Protein AF-0000000065914648 (afdb_homodimer)

InterPro domains:
  IPR001347 SIS domain [PF01380] (54-101)
  IPR001347 SIS domain [PS51464] (19-153)
  IPR019490 Bifunctional glucose-6-phosphate/mannose-6-phosphate isomerase, C-terminal [PF10432] (168-298)
  IPR019490 Bifunctional glucose-6-phosphate/mannose-6-phosphate isomerase, C-terminal [cd05637] (166-285)
  IPR035484 Bifunctional phosphoglucose/phosphomannose isomerase, SIS domain 1 [cd05017] (28-142)
  IPR046348 SIS domain superfamily [SSF53697] (35-292)

Structure (mmCIF, N/CA/C/O backbone):
data_AF-0000000065914648-model_v1
#
loop_
_entity.id
_entity.type
_entity.pdbx_description
1 polymer 'D-glucosamine-6-phosphate 4-epimerase'
#
loop_
_atom_site.group_PDB
_atom_site.id
_atom_site.type_symbol
_atom_site.label_atom_id
_atom_site.label_alt_id
_atom_site.label_comp_id
_atom_site.label_asym_id
_atom_site.label_entity_id
_atom_site.label_seq_id
_atom_site.pdbx_PDB_ins_code
_atom_site.Cartn_x
_atom_site.Cartn_y
_atom_site.Cartn_z
_atom_site.occupancy
_atom_site.B_iso_or_equiv
_atom_site.auth_seq_id
_atom_site.auth_comp_id
_atom_site.auth_asym_id
_atom_site.auth_atom_id
_atom_site.pdbx_PDB_model_num
ATOM 1 N N . MET A 1 1 ? -20.328 24.672 13.805 1 45.72 1 MET A N 1
ATOM 2 C CA . MET A 1 1 ? -18.906 24.938 13.938 1 45.72 1 MET A CA 1
ATOM 3 C C . MET A 1 1 ? -18.234 25.016 12.562 1 45.72 1 MET A C 1
ATOM 5 O O . MET A 1 1 ? -18.609 24.297 11.641 1 45.72 1 MET A O 1
ATOM 9 N N . SER A 1 2 ? -17.453 26.047 12.344 1 68.19 2 SER A N 1
ATOM 10 C CA . SER A 1 2 ? -16.844 26.391 11.062 1 68.19 2 SER A CA 1
ATOM 11 C C . SER A 1 2 ? -15.922 25.281 10.57 1 68.19 2 SER A C 1
ATOM 13 O O . SER A 1 2 ? -15.273 24.594 11.375 1 68.19 2 SER A O 1
ATOM 15 N N . ASN A 1 3 ? -16.188 24.812 9.32 1 89.44 3 ASN A N 1
ATOM 16 C CA . ASN A 1 3 ? -15.375 23.812 8.648 1 89.44 3 ASN A CA 1
ATOM 17 C C . ASN A 1 3 ? -13.914 24.25 8.562 1 89.44 3 ASN A C 1
ATOM 19 O O . ASN A 1 3 ? -13.578 25.188 7.836 1 89.44 3 ASN A O 1
ATOM 23 N N . VAL A 1 4 ? -13.031 23.703 9.406 1 95.38 4 VAL A N 1
ATOM 24 C CA . VAL A 1 4 ? -11.625 24.078 9.555 1 95.38 4 VAL A CA 1
ATOM 25 C C . VAL A 1 4 ? -10.93 24.031 8.195 1 95.38 4 VAL A C 1
ATOM 27 O O . VAL A 1 4 ? -10.008 24.797 7.93 1 95.38 4 VAL A O 1
ATOM 30 N N . TYR A 1 5 ? -11.375 23.172 7.305 1 97.56 5 TYR A N 1
ATOM 31 C CA . TYR A 1 5 ? -10.766 23.016 5.992 1 97.56 5 TYR A CA 1
ATOM 32 C C . TYR A 1 5 ? -10.922 24.297 5.168 1 97.56 5 TYR A C 1
ATOM 34 O O . TYR A 1 5 ? -10.102 24.578 4.293 1 97.56 5 TYR A O 1
ATOM 42 N N . GLU A 1 6 ? -11.914 25.109 5.461 1 96.19 6 GLU A N 1
ATOM 43 C CA . GLU A 1 6 ? -12.148 26.359 4.742 1 96.19 6 GLU A CA 1
ATOM 44 C C . GLU A 1 6 ? -11.094 27.406 5.102 1 96.19 6 GLU A C 1
ATOM 46 O O . GLU A 1 6 ? -10.961 28.422 4.414 1 96.19 6 GLU A O 1
ATOM 51 N N . ARG A 1 7 ? -10.305 27.141 6.121 1 96.5 7 ARG A N 1
ATOM 52 C CA . ARG A 1 7 ? -9.273 28.078 6.574 1 96.5 7 ARG A CA 1
ATOM 53 C C . ARG A 1 7 ? -7.906 27.656 6.047 1 96.5 7 ARG A C 1
ATOM 55 O O . ARG A 1 7 ? -6.887 28.234 6.434 1 96.5 7 ARG A O 1
ATOM 62 N N . TRP A 1 8 ? -7.82 26.688 5.164 1 98.06 8 TRP A N 1
ATOM 63 C CA . TRP A 1 8 ? -6.547 26.094 4.777 1 98.06 8 TRP A CA 1
ATOM 64 C C . TRP A 1 8 ? -5.688 27.094 4.012 1 98.06 8 TRP A C 1
ATOM 66 O O . TRP A 1 8 ? -4.457 27.062 4.09 1 98.06 8 TRP A O 1
ATOM 76 N N . LYS A 1 9 ? -6.363 28 3.25 1 97.75 9 LYS A N 1
ATOM 77 C CA . LYS A 1 9 ? -5.559 29.047 2.623 1 97.75 9 LYS A CA 1
ATOM 78 C C . LYS A 1 9 ? -4.738 29.812 3.658 1 97.75 9 LYS A C 1
ATOM 80 O O . LYS A 1 9 ? -3.533 30 3.482 1 97.75 9 LYS A O 1
ATOM 85 N N . GLU A 1 10 ? -5.383 30.203 4.73 1 97.75 10 GLU A N 1
ATOM 86 C CA . GLU A 1 10 ? -4.73 30.938 5.812 1 97.75 10 GLU A CA 1
ATOM 87 C C . GLU A 1 10 ? -3.639 30.094 6.469 1 97.75 10 GLU A C 1
ATOM 89 O O . GLU A 1 10 ? -2.588 30.609 6.848 1 97.75 10 GLU A O 1
ATOM 94 N N . PHE A 1 11 ? -3.844 28.781 6.656 1 98.44 11 PHE A N 1
ATOM 95 C CA . PHE A 1 11 ? -2.869 27.891 7.27 1 98.44 11 PHE A CA 1
ATOM 96 C C . PHE A 1 11 ? -1.604 27.812 6.426 1 98.44 11 PHE A C 1
ATOM 98 O O . PHE A 1 11 ? -0.492 27.859 6.957 1 98.44 11 PHE A O 1
ATOM 105 N N . TYR A 1 12 ? -1.773 27.656 5.07 1 98.62 12 TYR A N 1
ATOM 106 C CA . TYR A 1 12 ? -0.617 27.625 4.18 1 98.62 12 TYR A CA 1
ATOM 107 C C . TYR A 1 12 ? 0.164 28.922 4.262 1 98.62 12 TYR A C 1
ATOM 109 O O . TYR A 1 12 ? 1.394 28.922 4.359 1 98.62 12 TYR A O 1
ATOM 117 N N . GLU A 1 13 ? -0.572 30.016 4.23 1 98.56 13 GLU A N 1
ATOM 118 C CA . GLU A 1 13 ? 0.067 31.328 4.281 1 98.56 13 GLU A CA 1
ATOM 119 C C . GLU A 1 13 ? 0.835 31.516 5.586 1 98.56 13 GLU A C 1
ATOM 121 O O . GLU A 1 13 ? 1.957 32.031 5.582 1 98.56 13 GLU A O 1
ATOM 126 N N . ASP A 1 14 ? 0.235 31.141 6.648 1 98.38 14 ASP A N 1
ATOM 127 C CA . ASP A 1 14 ? 0.888 31.25 7.949 1 98.38 14 ASP A CA 1
ATOM 128 C C . ASP A 1 14 ? 2.156 30.391 7.996 1 98.38 14 ASP A C 1
ATOM 130 O O . ASP A 1 14 ? 3.197 30.859 8.477 1 98.38 14 ASP A O 1
ATOM 134 N N . ALA A 1 15 ? 2.105 29.172 7.555 1 98.38 15 ALA A N 1
ATOM 135 C CA . ALA A 1 15 ? 3.252 28.266 7.547 1 98.38 15 ALA A CA 1
ATOM 136 C C . ALA A 1 15 ? 4.398 28.844 6.719 1 98.38 15 ALA A C 1
ATOM 138 O O . ALA A 1 15 ? 5.566 28.703 7.086 1 98.38 15 ALA A O 1
ATOM 139 N N . ILE A 1 16 ? 4.055 29.469 5.582 1 98.06 16 ILE A N 1
ATOM 140 C CA . ILE A 1 16 ? 5.051 30.047 4.691 1 98.06 16 ILE A CA 1
ATOM 141 C C . ILE A 1 16 ? 5.742 31.219 5.383 1 98.06 16 ILE A C 1
ATOM 143 O O . ILE A 1 16 ? 6.945 31.438 5.207 1 98.06 16 ILE A O 1
ATOM 147 N N . SER A 1 17 ? 5.039 31.938 6.195 1 97.44 17 SER A N 1
ATOM 148 C CA . SER A 1 17 ? 5.543 33.156 6.809 1 97.44 17 SER A CA 1
ATOM 149 C C . SER A 1 17 ? 6.391 32.844 8.039 1 97.44 17 SER A C 1
ATOM 151 O O . SER A 1 17 ? 7.121 33.719 8.523 1 97.44 17 SER A O 1
ATOM 153 N N . ARG A 1 18 ? 6.32 31.656 8.539 1 96.31 18 ARG A N 1
ATOM 154 C CA . ARG A 1 18 ? 7.039 31.297 9.758 1 96.31 18 ARG A CA 1
ATOM 155 C C . ARG A 1 18 ? 8.516 31.062 9.469 1 96.31 18 ARG A C 1
ATOM 157 O O . ARG A 1 18 ? 8.891 30.688 8.359 1 96.31 18 ARG A O 1
ATOM 164 N N . ASP A 1 19 ? 9.344 31.25 10.492 1 92.75 19 ASP A N 1
ATOM 165 C CA . ASP A 1 19 ? 10.773 31.016 10.359 1 92.75 19 ASP A CA 1
ATOM 166 C C . ASP A 1 19 ? 11.078 29.516 10.367 1 92.75 19 ASP A C 1
ATOM 168 O O . ASP A 1 19 ? 10.469 28.75 11.133 1 92.75 19 ASP A O 1
ATOM 172 N N . ILE A 1 20 ? 11.836 29.109 9.516 1 90.75 20 ILE A N 1
ATOM 173 C CA . ILE A 1 20 ? 12.336 27.734 9.492 1 90.75 20 ILE A CA 1
ATOM 174 C C . ILE A 1 20 ? 13.766 27.703 10.023 1 90.75 20 ILE A C 1
ATOM 176 O O . ILE A 1 20 ? 14.602 28.516 9.633 1 90.75 20 ILE A O 1
ATOM 180 N N . PRO A 1 21 ? 13.961 26.812 10.891 1 90.25 21 PRO A N 1
ATOM 181 C CA . PRO A 1 21 ? 15.336 26.719 11.391 1 90.25 21 PRO A CA 1
ATOM 182 C C . PRO A 1 21 ? 16.344 26.359 10.305 1 90.25 21 PRO A C 1
ATOM 184 O O . PRO A 1 21 ? 15.953 25.812 9.266 1 90.25 21 PRO A O 1
ATOM 187 N N . GLY A 1 22 ? 17.594 26.75 10.492 1 86 22 GLY A N 1
ATOM 188 C CA . GLY A 1 22 ? 18.641 26.328 9.578 1 86 22 GLY A CA 1
ATOM 189 C C . GLY A 1 22 ? 18.844 24.812 9.562 1 86 22 GLY A C 1
ATOM 190 O O . GLY A 1 22 ? 18.953 24.188 10.609 1 86 22 GLY A O 1
ATOM 191 N N . VAL A 1 23 ? 18.547 24.219 8.406 1 90 23 VAL A N 1
ATOM 192 C CA . VAL A 1 23 ? 18.797 22.797 8.258 1 90 23 VAL A CA 1
ATOM 193 C C . VAL A 1 23 ? 20.031 22.562 7.398 1 90 23 VAL A C 1
ATOM 195 O O . VAL A 1 23 ? 20.328 23.359 6.5 1 90 23 VAL A O 1
ATOM 198 N N . LYS A 1 24 ? 20.781 21.578 7.699 1 93.75 24 LYS A N 1
ATOM 199 C CA . LYS A 1 24 ? 22 21.234 6.973 1 93.75 24 LYS A CA 1
ATOM 200 C C . LYS A 1 24 ? 21.672 20.547 5.648 1 93.75 24 LYS A C 1
ATOM 202 O O . LYS A 1 24 ? 20.547 20.109 5.438 1 93.75 24 LYS A O 1
ATOM 207 N N . THR A 1 25 ? 22.688 20.594 4.844 1 95.75 25 THR A N 1
ATOM 208 C CA . THR A 1 25 ? 22.547 19.844 3.594 1 95.75 25 THR A CA 1
ATOM 209 C C . THR A 1 25 ? 22.344 18.359 3.871 1 95.75 25 THR A C 1
ATOM 211 O O . THR A 1 25 ? 23.062 17.766 4.688 1 95.75 25 THR A O 1
ATOM 214 N N . ALA A 1 26 ? 21.328 17.797 3.205 1 96.31 26 ALA A N 1
ATOM 215 C CA . ALA A 1 26 ? 21 16.406 3.443 1 96.31 26 ALA A CA 1
ATOM 216 C C . ALA A 1 26 ? 21.406 15.531 2.258 1 96.31 26 ALA A C 1
ATOM 218 O O . ALA A 1 26 ? 21.156 15.875 1.105 1 96.31 26 ALA A O 1
ATOM 219 N N . GLU A 1 27 ? 22.031 14.414 2.561 1 94.81 27 GLU A N 1
ATOM 220 C CA . GLU A 1 27 ? 22.328 13.406 1.551 1 94.81 27 GLU A CA 1
ATOM 221 C C . GLU A 1 27 ? 21.188 12.398 1.419 1 94.81 27 GLU A C 1
ATOM 223 O O . GLU A 1 27 ? 20.922 11.906 0.322 1 94.81 27 GLU A O 1
ATOM 228 N N . LYS A 1 28 ? 20.641 12.039 2.531 1 97.31 28 LYS A N 1
ATOM 229 C CA . LYS A 1 28 ? 19.516 11.141 2.684 1 97.31 28 LYS A CA 1
ATOM 230 C C . LYS A 1 28 ? 18.484 11.711 3.656 1 97.31 28 LYS A C 1
ATOM 232 O O . LYS A 1 28 ? 18.844 12.336 4.652 1 97.31 28 LYS A O 1
ATOM 237 N N . ILE A 1 29 ? 17.266 11.492 3.352 1 98.56 29 ILE A N 1
ATOM 238 C CA . ILE A 1 29 ? 16.219 11.953 4.242 1 98.56 29 ILE A CA 1
ATOM 239 C C . ILE A 1 29 ? 15.312 10.773 4.629 1 98.56 29 ILE A C 1
ATOM 241 O O . ILE A 1 29 ? 14.977 9.945 3.781 1 98.56 29 ILE A O 1
ATOM 245 N N . ALA A 1 30 ? 15.031 10.617 5.859 1 98.75 30 ALA A N 1
ATOM 246 C CA . ALA A 1 30 ? 14.016 9.695 6.355 1 98.75 30 ALA A CA 1
ATOM 247 C C . ALA A 1 30 ? 12.891 10.445 7.07 1 98.75 30 ALA A C 1
ATOM 249 O O . ALA A 1 30 ? 13.148 11.406 7.801 1 98.75 30 ALA A O 1
ATOM 250 N N . TYR A 1 31 ? 11.742 10.055 6.805 1 98.88 31 TYR A N 1
ATOM 251 C CA . TYR A 1 31 ? 10.555 10.648 7.41 1 98.88 31 TYR A CA 1
ATOM 252 C C . TYR A 1 31 ? 9.891 9.68 8.383 1 98.88 31 TYR A C 1
ATOM 254 O O . TYR A 1 31 ? 9.586 8.547 8.016 1 98.88 31 TYR A O 1
ATOM 262 N N . PHE A 1 32 ? 9.688 10.109 9.625 1 98.88 32 PHE A N 1
ATOM 263 C CA . PHE A 1 32 ? 8.953 9.359 10.633 1 98.88 32 PHE A CA 1
ATOM 264 C C . PHE A 1 32 ? 7.613 10.023 10.938 1 98.88 32 PHE A C 1
ATOM 266 O O . PHE A 1 32 ? 7.566 11.18 11.352 1 98.88 32 PHE A O 1
ATOM 273 N N . GLY A 1 33 ? 6.586 9.344 10.734 1 98.69 33 GLY A N 1
ATOM 274 C CA . GLY A 1 33 ? 5.238 9.805 11.031 1 98.69 33 GLY A CA 1
ATOM 275 C C . GLY A 1 33 ? 4.172 8.773 10.719 1 98.69 33 GLY A C 1
ATOM 276 O O . GLY A 1 33 ? 4.34 7.949 9.812 1 98.69 33 GLY A O 1
ATOM 277 N N . ILE A 1 34 ? 3.059 8.883 11.359 1 98 34 ILE A N 1
ATOM 278 C CA . ILE A 1 34 ? 1.983 7.918 11.148 1 98 34 ILE A CA 1
ATOM 279 C C . ILE A 1 34 ? 0.645 8.648 11.078 1 98 34 ILE A C 1
ATOM 281 O O . ILE A 1 34 ? 0.516 9.773 11.57 1 98 34 ILE A O 1
ATOM 285 N N . GLY A 1 35 ? -0.322 8.062 10.359 1 97.5 35 GLY A N 1
ATOM 286 C CA . GLY A 1 35 ? -1.634 8.68 10.234 1 97.5 35 GLY A CA 1
ATOM 287 C C . GLY A 1 35 ? -1.586 10.07 9.625 1 97.5 35 GLY A C 1
ATOM 288 O O . GLY A 1 35 ? -0.984 10.266 8.57 1 97.5 35 GLY A O 1
ATOM 289 N N . GLY A 1 36 ? -2.289 10.977 10.336 1 97.56 36 GLY A N 1
ATOM 290 C CA . GLY A 1 36 ? -2.301 12.359 9.875 1 97.56 36 GLY A CA 1
ATOM 291 C C . GLY A 1 36 ? -0.914 12.969 9.781 1 97.56 36 GLY A C 1
ATOM 292 O O . GLY A 1 36 ? -0.677 13.859 8.961 1 97.56 36 GLY A O 1
ATOM 293 N N . SER A 1 37 ? -0.011 12.461 10.547 1 98.62 37 SER A N 1
ATOM 294 C CA . SER A 1 37 ? 1.37 12.93 10.508 1 98.62 37 SER A CA 1
ATOM 295 C C . SER A 1 37 ? 2.207 12.094 9.539 1 98.62 37 SER A C 1
ATOM 297 O O . SER A 1 37 ? 3.371 12.414 9.289 1 98.62 37 SER A O 1
ATOM 299 N N . GLY A 1 38 ? 1.63 11.039 9.062 1 98.62 38 GLY A N 1
ATOM 300 C CA . GLY A 1 38 ? 2.336 10.164 8.141 1 98.62 38 GLY A CA 1
ATOM 301 C C . GLY A 1 38 ? 2.088 10.508 6.684 1 98.62 38 GLY A C 1
ATOM 302 O O . GLY A 1 38 ? 3.006 10.453 5.863 1 98.62 38 GLY A O 1
ATOM 303 N N . ILE A 1 39 ? 0.882 10.93 6.348 1 98.75 39 ILE A N 1
ATOM 304 C CA . ILE A 1 39 ? 0.429 11.125 4.973 1 98.75 39 ILE A CA 1
ATOM 305 C C . ILE A 1 39 ? 1.243 12.227 4.309 1 98.75 39 ILE A C 1
ATOM 307 O O . ILE A 1 39 ? 1.538 12.164 3.115 1 98.75 39 ILE A O 1
ATOM 311 N N . PRO A 1 40 ? 1.682 13.312 5.031 1 98.81 40 PRO A N 1
ATOM 312 C CA . PRO A 1 40 ? 2.549 14.289 4.375 1 98.81 40 PRO A CA 1
ATOM 313 C C . PRO A 1 40 ? 3.838 13.672 3.836 1 98.81 40 PRO A C 1
ATOM 315 O O . PRO A 1 40 ? 4.309 14.055 2.762 1 98.81 40 PRO A O 1
ATOM 318 N N . GLY A 1 41 ? 4.379 12.742 4.586 1 98.69 41 GLY A N 1
ATOM 319 C CA . GLY A 1 41 ? 5.559 12.047 4.102 1 98.69 41 GLY A CA 1
ATOM 320 C C . GLY A 1 41 ? 5.289 11.203 2.869 1 98.69 41 GLY A C 1
ATOM 321 O O . GLY A 1 41 ? 6.152 11.07 1.999 1 98.69 41 GLY A O 1
ATOM 322 N N . GLU A 1 42 ? 4.105 10.625 2.854 1 98.5 42 GLU A N 1
ATOM 323 C CA . GLU A 1 42 ? 3.717 9.805 1.708 1 98.5 42 GLU A CA 1
ATOM 324 C C . GLU A 1 42 ? 3.543 10.656 0.454 1 98.5 42 GLU A C 1
ATOM 326 O O . GLU A 1 42 ? 4.008 10.289 -0.625 1 98.5 42 GLU A O 1
ATOM 331 N N . VAL A 1 43 ? 2.889 11.766 0.571 1 98.5 43 VAL A N 1
ATOM 332 C CA . VAL A 1 43 ? 2.561 12.586 -0.588 1 98.5 43 VAL A CA 1
ATOM 333 C C . VAL A 1 43 ? 3.812 13.305 -1.087 1 98.5 43 VAL A C 1
ATOM 335 O O . VAL A 1 43 ? 3.895 13.688 -2.258 1 98.5 43 VAL A O 1
ATOM 338 N N . LEU A 1 44 ? 4.832 13.461 -0.206 1 98.19 44 LEU A N 1
ATOM 339 C CA . LEU A 1 44 ? 6.105 14.047 -0.604 1 98.19 44 LEU A CA 1
ATOM 340 C C . LEU A 1 44 ? 6.73 13.266 -1.754 1 98.19 44 LEU A C 1
ATOM 342 O O . LEU A 1 44 ? 7.461 13.828 -2.572 1 98.19 44 LEU A O 1
ATOM 346 N N . LYS A 1 45 ? 6.441 11.992 -1.86 1 97.25 45 LYS A N 1
ATOM 347 C CA . LYS A 1 45 ? 6.98 11.117 -2.895 1 97.25 45 LYS A CA 1
ATOM 348 C C . LYS A 1 45 ? 6.527 11.562 -4.281 1 97.25 45 LYS A C 1
ATOM 350 O O . LYS A 1 45 ? 7.098 11.141 -5.293 1 97.25 45 LYS A O 1
ATOM 355 N N . LEU A 1 46 ? 5.496 12.359 -4.324 1 98.06 46 LEU A N 1
ATOM 356 C CA . LEU A 1 46 ? 4.984 12.828 -5.605 1 98.06 46 LEU A CA 1
ATOM 357 C C . LEU A 1 46 ? 5.918 13.875 -6.215 1 98.06 46 LEU A C 1
ATOM 359 O O . LEU A 1 46 ? 5.805 14.195 -7.398 1 98.06 46 LEU A O 1
ATOM 363 N N . LEU A 1 47 ? 6.82 14.367 -5.344 1 97.19 47 LEU A N 1
ATOM 364 C CA . LEU A 1 47 ? 7.785 15.344 -5.836 1 97.19 47 LEU A CA 1
ATOM 365 C C . LEU A 1 47 ? 9.016 14.648 -6.402 1 97.19 47 LEU A C 1
ATOM 367 O O . LEU A 1 47 ? 9.328 13.516 -6.023 1 97.19 47 LEU A O 1
ATOM 371 N N . ASP A 1 48 ? 9.68 15.219 -7.402 1 91.56 48 ASP A N 1
ATOM 372 C CA . ASP A 1 48 ? 10.969 14.727 -7.898 1 91.56 48 ASP A CA 1
ATOM 373 C C . ASP A 1 48 ? 12.086 15.023 -6.91 1 91.56 48 ASP A C 1
ATOM 375 O O . ASP A 1 48 ? 12.805 16.016 -7.051 1 91.56 48 ASP A O 1
ATOM 379 N N . LEU A 1 49 ? 12.25 14.102 -5.922 1 95.94 49 LEU A N 1
ATOM 380 C CA . LEU A 1 49 ? 13.211 14.344 -4.852 1 95.94 49 LEU A CA 1
ATOM 381 C C . LEU A 1 49 ? 14.633 14.07 -5.332 1 95.94 49 LEU A C 1
ATOM 383 O O . LEU A 1 49 ? 14.914 13.008 -5.895 1 95.94 49 LEU A O 1
ATOM 387 N N . PRO A 1 50 ? 15.586 14.961 -5.09 1 95.12 50 PRO A N 1
ATOM 388 C CA . PRO A 1 50 ? 16.953 14.812 -5.574 1 95.12 50 PRO A CA 1
ATOM 389 C C . PRO A 1 50 ? 17.828 13.992 -4.629 1 95.12 50 PRO A C 1
ATOM 391 O O . PRO A 1 50 ? 19.047 13.906 -4.82 1 95.12 50 PRO A O 1
ATOM 394 N N . VAL A 1 51 ? 17.281 13.438 -3.596 1 96.31 51 VAL A N 1
ATOM 395 C CA . VAL A 1 51 ? 18.016 12.664 -2.604 1 96.31 51 VAL A CA 1
ATOM 396 C C . VAL A 1 51 ? 17.281 11.359 -2.311 1 96.31 51 VAL A C 1
ATOM 398 O O . VAL A 1 51 ? 16.078 11.242 -2.605 1 96.31 51 VAL A O 1
ATOM 401 N N . GLU A 1 52 ? 18.047 10.398 -1.726 1 95.81 52 GLU A N 1
ATOM 402 C CA . GLU A 1 52 ? 17.391 9.188 -1.249 1 95.81 52 GLU A CA 1
ATOM 403 C C . GLU A 1 52 ? 16.375 9.5 -0.154 1 95.81 52 GLU A C 1
ATOM 405 O O . GLU A 1 52 ? 16.641 10.312 0.733 1 95.81 52 GLU A O 1
ATOM 410 N N . TYR A 1 53 ? 15.297 8.953 -0.308 1 97.56 53 TYR A N 1
ATOM 411 C CA . TYR A 1 53 ? 14.195 9.227 0.607 1 97.56 53 TYR A CA 1
ATOM 412 C C . TYR A 1 53 ? 13.57 7.93 1.104 1 97.56 53 TYR A C 1
ATOM 414 O O . TYR A 1 53 ? 13.281 7.027 0.312 1 97.56 53 TYR A O 1
ATOM 422 N N . LYS A 1 54 ? 13.336 7.785 2.455 1 97.69 54 LYS A N 1
ATOM 423 C CA . LYS A 1 54 ? 12.625 6.668 3.07 1 97.69 54 LYS A CA 1
ATOM 424 C C . LYS A 1 54 ? 11.508 7.164 3.988 1 97.69 54 LYS A C 1
ATOM 426 O O . LYS A 1 54 ? 11.688 8.148 4.707 1 97.69 54 LYS A O 1
ATOM 431 N N . LEU A 1 55 ? 10.367 6.57 3.955 1 98.5 55 LEU A N 1
ATOM 432 C CA . LEU A 1 55 ? 9.227 6.863 4.824 1 98.5 55 LEU A CA 1
ATOM 433 C C . LEU A 1 55 ? 8.977 5.715 5.793 1 98.5 55 LEU A C 1
ATOM 435 O O . LEU A 1 55 ? 8.93 4.551 5.387 1 98.5 55 LEU A O 1
ATOM 439 N N . PHE A 1 56 ? 8.883 6.016 7.051 1 98.31 56 PHE A N 1
ATOM 440 C CA . PHE A 1 56 ? 8.555 5.031 8.07 1 98.31 56 PHE A CA 1
ATOM 441 C C . PHE A 1 56 ? 7.254 5.402 8.781 1 98.31 56 PHE A C 1
ATOM 443 O O . PHE A 1 56 ? 7.176 6.441 9.438 1 98.31 56 PHE A O 1
ATOM 450 N N . ARG A 1 57 ? 6.242 4.598 8.664 1 97.75 57 ARG A N 1
ATOM 451 C CA . ARG A 1 57 ? 4.949 4.789 9.32 1 97.75 57 ARG A CA 1
ATOM 452 C C . ARG A 1 57 ? 4.727 3.744 10.406 1 97.75 57 ARG A C 1
ATOM 454 O O . ARG A 1 57 ? 3.645 3.158 10.492 1 97.75 57 ARG A O 1
ATOM 461 N N . SER A 1 58 ? 5.832 3.404 11.102 1 96.62 58 SER A N 1
ATOM 462 C CA . SER A 1 58 ? 5.895 2.49 12.234 1 96.62 58 SER A CA 1
ATOM 463 C C . SER A 1 58 ? 7.094 2.795 13.125 1 96.62 58 SER A C 1
ATOM 465 O O . SER A 1 58 ? 7.77 3.809 12.938 1 96.62 58 SER A O 1
ATOM 467 N N . TYR A 1 59 ? 7.273 1.979 14.164 1 97.31 59 TYR A N 1
ATOM 468 C CA . TYR A 1 59 ? 8.406 2.207 15.047 1 97.31 59 TYR A CA 1
ATOM 469 C C . TYR A 1 59 ? 9.625 1.408 14.602 1 97.31 59 TYR A C 1
ATOM 471 O O . TYR A 1 59 ? 10.727 1.607 15.109 1 97.31 59 TYR A O 1
ATOM 479 N N . LYS A 1 60 ? 9.445 0.488 13.641 1 96.5 60 LYS A N 1
ATOM 480 C CA . LYS A 1 60 ? 10.547 -0.28 13.078 1 96.5 60 LYS A CA 1
ATOM 481 C C . LYS A 1 60 ? 11.273 0.519 12 1 96.5 60 LYS A C 1
ATOM 483 O O . LYS A 1 60 ? 10.93 0.442 10.82 1 96.5 60 LYS A O 1
ATOM 488 N N . VAL A 1 61 ? 12.352 1.25 12.398 1 97.62 61 VAL A N 1
ATOM 489 C CA . VAL A 1 61 ? 13.062 2.131 11.477 1 97.62 61 VAL A CA 1
ATOM 490 C C . VAL A 1 61 ? 14.461 1.581 11.211 1 97.62 61 VAL A C 1
ATOM 492 O O . VAL A 1 61 ? 15.047 0.905 12.062 1 97.62 61 VAL A O 1
ATOM 495 N N . ASN A 1 62 ? 14.93 1.716 10 1 95.69 62 ASN A N 1
ATOM 496 C CA . ASN A 1 62 ? 16.266 1.342 9.578 1 95.69 62 ASN A CA 1
ATOM 497 C C . ASN A 1 62 ? 16.938 2.465 8.797 1 95.69 62 ASN A C 1
ATOM 499 O O . ASN A 1 62 ? 16.703 2.619 7.594 1 95.69 62 ASN A O 1
ATOM 503 N N . VAL A 1 63 ? 17.766 3.268 9.453 1 97.69 63 VAL A N 1
ATOM 504 C CA . VAL A 1 63 ? 18.469 4.418 8.883 1 97.69 63 VAL A CA 1
ATOM 505 C C . VAL A 1 63 ? 19.922 4.402 9.312 1 97.69 63 VAL A C 1
ATOM 507 O O . VAL A 1 63 ? 20.281 3.775 10.312 1 97.69 63 VAL A O 1
ATOM 510 N N . ASP A 1 64 ? 20.75 5.039 8.539 1 97 64 ASP A N 1
ATOM 511 C CA . ASP A 1 64 ? 22.156 5.117 8.914 1 97 64 ASP A CA 1
ATOM 512 C C . ASP A 1 64 ? 22.5 6.488 9.492 1 97 64 ASP A C 1
ATOM 514 O O . ASP A 1 64 ? 21.641 7.375 9.547 1 97 64 ASP A O 1
ATOM 518 N N . SER A 1 65 ? 23.766 6.609 9.906 1 96.88 65 SER A N 1
ATOM 519 C CA . SER A 1 65 ? 24.172 7.801 10.641 1 96.88 65 SER A CA 1
ATOM 520 C C . SER A 1 65 ? 24.234 9.023 9.734 1 96.88 65 SER A C 1
ATOM 522 O O . SER A 1 65 ? 24.297 10.156 10.211 1 96.88 65 SER A O 1
ATOM 524 N N . LYS A 1 66 ? 24.219 8.867 8.438 1 96.69 66 LYS A N 1
ATOM 525 C CA . LYS A 1 66 ? 24.328 9.977 7.488 1 96.69 66 LYS A CA 1
ATOM 526 C C . LYS A 1 66 ? 22.953 10.492 7.102 1 96.69 66 LYS A C 1
ATOM 528 O O . LYS A 1 66 ? 22.828 11.469 6.359 1 96.69 66 LYS A O 1
ATOM 533 N N . THR A 1 67 ? 21.891 9.914 7.66 1 98.19 67 THR A N 1
ATOM 534 C CA . THR A 1 67 ? 20.516 10.25 7.305 1 98.19 67 THR A CA 1
ATOM 535 C C . THR A 1 67 ? 20.016 11.438 8.125 1 98.19 67 THR A C 1
ATOM 537 O O . THR A 1 67 ? 20.25 11.508 9.328 1 98.19 67 THR A O 1
ATOM 540 N N . THR A 1 68 ? 19.438 12.398 7.441 1 98.38 68 THR A N 1
ATOM 541 C CA . THR A 1 68 ? 18.641 13.406 8.125 1 98.38 68 THR A CA 1
ATOM 542 C C . THR A 1 68 ? 17.219 12.898 8.375 1 98.38 68 THR A C 1
ATOM 544 O O . THR A 1 68 ? 16.5 12.57 7.43 1 98.38 68 THR A O 1
ATOM 547 N N . VAL A 1 69 ? 16.859 12.852 9.648 1 98.75 69 VAL A N 1
ATOM 548 C CA . VAL A 1 69 ? 15.531 12.359 10 1 98.75 69 VAL A CA 1
ATOM 549 C C . VAL A 1 69 ? 14.586 13.531 10.25 1 98.75 69 VAL A C 1
ATOM 551 O O . VAL A 1 69 ? 14.945 14.484 10.945 1 98.75 69 VAL A O 1
ATOM 554 N N . VAL A 1 70 ? 13.43 13.523 9.625 1 98.88 70 VAL A N 1
ATOM 555 C CA . VAL A 1 70 ? 12.32 14.422 9.961 1 98.88 70 VAL A CA 1
ATOM 556 C C . VAL A 1 70 ? 11.258 13.656 10.742 1 98.88 70 VAL A C 1
ATOM 558 O O . VAL A 1 70 ? 10.562 12.805 10.18 1 98.88 70 VAL A O 1
ATOM 561 N N . ALA A 1 71 ? 11.141 13.938 11.992 1 98.88 71 ALA A N 1
ATOM 562 C CA . ALA A 1 71 ? 10.172 13.273 12.867 1 98.88 71 ALA A CA 1
ATOM 563 C C . ALA A 1 71 ? 8.945 14.148 13.094 1 98.88 71 ALA A C 1
ATOM 565 O O . ALA A 1 71 ? 9.062 15.273 13.586 1 98.88 71 ALA A O 1
ATOM 566 N N . VAL A 1 72 ? 7.801 13.609 12.75 1 98.94 72 VAL A N 1
ATOM 567 C CA . VAL A 1 72 ? 6.582 14.414 12.789 1 98.94 72 VAL A CA 1
ATOM 568 C C . VAL A 1 72 ? 5.531 13.711 13.648 1 98.94 72 VAL A C 1
ATOM 570 O O . VAL A 1 72 ? 5.184 12.555 13.391 1 98.94 72 VAL A O 1
ATOM 573 N N . SER A 1 73 ? 5.059 14.352 14.609 1 98.69 73 SER A N 1
ATOM 574 C CA . SER A 1 73 ? 3.936 13.961 15.453 1 98.69 73 SER A CA 1
ATOM 575 C C . SER A 1 73 ? 3.182 15.18 15.969 1 98.69 73 SER A C 1
ATOM 577 O O . SER A 1 73 ? 3.721 15.961 16.75 1 98.69 73 SER A O 1
ATOM 579 N N . TYR A 1 74 ? 1.958 15.297 15.555 1 98.44 74 TYR A N 1
ATOM 580 C CA . TYR A 1 74 ? 1.207 16.484 15.969 1 98.44 74 TYR A CA 1
ATOM 581 C C . TYR A 1 74 ? 1.121 16.578 17.484 1 98.44 74 TYR A C 1
ATOM 583 O O . TYR A 1 74 ? 1.467 17.594 18.078 1 98.44 74 TYR A O 1
ATOM 591 N N . SER A 1 75 ? 0.727 15.492 18.094 1 97.06 75 SER A N 1
ATOM 592 C CA . SER A 1 75 ? 0.575 15.508 19.547 1 97.06 75 SER A CA 1
ATOM 593 C C . SER A 1 75 ? 1.931 15.523 20.25 1 97.06 75 SER A C 1
ATOM 595 O O . SER A 1 75 ? 2.025 15.891 21.422 1 97.06 75 SER A O 1
ATOM 597 N N . GLY A 1 76 ? 2.895 15.039 19.547 1 98.25 76 GLY A N 1
ATOM 598 C CA . GLY A 1 76 ? 4.215 14.852 20.125 1 98.25 76 GLY A CA 1
ATOM 599 C C . GLY A 1 76 ? 4.316 13.625 21.016 1 98.25 76 GLY A C 1
ATOM 600 O O . GLY A 1 76 ? 5.371 13.344 21.578 1 98.25 76 GLY A O 1
ATOM 601 N N . ASN A 1 77 ? 3.213 12.875 21.047 1 97.5 77 ASN A N 1
ATOM 602 C CA . ASN A 1 77 ? 3.184 11.75 21.984 1 97.5 77 ASN A CA 1
ATOM 603 C C . ASN A 1 77 ? 2.922 10.43 21.266 1 97.5 77 ASN A C 1
ATOM 605 O O . ASN A 1 77 ? 2.643 9.414 21.906 1 97.5 77 ASN A O 1
ATOM 609 N N . THR A 1 78 ? 2.92 10.453 19.922 1 97.94 78 THR A N 1
ATOM 610 C CA . THR A 1 78 ? 2.723 9.219 19.188 1 97.94 78 THR A CA 1
ATOM 611 C C . THR A 1 78 ? 3.812 8.203 19.516 1 97.94 78 THR A C 1
ATOM 613 O O . THR A 1 78 ? 4.988 8.422 19.219 1 97.94 78 THR A O 1
ATOM 616 N N . ALA A 1 79 ? 3.385 7.105 20.062 1 98.19 79 ALA A N 1
ATOM 617 C CA . ALA A 1 79 ? 4.316 6.121 20.609 1 98.19 79 ALA A CA 1
ATOM 618 C C . ALA A 1 79 ? 5.25 5.586 19.516 1 98.19 79 ALA A C 1
ATOM 620 O O . ALA A 1 79 ? 6.453 5.434 19.75 1 98.19 79 ALA A O 1
ATOM 621 N N . GLU A 1 80 ? 4.723 5.293 18.375 1 98.25 80 GLU A N 1
ATOM 622 C CA . GLU A 1 80 ? 5.523 4.75 17.281 1 98.25 80 GLU A CA 1
ATOM 623 C C . GLU A 1 80 ? 6.613 5.727 16.859 1 98.25 80 GLU A C 1
ATOM 625 O O . GLU A 1 80 ? 7.766 5.336 16.672 1 98.25 80 GLU A O 1
ATOM 630 N N . THR A 1 81 ? 6.262 6.988 16.734 1 98.69 81 THR A N 1
ATOM 631 C CA . THR A 1 81 ? 7.219 8.008 16.312 1 98.69 81 THR A CA 1
ATOM 632 C C . THR A 1 81 ? 8.312 8.188 17.359 1 98.69 81 THR A C 1
ATOM 634 O O . THR A 1 81 ? 9.492 8.25 17.031 1 98.69 81 THR A O 1
ATOM 637 N N . LEU A 1 82 ? 7.875 8.227 18.594 1 98.75 82 LEU A N 1
ATOM 638 C CA . LEU A 1 82 ? 8.836 8.375 19.688 1 98.75 82 LEU A CA 1
ATOM 639 C C . LEU A 1 82 ? 9.812 7.211 19.703 1 98.75 82 LEU A C 1
ATOM 641 O O . LEU A 1 82 ? 11.023 7.414 19.828 1 98.75 82 LEU A O 1
ATOM 645 N N . ALA A 1 83 ? 9.305 6.031 19.609 1 98.44 83 ALA A N 1
ATOM 646 C CA . ALA A 1 83 ? 10.156 4.84 19.578 1 98.44 83 ALA A CA 1
ATOM 647 C C . ALA A 1 83 ? 11.102 4.871 18.375 1 98.44 83 ALA A C 1
ATOM 649 O O . ALA A 1 83 ? 12.258 4.461 18.484 1 98.44 83 ALA A O 1
ATOM 650 N N . GLY A 1 84 ? 10.594 5.324 17.219 1 98.56 84 GLY A N 1
ATOM 651 C CA . GLY A 1 84 ? 11.43 5.465 16.031 1 98.56 84 GLY A CA 1
ATOM 652 C C . GLY A 1 84 ? 12.562 6.457 16.219 1 98.56 84 GLY A C 1
ATOM 653 O O . GLY A 1 84 ? 13.695 6.195 15.812 1 98.56 84 GLY A O 1
ATOM 654 N N . VAL A 1 85 ? 12.289 7.539 16.828 1 98.75 85 VAL A N 1
ATOM 655 C CA . VAL A 1 85 ? 13.305 8.562 17.078 1 98.75 85 VAL A CA 1
ATOM 656 C C . VAL A 1 85 ? 14.375 8 18.016 1 98.75 85 VAL A C 1
ATOM 658 O O . VAL A 1 85 ? 15.57 8.18 17.766 1 98.75 85 VAL A O 1
ATOM 661 N N . LYS A 1 86 ? 13.914 7.355 19.094 1 98.31 86 LYS A N 1
ATOM 662 C CA . LYS A 1 86 ? 14.859 6.727 20.016 1 98.31 86 LYS A CA 1
ATOM 663 C C . LYS A 1 86 ? 15.773 5.754 19.281 1 98.31 86 LYS A C 1
ATOM 665 O O . LYS A 1 86 ? 16.984 5.762 19.484 1 98.31 86 LYS A O 1
ATOM 670 N N . ARG A 1 87 ? 15.211 4.914 18.453 1 98.19 87 ARG A N 1
ATOM 671 C CA . ARG A 1 87 ? 15.969 3.936 17.688 1 98.19 87 ARG A CA 1
ATOM 672 C C . ARG A 1 87 ? 16.969 4.625 16.75 1 98.19 87 ARG A C 1
ATOM 674 O O . ARG A 1 87 ? 18.109 4.184 16.625 1 98.19 87 ARG A O 1
ATOM 681 N N . ALA A 1 88 ? 16.5 5.668 16.062 1 98.44 88 ALA A N 1
ATOM 682 C CA . ALA A 1 88 ? 17.391 6.414 15.164 1 98.44 88 ALA A CA 1
ATOM 683 C C . ALA A 1 88 ? 18.594 6.973 15.922 1 98.44 88 ALA A C 1
ATOM 685 O O . ALA A 1 88 ? 19.719 6.926 15.43 1 98.44 88 ALA A O 1
ATOM 686 N N . GLN A 1 89 ? 18.359 7.473 17.125 1 98.25 89 GLN A N 1
ATOM 687 C CA . GLN A 1 89 ? 19.438 7.973 17.969 1 98.25 89 GLN A CA 1
ATOM 688 C C . GLN A 1 89 ? 20.422 6.863 18.312 1 98.25 89 GLN A C 1
ATOM 690 O O . GLN A 1 89 ? 21.641 7.062 18.25 1 98.25 89 GLN A O 1
ATOM 695 N N . GLU A 1 90 ? 19.891 5.738 18.641 1 98 90 GLU A N 1
ATOM 696 C CA . GLU A 1 90 ? 20.719 4.582 18.969 1 98 90 GLU A CA 1
ATOM 697 C C . GLU A 1 90 ? 21.562 4.148 17.766 1 98 90 GLU A C 1
ATOM 699 O O . GLU A 1 90 ? 22.656 3.619 17.938 1 98 90 GLU A O 1
ATOM 704 N N . LEU A 1 91 ? 21.094 4.398 16.578 1 97.69 91 LEU A N 1
ATOM 705 C CA . LEU A 1 91 ? 21.781 4.016 15.352 1 97.69 91 LEU A CA 1
ATOM 706 C C . LEU A 1 91 ? 22.781 5.082 14.938 1 97.69 91 LEU A C 1
ATOM 708 O O . LEU A 1 91 ? 23.438 4.957 13.898 1 97.69 91 LEU A O 1
ATOM 712 N N . GLY A 1 92 ? 22.859 6.203 15.648 1 97.75 92 GLY A N 1
ATOM 713 C CA . GLY A 1 92 ? 23.906 7.188 15.469 1 97.75 92 GLY A CA 1
ATOM 714 C C . GLY A 1 92 ? 23.484 8.367 14.617 1 97.75 92 GLY A C 1
ATOM 715 O O . GLY A 1 92 ? 24.328 9.164 14.188 1 97.75 92 GLY A O 1
ATOM 716 N N . VAL A 1 93 ? 22.234 8.477 14.375 1 97.88 93 VAL A N 1
ATOM 717 C CA . VAL A 1 93 ? 21.734 9.617 13.617 1 97.88 93 VAL A CA 1
ATOM 718 C C . VAL A 1 93 ? 22 10.906 14.398 1 97.88 93 VAL A C 1
ATOM 720 O O . VAL A 1 93 ? 21.688 10.992 15.586 1 97.88 93 VAL A O 1
ATOM 723 N N . LYS A 1 94 ? 22.516 11.898 13.664 1 95.38 94 LYS A N 1
ATOM 724 C CA . LYS A 1 94 ? 22.891 13.141 14.336 1 95.38 94 LYS A CA 1
ATOM 725 C C . LYS A 1 94 ? 21.938 14.281 13.961 1 95.38 94 LYS A C 1
ATOM 727 O O . LYS A 1 94 ? 21.797 15.25 14.703 1 95.38 94 LYS A O 1
ATOM 732 N N . GLU A 1 95 ? 21.375 14.164 12.812 1 97 95 GLU A N 1
ATOM 733 C CA . GLU A 1 95 ? 20.516 15.227 12.312 1 97 95 GLU A CA 1
ATOM 734 C C . GLU A 1 95 ? 19.047 14.82 12.375 1 97 95 GLU A C 1
ATOM 736 O O . GLU A 1 95 ? 18.562 14.086 11.508 1 97 95 GLU A O 1
ATOM 741 N N . ILE A 1 96 ? 18.359 15.312 13.375 1 98.38 96 ILE A N 1
ATOM 742 C CA . ILE A 1 96 ? 16.938 15.07 13.531 1 98.38 96 ILE A CA 1
ATOM 743 C C . ILE A 1 96 ? 16.188 16.406 13.602 1 98.38 96 ILE A C 1
ATOM 745 O O . ILE A 1 96 ? 16.484 17.25 14.445 1 98.38 96 ILE A O 1
ATOM 749 N N . ILE A 1 97 ? 15.281 16.594 12.672 1 98.69 97 ILE A N 1
ATOM 750 C CA . ILE A 1 97 ? 14.383 17.75 12.648 1 98.69 97 ILE A CA 1
ATOM 751 C C . ILE A 1 97 ? 13.016 17.344 13.188 1 98.69 97 ILE A C 1
ATOM 753 O O . ILE A 1 97 ? 12.453 16.328 12.766 1 98.69 97 ILE A O 1
ATOM 757 N N . VAL A 1 98 ? 12.469 18.141 14.055 1 98.69 98 VAL A N 1
ATOM 758 C CA . VAL A 1 98 ? 11.227 17.781 14.734 1 98.69 98 VAL A CA 1
ATOM 759 C C . VAL A 1 98 ? 10.117 18.766 14.336 1 98.69 98 VAL A C 1
ATOM 761 O O . VAL A 1 98 ? 10.328 19.969 14.328 1 98.69 98 VAL A O 1
ATOM 764 N N . ILE A 1 99 ? 8.984 18.234 13.922 1 98.81 99 ILE A N 1
ATOM 765 C CA . ILE A 1 99 ? 7.762 19 13.688 1 98.81 99 ILE A CA 1
ATOM 766 C C . ILE A 1 99 ? 6.66 18.516 14.625 1 98.81 99 ILE A C 1
ATOM 768 O O . ILE A 1 99 ? 6.23 17.359 14.539 1 98.81 99 ILE A O 1
ATOM 772 N N . THR A 1 100 ? 6.223 19.359 15.523 1 98.75 100 THR A N 1
ATOM 773 C CA . THR A 1 100 ? 5.25 18.938 16.531 1 98.75 100 THR A CA 1
ATOM 774 C C . THR A 1 100 ? 4.559 20.156 17.156 1 98.75 100 THR A C 1
ATOM 776 O O . THR A 1 100 ? 4.973 21.297 16.938 1 98.75 100 THR A O 1
ATOM 779 N N . SER A 1 101 ? 3.412 19.859 17.734 1 98.5 101 SER A N 1
ATOM 780 C CA . SER A 1 101 ? 2.75 20.922 18.484 1 98.5 101 SER A CA 1
ATOM 781 C C . SER A 1 101 ? 3.146 20.906 19.953 1 98.5 101 SER A C 1
ATOM 783 O O . SER A 1 101 ? 2.896 21.859 20.688 1 98.5 101 SER A O 1
ATOM 785 N N . GLY A 1 102 ? 3.754 19.812 20.375 1 98.38 102 GLY A N 1
ATOM 786 C CA . GLY A 1 102 ? 4.145 19.672 21.766 1 98.38 102 GLY A CA 1
ATOM 787 C C . GLY A 1 102 ? 4.512 18.25 22.141 1 98.38 102 GLY A C 1
ATOM 788 O O . GLY A 1 102 ? 5.137 17.531 21.344 1 98.38 102 GLY A O 1
ATOM 789 N N . GLY A 1 103 ? 4.293 17.969 23.422 1 98.06 103 GLY A N 1
ATOM 790 C CA . GLY A 1 103 ? 4.465 16.609 23.922 1 98.06 103 GLY A CA 1
ATOM 791 C C . GLY A 1 103 ? 5.918 16.234 24.109 1 98.06 103 GLY A C 1
ATOM 792 O O . GLY A 1 103 ? 6.797 17.094 24.156 1 98.06 103 GLY A O 1
ATOM 793 N N . LYS A 1 104 ? 6.105 14.984 24.266 1 98.44 104 LYS A N 1
ATOM 794 C CA . LYS A 1 104 ? 7.422 14.414 24.547 1 98.44 104 LYS A CA 1
ATOM 795 C C . LYS A 1 104 ? 8.398 14.68 23.406 1 98.44 104 LYS A C 1
ATOM 797 O O . LYS A 1 104 ? 9.594 14.875 23.641 1 98.44 104 LYS A O 1
ATOM 802 N N . LEU A 1 105 ? 7.906 14.625 22.25 1 98.75 105 LEU A N 1
ATOM 803 C CA . LEU A 1 105 ? 8.766 14.852 21.094 1 98.75 105 LEU A CA 1
ATOM 804 C C . LEU A 1 105 ? 9.367 16.25 21.125 1 98.75 105 LEU A C 1
ATOM 806 O O . LEU A 1 105 ? 10.539 16.438 20.797 1 98.75 105 LEU A O 1
ATOM 810 N N . LYS A 1 106 ? 8.531 17.234 21.484 1 98.69 106 LYS A N 1
ATOM 811 C CA . LYS A 1 106 ? 9.047 18.594 21.672 1 98.69 106 LYS A CA 1
ATOM 812 C C . LYS A 1 106 ? 10.109 18.641 22.75 1 98.69 106 LYS A C 1
ATOM 814 O O . LYS A 1 106 ? 11.156 19.281 22.578 1 98.69 106 LYS A O 1
ATOM 819 N N . GLU A 1 107 ? 9.844 18 23.844 1 98.75 107 GLU A N 1
ATOM 820 C CA . GLU A 1 107 ? 10.797 17.953 24.953 1 98.75 107 GLU A CA 1
ATOM 821 C C . GLU A 1 107 ? 12.141 17.375 24.5 1 98.75 107 GLU A C 1
ATOM 823 O O . GLU A 1 107 ? 13.195 17.891 24.875 1 98.75 107 GLU A O 1
ATOM 828 N N . ILE A 1 108 ? 12.102 16.312 23.75 1 98.31 108 ILE A N 1
ATOM 829 C CA . ILE A 1 108 ? 13.305 15.68 23.234 1 98.31 108 ILE A CA 1
ATOM 830 C C . ILE A 1 108 ? 14.062 16.656 22.344 1 98.31 108 ILE A C 1
ATOM 832 O O . ILE A 1 108 ? 15.281 16.812 22.469 1 98.31 108 ILE A O 1
ATOM 836 N N . ALA A 1 109 ? 13.352 17.328 21.469 1 98 109 ALA A N 1
ATOM 837 C CA . ALA A 1 109 ? 13.977 18.281 20.547 1 98 109 ALA A CA 1
ATOM 838 C C . ALA A 1 109 ? 14.688 19.391 21.297 1 98 109 ALA A C 1
ATOM 840 O O . ALA A 1 109 ? 15.836 19.734 21 1 98 109 ALA A O 1
ATOM 841 N N . GLU A 1 110 ? 14.016 19.922 22.281 1 98 110 GLU A N 1
ATOM 842 C CA . GLU A 1 110 ? 14.57 21.016 23.078 1 98 110 GLU A CA 1
ATOM 843 C C . GLU A 1 110 ? 15.773 20.547 23.891 1 98 110 GLU A C 1
ATOM 845 O O . GLU A 1 110 ? 16.797 21.234 23.953 1 98 110 GLU A O 1
ATOM 850 N N . SER A 1 111 ? 15.641 19.422 24.484 1 98.12 111 SER A N 1
ATOM 851 C CA . SER A 1 111 ? 16.703 18.891 25.312 1 98.12 111 SER A CA 1
ATOM 852 C C . SER A 1 111 ? 17.953 18.578 24.5 1 98.12 111 SER A C 1
ATOM 854 O O . SER A 1 111 ? 19.078 18.766 24.969 1 98.12 111 SER A O 1
ATOM 856 N N . LYS A 1 112 ? 17.828 18.109 23.266 1 97.5 112 LYS A N 1
ATOM 857 C CA . LYS A 1 112 ? 18.953 17.656 22.438 1 97.5 112 LYS A CA 1
ATOM 858 C C . LYS A 1 112 ? 19.406 18.75 21.484 1 97.5 112 LYS A C 1
ATOM 860 O O . LYS A 1 112 ? 20.438 18.609 20.812 1 97.5 112 LYS A O 1
ATOM 865 N N . GLY A 1 113 ? 18.641 19.828 21.391 1 96.5 113 GLY A N 1
ATOM 866 C CA . GLY A 1 113 ? 18.969 20.922 20.5 1 96.5 113 GLY A CA 1
ATOM 867 C C . GLY A 1 113 ? 18.641 20.625 19.047 1 96.5 113 GLY A C 1
ATOM 868 O O . GLY A 1 113 ? 19.328 21.094 18.141 1 96.5 113 GLY A O 1
ATOM 869 N N . TYR A 1 114 ? 17.688 19.703 18.781 1 97.31 114 TYR A N 1
ATOM 870 C CA . TYR A 1 114 ? 17.234 19.438 17.422 1 97.31 114 TYR A CA 1
ATOM 871 C C . TYR A 1 114 ? 16.469 20.625 16.859 1 97.31 114 TYR A C 1
ATOM 873 O O . TYR A 1 114 ? 15.695 21.266 17.578 1 97.31 114 TYR A O 1
ATOM 881 N N . PRO A 1 115 ? 16.688 20.969 15.523 1 97.69 115 PRO A N 1
ATOM 882 C CA . PRO A 1 115 ? 15.773 21.938 14.922 1 97.69 115 PRO A CA 1
ATOM 883 C C . PRO A 1 115 ? 14.305 21.578 15.148 1 97.69 115 PRO A C 1
ATOM 885 O O . PRO A 1 115 ? 13.906 20.438 14.969 1 97.69 115 PRO A O 1
ATOM 888 N N . LEU A 1 116 ? 13.539 22.578 15.594 1 97.75 116 LEU A N 1
ATOM 889 C CA . LEU A 1 116 ? 12.148 22.375 15.969 1 97.75 116 LEU A CA 1
ATOM 890 C C . LEU A 1 116 ? 11.227 23.328 15.219 1 97.75 116 LEU A C 1
ATOM 892 O O . LEU A 1 116 ? 11.445 24.547 15.227 1 97.75 116 LEU A O 1
ATOM 896 N N . LEU A 1 117 ? 10.273 22.781 14.477 1 98.31 117 LEU A N 1
ATOM 897 C CA . LEU A 1 117 ? 9.188 23.547 13.867 1 98.31 117 LEU A CA 1
ATOM 898 C C . LEU A 1 117 ? 7.875 23.312 14.609 1 98.31 117 LEU A C 1
ATOM 900 O O . LEU A 1 117 ? 7.359 22.188 14.633 1 98.31 117 LEU A O 1
ATOM 904 N N . SER A 1 118 ? 7.273 24.359 15.086 1 97.62 118 SER A N 1
ATOM 905 C CA . SER A 1 118 ? 6.098 24.266 15.945 1 97.62 118 SER A CA 1
ATOM 906 C C . SER A 1 118 ? 4.809 24.344 15.133 1 97.62 118 SER A C 1
ATOM 908 O O . SER A 1 118 ? 4.707 25.141 14.195 1 97.62 118 SER A O 1
ATOM 910 N N . LEU A 1 119 ? 3.914 23.531 15.508 1 98.31 119 LEU A N 1
ATOM 911 C CA . LEU A 1 119 ? 2.578 23.516 14.922 1 98.31 119 LEU A CA 1
ATOM 912 C C . LEU A 1 119 ? 1.573 24.188 15.852 1 98.31 119 LEU A C 1
ATOM 914 O O . LEU A 1 119 ? 1.761 24.203 17.062 1 98.31 119 LEU A O 1
ATOM 918 N N . PRO A 1 120 ? 0.509 24.766 15.25 1 97.06 120 PRO A N 1
ATOM 919 C CA . PRO A 1 120 ? -0.528 25.328 16.125 1 97.06 120 PRO A CA 1
ATOM 920 C C . PRO A 1 120 ? -1.245 24.25 16.938 1 97.06 120 PRO A C 1
ATOM 922 O O . PRO A 1 120 ? -1.358 23.109 16.5 1 97.06 120 PRO A O 1
ATOM 925 N N . GLN A 1 121 ? -1.731 24.609 18.094 1 96.25 121 GLN A N 1
ATOM 926 C CA . GLN A 1 121 ? -2.424 23.688 18.984 1 96.25 121 GLN A CA 1
ATOM 927 C C . GLN A 1 121 ? -3.938 23.797 18.828 1 96.25 121 GLN A C 1
ATOM 929 O O . GLN A 1 121 ? -4.438 24.766 18.234 1 96.25 121 GLN A O 1
ATOM 934 N N . GLY A 1 122 ? -4.621 22.766 19.281 1 93.56 122 GLY A N 1
ATOM 935 C CA . GLY A 1 122 ? -6.07 22.844 19.375 1 93.56 122 GLY A CA 1
ATOM 936 C C . GLY A 1 122 ? -6.781 22.266 18.172 1 93.56 122 GLY A C 1
ATOM 937 O O . GLY A 1 122 ? -7.98 22.484 17.984 1 93.56 122 GLY A O 1
ATOM 938 N N . TYR A 1 123 ? -6.086 21.562 17.328 1 94.06 123 TYR A N 1
ATOM 939 C CA . TYR A 1 123 ? -6.668 20.984 16.125 1 94.06 123 TYR A CA 1
ATOM 940 C C . TYR A 1 123 ? -6.504 19.469 16.125 1 94.06 123 TYR A C 1
ATOM 942 O O . TYR A 1 123 ? -5.703 18.922 16.891 1 94.06 123 TYR A O 1
ATOM 950 N N . GLN A 1 124 ? -7.344 18.812 15.336 1 93 124 GLN A N 1
ATOM 951 C CA . GLN A 1 124 ? -7.023 17.438 14.961 1 93 124 GLN A CA 1
ATOM 952 C C . GLN A 1 124 ? -5.875 17.391 13.961 1 93 124 GLN A C 1
ATOM 954 O O . GLN A 1 124 ? -5.715 18.312 13.148 1 93 124 GLN A O 1
ATOM 959 N N . THR A 1 125 ? -5.117 16.312 13.992 1 94.75 125 THR A N 1
ATOM 960 C CA . THR A 1 125 ? -3.914 16.188 13.18 1 94.75 125 THR A CA 1
ATOM 961 C C . THR A 1 125 ? -4.238 16.391 11.703 1 94.75 125 THR A C 1
ATOM 963 O O . THR A 1 125 ? -3.506 17.062 10.984 1 94.75 125 THR A O 1
ATOM 966 N N . ARG A 1 126 ? -5.352 15.766 11.242 1 95.12 126 ARG A N 1
ATOM 967 C CA . ARG A 1 126 ? -5.691 15.805 9.828 1 95.12 126 ARG A CA 1
ATOM 968 C C . ARG A 1 126 ? -5.961 17.234 9.367 1 95.12 126 ARG A C 1
ATOM 970 O O . ARG A 1 126 ? -5.805 17.547 8.188 1 95.12 126 ARG A O 1
ATOM 977 N N . PHE A 1 127 ? -6.227 18.203 10.281 1 96.75 127 PHE A N 1
ATOM 978 C CA . PHE A 1 127 ? -6.57 19.578 9.93 1 96.75 127 PHE A CA 1
ATOM 979 C C . PHE A 1 127 ? -5.312 20.406 9.719 1 96.75 127 PHE A C 1
ATOM 981 O O . PHE A 1 127 ? -5.375 21.516 9.172 1 96.75 127 PHE A O 1
ATOM 988 N N . ILE A 1 128 ? -4.188 19.891 10.094 1 97.19 128 ILE A N 1
ATOM 989 C CA . ILE A 1 128 ? -3.01 20.75 10.148 1 97.19 128 ILE A CA 1
ATOM 990 C C . ILE A 1 128 ? -2.033 20.359 9.039 1 97.19 128 ILE A C 1
ATOM 992 O O . ILE A 1 128 ? -0.885 20.797 9.031 1 97.19 128 ILE A O 1
ATOM 996 N N . PHE A 1 129 ? -2.529 19.594 8.078 1 98.62 129 PHE A N 1
ATOM 997 C CA . PHE A 1 129 ? -1.738 19.172 6.926 1 98.62 129 PHE A CA 1
ATOM 998 C C . PHE A 1 129 ? -1.033 20.359 6.293 1 98.62 129 PHE A C 1
ATOM 1000 O O . PHE A 1 129 ? 0.146 20.281 5.941 1 98.62 129 PHE A O 1
ATOM 1007 N N . PRO A 1 130 ? -1.666 21.531 6.094 1 98.81 130 PRO A N 1
ATOM 1008 C CA . PRO A 1 130 ? -1.015 22.656 5.426 1 98.81 130 PRO A CA 1
ATOM 1009 C C . PRO A 1 130 ? 0.291 23.078 6.102 1 98.81 130 PRO A C 1
ATOM 1011 O O . PRO A 1 130 ? 1.268 23.391 5.422 1 98.81 130 PRO A O 1
ATOM 1014 N N . TYR A 1 131 ? 0.322 23.031 7.398 1 98.69 131 TYR A N 1
ATOM 1015 C CA . TYR A 1 131 ? 1.531 23.391 8.125 1 98.69 131 TYR A CA 1
ATOM 1016 C C . TYR A 1 131 ? 2.637 22.375 7.902 1 98.69 131 TYR A C 1
ATOM 1018 O O . TYR A 1 131 ? 3.734 22.719 7.461 1 98.69 131 TYR A O 1
ATOM 1026 N N . ILE A 1 132 ? 2.316 21.109 8.164 1 98.81 132 ILE A N 1
ATOM 1027 C CA . ILE A 1 132 ? 3.309 20.047 8.094 1 98.81 132 ILE A CA 1
ATOM 1028 C C . ILE A 1 132 ? 3.908 19.984 6.691 1 98.81 132 ILE A C 1
ATOM 1030 O O . ILE A 1 132 ? 5.129 19.953 6.535 1 98.81 132 ILE A O 1
ATOM 1034 N N . PHE A 1 133 ? 3.062 20.031 5.66 1 98.88 133 PHE A N 1
ATOM 1035 C CA . PHE A 1 133 ? 3.555 19.828 4.301 1 98.88 133 PHE A CA 1
ATOM 1036 C C . PHE A 1 133 ? 4.332 21.062 3.822 1 98.88 133 PHE A C 1
ATOM 1038 O O . PHE A 1 133 ? 5.336 20.922 3.121 1 98.88 133 PHE A O 1
ATOM 1045 N N . THR A 1 134 ? 3.867 22.25 4.16 1 98.75 134 THR A N 1
ATOM 1046 C CA . THR A 1 134 ? 4.617 23.453 3.824 1 98.75 134 THR A CA 1
ATOM 1047 C C . THR A 1 134 ? 6.012 23.406 4.438 1 98.75 134 THR A C 1
ATOM 1049 O O . THR A 1 134 ? 7.004 23.688 3.76 1 98.75 134 THR A O 1
ATOM 1052 N N . TYR A 1 135 ? 6.09 23.062 5.719 1 98.5 135 TYR A N 1
ATOM 1053 C CA . TYR A 1 135 ? 7.383 22.938 6.387 1 98.5 135 TYR A CA 1
ATOM 1054 C C . TYR A 1 135 ? 8.281 21.938 5.668 1 98.5 135 TYR A C 1
ATOM 1056 O O . TYR A 1 135 ? 9.469 22.188 5.465 1 98.5 135 TYR A O 1
ATOM 1064 N N . LEU A 1 136 ? 7.727 20.828 5.301 1 98.19 136 LEU A N 1
ATOM 1065 C CA . LEU A 1 136 ? 8.492 19.781 4.629 1 98.19 136 LEU A CA 1
ATOM 1066 C C . LEU A 1 136 ? 9.086 20.281 3.322 1 98.19 136 LEU A C 1
ATOM 1068 O O . LEU A 1 136 ? 10.258 20.047 3.027 1 98.19 136 LEU A O 1
ATOM 1072 N N . VAL A 1 137 ? 8.242 20.953 2.488 1 98.19 137 VAL A N 1
ATOM 1073 C CA . VAL A 1 137 ? 8.703 21.469 1.204 1 98.19 137 VAL A CA 1
ATOM 1074 C C . VAL A 1 137 ? 9.812 22.5 1.428 1 98.19 137 VAL A C 1
ATOM 1076 O O . VAL A 1 137 ? 10.82 22.5 0.713 1 98.19 137 VAL A O 1
ATOM 1079 N N . ARG A 1 138 ? 9.672 23.312 2.432 1 97.75 138 ARG A N 1
ATOM 1080 C CA . ARG A 1 138 ? 10.68 24.344 2.727 1 97.75 138 ARG A CA 1
ATOM 1081 C C . ARG A 1 138 ? 11.969 23.703 3.238 1 97.75 138 ARG A C 1
ATOM 1083 O O . ARG A 1 138 ? 13.062 24.141 2.881 1 97.75 138 ARG A O 1
ATOM 1090 N N . ILE A 1 139 ? 11.867 22.703 4.105 1 97.06 139 ILE A N 1
ATOM 1091 C CA . ILE A 1 139 ? 13.023 21.938 4.566 1 97.06 139 ILE A CA 1
ATOM 1092 C C . ILE A 1 139 ? 13.758 21.344 3.371 1 97.06 139 ILE A C 1
ATOM 1094 O O . ILE A 1 139 ? 14.984 21.391 3.289 1 97.06 139 ILE A O 1
ATOM 1098 N N . LEU A 1 140 ? 13.016 20.766 2.432 1 96.94 140 LEU A N 1
ATOM 1099 C CA . LEU A 1 140 ? 13.594 20.156 1.241 1 96.94 140 LEU A CA 1
ATOM 1100 C C . LEU A 1 140 ? 14.359 21.188 0.419 1 96.94 140 LEU A C 1
ATOM 1102 O O . LEU A 1 140 ? 15.477 20.922 -0.031 1 96.94 140 LEU A O 1
ATOM 1106 N N . ASN A 1 141 ? 13.695 22.312 0.186 1 96.88 141 ASN A N 1
ATOM 1107 C CA . ASN A 1 141 ? 14.352 23.391 -0.554 1 96.88 141 ASN A CA 1
ATOM 1108 C C . ASN A 1 141 ? 15.68 23.781 0.089 1 96.88 141 ASN A C 1
ATOM 1110 O O . ASN A 1 141 ? 16.688 23.906 -0.598 1 96.88 141 ASN A O 1
ATOM 1114 N N . GLN A 1 142 ? 15.695 23.891 1.354 1 96.19 142 GLN A N 1
ATOM 1115 C CA . GLN A 1 142 ? 16.875 24.344 2.078 1 96.19 142 GLN A CA 1
ATOM 1116 C C . GLN A 1 142 ? 17.953 23.266 2.125 1 96.19 142 GLN A C 1
ATOM 1118 O O . GLN A 1 142 ? 19.141 23.562 1.973 1 96.19 142 GLN A O 1
ATOM 1123 N N . SER A 1 143 ? 17.547 22.062 2.357 1 96.44 143 SER A N 1
ATOM 1124 C CA . SER A 1 143 ? 18.516 21 2.635 1 96.44 143 SER A CA 1
ATOM 1125 C C . SER A 1 143 ? 19.047 20.391 1.345 1 96.44 143 SER A C 1
ATOM 1127 O O . SER A 1 143 ? 20.078 19.703 1.354 1 96.44 143 SER A O 1
ATOM 1129 N N . THR A 1 144 ? 18.359 20.562 0.237 1 96.56 144 THR A N 1
ATOM 1130 C CA . THR A 1 144 ? 18.781 19.875 -0.978 1 96.56 144 THR A CA 1
ATOM 1131 C C . THR A 1 144 ? 19.094 20.875 -2.084 1 96.56 144 THR A C 1
ATOM 1133 O O . THR A 1 144 ? 19.594 20.5 -3.143 1 96.56 144 THR A O 1
ATOM 1136 N N . GLY A 1 145 ? 18.766 22.078 -1.912 1 95.12 145 GLY A N 1
ATOM 1137 C CA . GLY A 1 145 ? 18.969 23.094 -2.934 1 95.12 145 GLY A CA 1
ATOM 1138 C C . GLY A 1 145 ? 17.875 23.094 -3.994 1 95.12 145 GLY A C 1
ATOM 1139 O O . GLY A 1 145 ? 18.016 23.734 -5.035 1 95.12 145 GLY A O 1
ATOM 1140 N N . SER A 1 146 ? 16.812 22.344 -3.709 1 96 146 SER A N 1
ATOM 1141 C CA . SER A 1 146 ? 15.664 22.391 -4.609 1 96 146 SER A CA 1
ATOM 1142 C C . SER A 1 146 ? 14.977 23.734 -4.574 1 96 146 SER A C 1
ATOM 1144 O O . SER A 1 146 ? 15.281 24.578 -3.725 1 96 146 SER A O 1
ATOM 1146 N N . ASN A 1 147 ? 14.117 24.016 -5.523 1 96.69 147 ASN A N 1
ATOM 1147 C CA . ASN A 1 147 ? 13.414 25.281 -5.617 1 96.69 147 ASN A CA 1
ATOM 1148 C C . ASN A 1 147 ? 11.93 25.078 -5.887 1 96.69 147 ASN A C 1
ATOM 1150 O O . ASN A 1 147 ? 11.367 25.719 -6.785 1 96.69 147 ASN A O 1
ATOM 1154 N N . TYR A 1 148 ? 11.352 24.109 -5.141 1 97.94 148 TYR A N 1
ATOM 1155 C CA . TYR A 1 148 ? 9.906 23.938 -5.258 1 97.94 148 TYR A CA 1
ATOM 1156 C C . TYR A 1 148 ? 9.18 25.234 -4.891 1 97.94 148 TYR A C 1
ATOM 1158 O O . TYR A 1 148 ? 9.531 25.891 -3.91 1 97.94 148 TYR A O 1
ATOM 1166 N N . ARG A 1 149 ? 8.188 25.641 -5.605 1 98 149 ARG A N 1
ATOM 1167 C CA . ARG A 1 149 ? 7.453 26.891 -5.379 1 98 149 ARG A CA 1
ATOM 1168 C C . ARG A 1 149 ? 6.406 26.719 -4.285 1 98 149 ARG A C 1
ATOM 1170 O O . ARG A 1 149 ? 5.246 26.406 -4.574 1 98 149 ARG A O 1
ATOM 1177 N N . VAL A 1 150 ? 6.789 27.016 -3.156 1 98.06 150 VAL A N 1
ATOM 1178 C CA . VAL A 1 150 ? 5.957 26.797 -1.975 1 98.06 150 VAL A CA 1
ATOM 1179 C C . VAL A 1 150 ? 4.637 27.547 -2.131 1 98.06 150 VAL A C 1
ATOM 1181 O O . VAL A 1 150 ? 3.594 27.094 -1.658 1 98.06 150 VAL A O 1
ATOM 1184 N N . GLN A 1 151 ? 4.598 28.688 -2.82 1 98.38 151 GLN A N 1
ATOM 1185 C CA . GLN A 1 151 ? 3.402 29.5 -3.035 1 98.38 151 GLN A CA 1
ATOM 1186 C C . GLN A 1 151 ? 2.338 28.719 -3.799 1 98.38 151 GLN A C 1
ATOM 1188 O O . GLN A 1 151 ? 1.15 29.047 -3.73 1 98.38 151 GLN A O 1
ATOM 1193 N N . ASP A 1 152 ? 2.701 27.688 -4.516 1 98.75 152 ASP A N 1
ATOM 1194 C CA . ASP A 1 152 ? 1.761 26.844 -5.25 1 98.75 152 ASP A CA 1
ATOM 1195 C C . ASP A 1 152 ? 0.773 26.156 -4.297 1 98.75 152 ASP A C 1
ATOM 1197 O O . ASP A 1 152 ? -0.355 25.844 -4.684 1 98.75 152 ASP A O 1
ATOM 1201 N N . LEU A 1 153 ? 1.191 25.984 -3.059 1 98.75 153 LEU A N 1
ATOM 1202 C CA . LEU A 1 153 ? 0.292 25.375 -2.078 1 98.75 153 LEU A CA 1
ATOM 1203 C C . LEU A 1 153 ? -0.855 26.328 -1.742 1 98.75 153 LEU A C 1
ATOM 1205 O O . LEU A 1 153 ? -1.993 25.891 -1.554 1 98.75 153 LEU A O 1
ATOM 1209 N N . VAL A 1 154 ? -0.572 27.594 -1.664 1 98.75 154 VAL A N 1
ATOM 1210 C CA . VAL A 1 154 ? -1.607 28.609 -1.456 1 98.75 154 VAL A CA 1
ATOM 1211 C C . VAL A 1 154 ? -2.465 28.734 -2.713 1 98.75 154 VAL A C 1
ATOM 1213 O O . VAL A 1 154 ? -3.695 28.734 -2.637 1 98.75 154 VAL A O 1
ATOM 1216 N N . ASP A 1 155 ? -1.815 28.781 -3.861 1 98.62 155 ASP A N 1
ATOM 1217 C CA . ASP A 1 155 ? -2.486 28.984 -5.141 1 98.62 155 ASP A CA 1
ATOM 1218 C C . ASP A 1 155 ? -3.426 27.828 -5.461 1 98.62 155 ASP A C 1
ATOM 1220 O O . ASP A 1 155 ? -4.461 28.016 -6.102 1 98.62 155 ASP A O 1
ATOM 1224 N N . GLY A 1 156 ? -3.053 26.625 -5.02 1 98.25 156 GLY A N 1
ATOM 1225 C CA . GLY A 1 156 ? -3.875 25.438 -5.262 1 98.25 156 GLY A CA 1
ATOM 1226 C C . GLY A 1 156 ? -5.238 25.531 -4.605 1 98.25 156 GLY A C 1
ATOM 1227 O O . GLY A 1 156 ? -6.191 24.891 -5.055 1 98.25 156 GLY A O 1
ATOM 1228 N N . ILE A 1 157 ? -5.309 26.328 -3.529 1 97.69 157 ILE A N 1
ATOM 1229 C CA . ILE A 1 157 ? -6.566 26.531 -2.82 1 97.69 157 ILE A CA 1
ATOM 1230 C C . ILE A 1 157 ? -7.277 27.766 -3.385 1 97.69 157 ILE A C 1
ATOM 1232 O O . ILE A 1 157 ? -8.484 27.719 -3.652 1 97.69 157 ILE A O 1
ATOM 1236 N N . GLN A 1 158 ? -6.598 28.766 -3.594 1 95.56 158 GLN A N 1
ATOM 1237 C CA . GLN A 1 158 ? -7.117 30.078 -3.922 1 95.56 158 GLN A CA 1
ATOM 1238 C C . GLN A 1 158 ? -7.633 30.125 -5.355 1 95.56 158 GLN A C 1
ATOM 1240 O O . GLN A 1 158 ? -8.633 30.797 -5.637 1 95.56 158 GLN A O 1
ATOM 1245 N N . ASP A 1 159 ? -7.004 29.531 -6.305 1 94.06 159 ASP A N 1
ATOM 1246 C CA . ASP A 1 159 ? -7.266 29.719 -7.73 1 94.06 159 ASP A CA 1
ATOM 1247 C C . ASP A 1 159 ? -8.648 29.172 -8.109 1 94.06 159 ASP A C 1
ATOM 1249 O O . ASP A 1 159 ? -9.289 29.703 -9.016 1 94.06 159 ASP A O 1
ATOM 1253 N N . ASN A 1 160 ? -9.141 28.156 -7.363 1 92.12 160 ASN A N 1
ATOM 1254 C CA . ASN A 1 160 ? -10.398 27.531 -7.77 1 92.12 160 ASN A CA 1
ATOM 1255 C C . ASN A 1 160 ? -11.164 26.984 -6.566 1 92.12 160 ASN A C 1
ATOM 1257 O O . ASN A 1 160 ? -11.633 25.844 -6.586 1 92.12 160 ASN A O 1
ATOM 1261 N N . PHE A 1 161 ? -11.266 27.844 -5.602 1 96.38 161 PHE A N 1
ATOM 1262 C CA . PHE A 1 161 ? -11.883 27.375 -4.375 1 96.38 161 PHE A CA 1
ATOM 1263 C C . PHE A 1 161 ? -13.32 26.938 -4.629 1 96.38 161 PHE A C 1
ATOM 1265 O O . PHE A 1 161 ? -13.766 25.906 -4.105 1 96.38 161 PHE A O 1
ATOM 1272 N N . THR A 1 162 ? -14.07 27.719 -5.398 1 97.06 162 THR A N 1
ATOM 1273 C CA . THR A 1 162 ? -15.461 27.406 -5.688 1 97.06 162 THR A CA 1
ATOM 1274 C C . THR A 1 162 ? -15.578 26.062 -6.398 1 97.06 162 THR A C 1
ATOM 1276 O O . THR A 1 162 ? -16.406 25.234 -6.027 1 97.06 162 THR A O 1
ATOM 1279 N N . MET A 1 163 ? -14.766 25.875 -7.324 1 97.56 163 MET A N 1
ATOM 1280 C CA . MET A 1 163 ? -14.766 24.609 -8.047 1 97.56 163 MET A CA 1
ATOM 1281 C C . MET A 1 163 ? -14.414 23.453 -7.117 1 97.56 163 MET A C 1
ATOM 1283 O O . MET A 1 163 ? -15.07 22.406 -7.141 1 97.56 163 MET A O 1
ATOM 1287 N N . LEU A 1 164 ? -13.414 23.609 -6.312 1 98.19 164 LEU A N 1
ATOM 1288 C CA . LEU A 1 164 ? -13 22.578 -5.371 1 98.19 164 LEU A CA 1
ATOM 1289 C C . LEU A 1 164 ? -14.148 22.219 -4.43 1 98.19 164 LEU A C 1
ATOM 1291 O O . LEU A 1 164 ? -14.383 21.031 -4.156 1 98.19 164 LEU A O 1
ATOM 1295 N N . SER A 1 165 ? -14.812 23.25 -3.979 1 97.56 165 SER A N 1
ATOM 1296 C CA . SER A 1 165 ? -15.953 23.047 -3.088 1 97.56 165 SER A CA 1
ATOM 1297 C C . SER A 1 165 ? -17.078 22.297 -3.791 1 97.56 165 SER A C 1
ATOM 1299 O O . SER A 1 165 ? -17.719 21.422 -3.197 1 97.56 165 SER A O 1
ATOM 1301 N N . GLU A 1 166 ? -17.312 22.625 -5.016 1 98.31 166 GLU A N 1
ATOM 1302 C CA . GLU A 1 166 ? -18.359 21.953 -5.797 1 98.31 166 GLU A CA 1
ATOM 1303 C C . GLU A 1 166 ? -18.031 20.484 -6.012 1 98.31 166 GLU A C 1
ATOM 1305 O O . GLU A 1 166 ? -18.906 19.625 -5.895 1 98.31 166 GLU A O 1
ATOM 1310 N N . VAL A 1 167 ? -16.812 20.203 -6.352 1 98.56 167 VAL A N 1
ATOM 1311 C CA . VAL A 1 167 ? -16.375 18.828 -6.531 1 98.56 167 VAL A CA 1
ATOM 1312 C C . VAL A 1 167 ? -16.531 18.062 -5.223 1 98.56 167 VAL A C 1
ATOM 1314 O O . VAL A 1 167 ? -17 16.906 -5.219 1 98.56 167 VAL A O 1
ATOM 1317 N N . SER A 1 168 ? -16.141 18.719 -4.105 1 98.5 168 SER A N 1
ATOM 1318 C CA . SER A 1 168 ? -16.281 18.078 -2.797 1 98.5 168 SER A CA 1
ATOM 1319 C C . SER A 1 168 ? -17.719 17.703 -2.508 1 98.5 168 SER A C 1
ATOM 1321 O O . SER A 1 168 ? -17.984 16.609 -2.004 1 98.5 168 SER A O 1
ATOM 1323 N N . THR A 1 169 ? -18.609 18.594 -2.814 1 98.44 169 THR A N 1
ATOM 1324 C CA . THR A 1 169 ? -20.016 18.344 -2.596 1 98.44 169 THR A CA 1
ATOM 1325 C C . THR A 1 169 ? -20.5 17.188 -3.465 1 98.44 169 THR A C 1
ATOM 1327 O O . THR A 1 169 ? -21.219 16.297 -2.986 1 98.44 169 THR A O 1
ATOM 1330 N N . ARG A 1 170 ? -20.109 17.188 -4.707 1 98.56 170 ARG A N 1
ATOM 1331 C CA . ARG A 1 170 ? -20.469 16.109 -5.625 1 98.56 170 ARG A CA 1
ATOM 1332 C C . ARG A 1 170 ? -20 14.766 -5.102 1 98.56 170 ARG A C 1
ATOM 1334 O O . ARG A 1 170 ? -20.766 13.797 -5.07 1 98.56 170 ARG A O 1
ATOM 1341 N N . ILE A 1 171 ? -18.797 14.688 -4.668 1 98.62 171 ILE A N 1
ATOM 1342 C CA . ILE A 1 171 ? -18.203 13.438 -4.203 1 98.62 171 ILE A CA 1
ATOM 1343 C C . ILE A 1 171 ? -18.906 12.969 -2.932 1 98.62 171 ILE A C 1
ATOM 1345 O O . ILE A 1 171 ? -19.219 11.789 -2.793 1 98.62 171 ILE A O 1
ATOM 1349 N N . ALA A 1 172 ? -19.109 13.906 -1.99 1 98.5 172 ALA A N 1
ATOM 1350 C CA . ALA A 1 172 ? -19.828 13.555 -0.768 1 98.5 172 ALA A CA 1
ATOM 1351 C C . ALA A 1 172 ? -21.188 12.93 -1.087 1 98.5 172 ALA A C 1
ATOM 1353 O O . ALA A 1 172 ? -21.562 11.914 -0.5 1 98.5 172 ALA A O 1
ATOM 1354 N N . ASN A 1 173 ? -21.906 13.523 -2.055 1 98.38 173 ASN A N 1
ATOM 1355 C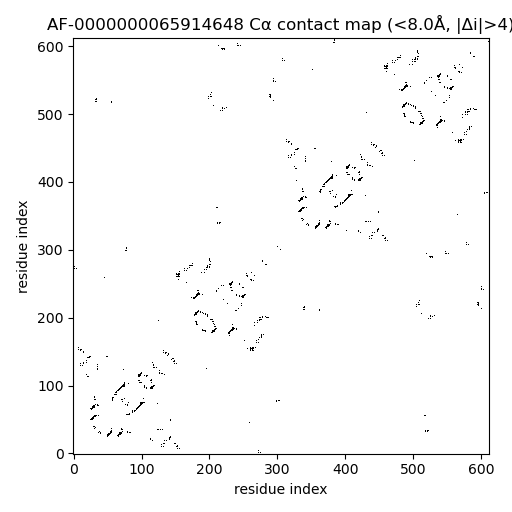 CA . ASN A 1 173 ? -23.219 13.031 -2.439 1 98.38 173 ASN A CA 1
ATOM 1356 C C . ASN A 1 173 ? -23.125 11.656 -3.1 1 98.38 173 ASN A C 1
ATOM 1358 O O . ASN A 1 173 ? -24 10.805 -2.887 1 98.38 173 ASN A O 1
ATOM 1362 N N . ARG A 1 174 ? -22.109 11.445 -3.844 1 97.56 174 ARG A N 1
ATOM 1363 C CA . ARG A 1 174 ? -21.953 10.195 -4.574 1 97.56 174 ARG A CA 1
ATOM 1364 C C . ARG A 1 174 ? -21.625 9.047 -3.629 1 97.56 174 ARG A C 1
ATOM 1366 O O . ARG A 1 174 ? -22.016 7.906 -3.863 1 97.56 174 ARG A O 1
ATOM 1373 N N . ILE A 1 175 ? -20.922 9.32 -2.535 1 96.62 175 ILE A N 1
ATOM 1374 C CA . ILE A 1 175 ? -20.422 8.242 -1.688 1 96.62 175 ILE A CA 1
ATOM 1375 C C . ILE A 1 175 ? -21.453 7.914 -0.606 1 96.62 175 ILE A C 1
ATOM 1377 O O . ILE A 1 175 ? -21.344 6.891 0.075 1 96.62 175 ILE A O 1
ATOM 1381 N N . THR A 1 176 ? -22.438 8.812 -0.448 1 95.38 176 THR A N 1
ATOM 1382 C CA . THR A 1 176 ? -23.453 8.57 0.564 1 95.38 176 THR A CA 1
ATOM 1383 C C . THR A 1 176 ? -24.188 7.254 0.296 1 95.38 176 THR A C 1
ATOM 1385 O O . THR A 1 176 ? -24.781 7.074 -0.767 1 95.38 176 THR A O 1
ATOM 1388 N N . GLY A 1 177 ? -24.109 6.305 1.179 1 94.69 177 GLY A N 1
ATOM 1389 C CA . GLY A 1 177 ? -24.812 5.027 1.068 1 94.69 177 GLY A CA 1
ATOM 1390 C C . GLY A 1 177 ? -23.984 3.973 0.344 1 94.69 177 GLY A C 1
ATOM 1391 O O . GLY A 1 177 ? -24.422 2.822 0.23 1 94.69 177 GLY A O 1
ATOM 1392 N N . LYS A 1 178 ? -22.859 4.289 -0.164 1 96.94 178 LYS A N 1
ATOM 1393 C CA . LYS A 1 178 ? -21.969 3.355 -0.841 1 96.94 178 LYS A CA 1
ATOM 1394 C C . LYS A 1 178 ? -20.547 3.463 -0.294 1 96.94 178 LYS A C 1
ATOM 1396 O O . LYS A 1 178 ? -20.109 4.539 0.122 1 96.94 178 LYS A O 1
ATOM 1401 N N . VAL A 1 179 ? -19.844 2.363 -0.283 1 97.81 179 VAL A N 1
ATOM 1402 C CA . VAL A 1 179 ? -18.453 2.352 0.179 1 97.81 179 VAL A CA 1
ATOM 1403 C C . VAL A 1 179 ? -17.531 2.779 -0.956 1 97.81 179 VAL A C 1
ATOM 1405 O O . VAL A 1 179 ? -17.422 2.09 -1.972 1 97.81 179 VAL A O 1
ATOM 1408 N N . PRO A 1 180 ? -16.859 3.914 -0.803 1 98.69 180 PRO A N 1
ATOM 1409 C CA . PRO A 1 180 ? -15.969 4.352 -1.88 1 98.69 180 PRO A CA 1
ATOM 1410 C C . PRO A 1 180 ? -14.656 3.572 -1.907 1 98.69 180 PRO A C 1
ATOM 1412 O O . PRO A 1 180 ? -14.109 3.23 -0.853 1 98.69 180 PRO A O 1
ATOM 1415 N N . ILE A 1 181 ? -14.211 3.219 -3.051 1 98.88 181 ILE A N 1
ATOM 1416 C CA . ILE A 1 181 ? -12.852 2.771 -3.318 1 98.88 181 ILE A CA 1
ATOM 1417 C C . ILE A 1 181 ? -12.148 3.771 -4.234 1 98.88 181 ILE A C 1
ATOM 1419 O O . ILE A 1 181 ? -12.555 3.961 -5.383 1 98.88 181 ILE A O 1
ATOM 1423 N N . PHE A 1 182 ? -11.133 4.445 -3.727 1 98.94 182 PHE A N 1
ATOM 1424 C CA . PHE A 1 182 ? -10.383 5.441 -4.484 1 98.94 182 PHE A CA 1
ATOM 1425 C C . PHE A 1 182 ? -9.219 4.797 -5.23 1 98.94 182 PHE A C 1
ATOM 1427 O O . PHE A 1 182 ? -8.352 4.172 -4.621 1 98.94 182 PHE A O 1
ATOM 1434 N N . TYR A 1 183 ? -9.234 4.918 -6.531 1 98.94 183 TYR A N 1
ATOM 1435 C CA . TYR A 1 183 ? -8.203 4.332 -7.383 1 98.94 183 TYR A CA 1
ATOM 1436 C C . TYR A 1 183 ? -7.309 5.41 -7.977 1 98.94 183 TYR A C 1
ATOM 1438 O O . TYR A 1 183 ? -7.785 6.48 -8.359 1 98.94 183 TYR A O 1
ATOM 1446 N N . ALA A 1 184 ? -6.078 5.125 -8.039 1 98.81 184 ALA A N 1
ATOM 1447 C CA . ALA A 1 184 ? -5.117 5.98 -8.734 1 98.81 184 ALA A CA 1
ATOM 1448 C C . ALA A 1 184 ? -3.859 5.203 -9.109 1 98.81 184 ALA A C 1
ATOM 1450 O O . ALA A 1 184 ? -3.605 4.121 -8.57 1 98.81 184 ALA A O 1
ATOM 1451 N N . SER A 1 185 ? -3.121 5.664 -10.156 1 98.06 185 SER A N 1
ATOM 1452 C CA . SER A 1 185 ? -1.771 5.18 -10.43 1 98.06 185 SER A CA 1
ATOM 1453 C C . SER A 1 185 ? -0.722 6.078 -9.781 1 98.06 185 SER A C 1
ATOM 1455 O O . SER A 1 185 ? -0.445 5.957 -8.586 1 98.06 185 SER A O 1
ATOM 1457 N N . ASP A 1 186 ? -0.271 7.152 -10.445 1 97.19 186 ASP A N 1
ATOM 1458 C CA . ASP A 1 186 ? 0.8 8.016 -9.953 1 97.19 186 ASP A CA 1
ATOM 1459 C C . ASP A 1 186 ? 0.337 8.836 -8.75 1 97.19 186 ASP A C 1
ATOM 1461 O O . ASP A 1 186 ? 1.146 9.203 -7.895 1 97.19 186 ASP A O 1
ATOM 1465 N N . LEU A 1 187 ? -0.926 9.078 -8.633 1 98.62 187 LEU A N 1
ATOM 1466 C CA . LEU A 1 187 ? -1.461 9.953 -7.59 1 98.62 187 LEU A CA 1
ATOM 1467 C C . LEU A 1 187 ? -2.025 9.133 -6.43 1 98.62 187 LEU A C 1
ATOM 1469 O O . LEU A 1 187 ? -2.953 9.578 -5.75 1 98.62 187 LEU A O 1
ATOM 1473 N N . LEU A 1 188 ? -1.45 7.973 -6.219 1 98.56 188 LEU A N 1
ATOM 1474 C CA . LEU A 1 188 ? -1.935 7.031 -5.215 1 98.56 188 LEU A CA 1
ATOM 1475 C C . LEU A 1 188 ? -1.931 7.66 -3.828 1 98.56 188 LEU A C 1
ATOM 1477 O O . LEU A 1 188 ? -2.85 7.438 -3.035 1 98.56 188 LEU A O 1
ATOM 1481 N N . PRO A 1 189 ? -0.917 8.492 -3.426 1 98.69 189 PRO A N 1
ATOM 1482 C CA . PRO A 1 189 ? -0.957 9.125 -2.107 1 98.69 189 PRO A CA 1
ATOM 1483 C C . PRO A 1 189 ? -2.18 10.023 -1.923 1 98.69 189 PRO A C 1
ATOM 1485 O O . PRO A 1 189 ? -2.691 10.156 -0.808 1 98.69 189 PRO A O 1
ATOM 1488 N N . ILE A 1 190 ? -2.641 10.578 -2.971 1 98.88 190 ILE A N 1
ATOM 1489 C CA . ILE A 1 190 ? -3.834 11.414 -2.902 1 98.88 190 ILE A CA 1
ATOM 1490 C C . ILE A 1 190 ? -5.066 10.539 -2.68 1 98.88 190 ILE A C 1
ATOM 1492 O O . ILE A 1 190 ? -5.926 10.867 -1.855 1 98.88 190 ILE A O 1
ATOM 1496 N N . ALA A 1 191 ? -5.113 9.43 -3.377 1 98.94 191 ALA A N 1
ATOM 1497 C CA . ALA A 1 191 ? -6.195 8.477 -3.148 1 98.94 191 ALA A CA 1
ATOM 1498 C C . ALA A 1 191 ? -6.215 8.008 -1.696 1 98.94 191 ALA A C 1
ATOM 1500 O O . ALA A 1 191 ? -7.285 7.887 -1.092 1 98.94 191 ALA A O 1
ATOM 1501 N N . GLU A 1 192 ? -5.047 7.758 -1.199 1 98.81 192 GLU A N 1
ATOM 1502 C CA . GLU A 1 192 ? -4.938 7.352 0.198 1 98.81 192 GLU A CA 1
ATOM 1503 C C . GLU A 1 192 ? -5.5 8.414 1.132 1 98.81 192 GLU A C 1
ATOM 1505 O O . GLU A 1 192 ? -6.172 8.094 2.115 1 98.81 192 GLU A O 1
ATOM 1510 N N . ARG A 1 193 ? -5.223 9.641 0.839 1 98.81 193 ARG A N 1
ATOM 1511 C CA . ARG A 1 193 ? -5.723 10.727 1.683 1 98.81 193 ARG A CA 1
ATOM 1512 C C . ARG A 1 193 ? -7.246 10.789 1.652 1 98.81 193 ARG A C 1
ATOM 1514 O O . ARG A 1 193 ? -7.883 10.992 2.688 1 98.81 193 ARG A O 1
ATOM 1521 N N . PHE A 1 194 ? -7.816 10.648 0.463 1 98.88 194 PHE A N 1
ATOM 1522 C CA . PHE A 1 194 ? -9.273 10.609 0.375 1 98.88 194 PHE A CA 1
ATOM 1523 C C . PHE A 1 194 ? -9.844 9.547 1.304 1 98.88 194 PHE A C 1
ATOM 1525 O O . PHE A 1 194 ? -10.766 9.82 2.072 1 98.88 194 PHE A O 1
ATOM 1532 N N . LYS A 1 195 ? -9.273 8.398 1.23 1 98.75 195 LYS A N 1
ATOM 1533 C CA . LYS A 1 195 ? -9.695 7.297 2.09 1 98.75 195 LYS A CA 1
ATOM 1534 C C . LYS A 1 195 ? -9.578 7.676 3.564 1 98.75 195 LYS A C 1
ATOM 1536 O O . LYS A 1 195 ? -10.516 7.465 4.34 1 98.75 195 LYS A O 1
ATOM 1541 N N . GLN A 1 196 ? -8.453 8.234 3.936 1 98.5 196 GLN A N 1
ATOM 1542 C CA . GLN A 1 196 ? -8.188 8.531 5.34 1 98.5 196 GLN A CA 1
ATOM 1543 C C . GLN A 1 196 ? -9.172 9.578 5.875 1 98.5 196 GLN A C 1
ATOM 1545 O O . GLN A 1 196 ? -9.648 9.461 7.008 1 98.5 196 GLN A O 1
ATOM 1550 N N . GLU A 1 197 ? -9.445 10.602 5.051 1 98.31 197 GLU A N 1
ATOM 1551 C CA . GLU A 1 197 ? -10.383 11.648 5.461 1 98.31 197 GLU A CA 1
ATOM 1552 C C . GLU A 1 197 ? -11.773 11.078 5.699 1 98.31 197 GLU A C 1
ATOM 1554 O O . GLU A 1 197 ? -12.422 11.406 6.699 1 98.31 197 GLU A O 1
ATOM 1559 N N . VAL A 1 198 ? -12.203 10.219 4.836 1 98 198 VAL A N 1
ATOM 1560 C CA . VAL A 1 198 ? -13.523 9.594 4.957 1 98 198 VAL A CA 1
ATOM 1561 C C . VAL A 1 198 ? -13.57 8.719 6.207 1 98 198 VAL A C 1
ATOM 1563 O O . VAL A 1 198 ? -14.539 8.766 6.969 1 98 198 VAL A O 1
ATOM 1566 N N . ASN A 1 199 ? -12.484 7.965 6.422 1 97.44 199 ASN A N 1
ATOM 1567 C CA . ASN A 1 199 ? -12.406 7.082 7.582 1 97.44 199 ASN A CA 1
ATOM 1568 C C . ASN A 1 199 ? -12.477 7.867 8.891 1 97.44 199 ASN A C 1
ATOM 1570 O O . ASN A 1 199 ? -13.227 7.5 9.797 1 97.44 199 ASN A O 1
ATOM 1574 N N . GLU A 1 200 ? -11.758 8.953 8.977 1 96.44 200 GLU A N 1
ATOM 1575 C CA . GLU A 1 200 ? -11.609 9.648 10.25 1 96.44 200 GLU A CA 1
ATOM 1576 C C . GLU A 1 200 ? -12.758 10.617 10.492 1 96.44 200 GLU A C 1
ATOM 1578 O O . GLU A 1 200 ? -13.328 10.656 11.594 1 96.44 200 GLU A O 1
ATOM 1583 N N . ASN A 1 201 ? -13.094 11.414 9.469 1 96.44 201 ASN A N 1
ATOM 1584 C CA . ASN A 1 201 ? -14.102 12.445 9.672 1 96.44 201 ASN A CA 1
ATOM 1585 C C . ASN A 1 201 ? -15.508 11.859 9.719 1 96.44 201 ASN A C 1
ATOM 1587 O O . ASN A 1 201 ? -16.328 12.25 10.555 1 96.44 201 ASN A O 1
ATOM 1591 N N . ALA A 1 202 ? -15.797 10.93 8.852 1 95.88 202 ALA A N 1
ATOM 1592 C CA . ALA A 1 202 ? -17.156 10.406 8.75 1 95.88 202 ALA A CA 1
ATOM 1593 C C . ALA A 1 202 ? -17.281 9.055 9.445 1 95.88 202 ALA A C 1
ATOM 1595 O O . ALA A 1 202 ? -18.391 8.508 9.555 1 95.88 202 ALA A O 1
ATOM 1596 N N . LYS A 1 203 ? -16.125 8.492 9.977 1 95.5 203 LYS A N 1
ATOM 1597 C CA . LYS A 1 203 ? -16.125 7.141 10.539 1 95.5 203 LYS A CA 1
ATOM 1598 C C . LYS A 1 203 ? -16.766 6.145 9.578 1 95.5 203 LYS A C 1
ATOM 1600 O O . LYS A 1 203 ? -17.516 5.258 9.992 1 95.5 203 LYS A O 1
ATOM 1605 N N . TYR A 1 204 ? -16.578 6.332 8.336 1 95.81 204 TYR A N 1
ATOM 1606 C CA . TYR A 1 204 ? -17.188 5.645 7.207 1 95.81 204 TYR A CA 1
ATOM 1607 C C . TYR A 1 204 ? -16.172 4.762 6.488 1 95.81 204 TYR A C 1
ATOM 1609 O O . TYR A 1 204 ? -15.023 5.148 6.316 1 95.81 204 TYR A O 1
ATOM 1617 N N . PRO A 1 205 ? -16.562 3.484 6.109 1 97.5 205 PRO A N 1
ATOM 1618 C CA . PRO A 1 205 ? -15.609 2.641 5.383 1 97.5 205 PRO A CA 1
ATOM 1619 C C . PRO A 1 205 ? -15.195 3.244 4.043 1 97.5 205 PRO A C 1
ATOM 1621 O O . PRO A 1 205 ? -16.031 3.73 3.289 1 97.5 205 PRO A O 1
ATOM 1624 N N . ALA A 1 206 ? -13.984 3.213 3.777 1 98.44 206 ALA A N 1
ATOM 1625 C CA . ALA A 1 206 ? -13.359 3.652 2.529 1 98.44 206 ALA A CA 1
ATOM 1626 C C . ALA A 1 206 ? -12.023 2.957 2.309 1 98.44 206 ALA A C 1
ATOM 1628 O O . ALA A 1 206 ? -11.328 2.619 3.27 1 98.44 206 ALA A O 1
ATOM 1629 N N . PHE A 1 207 ? -11.695 2.738 1.093 1 98.75 207 PHE A N 1
ATOM 1630 C CA . PHE A 1 207 ? -10.453 2.051 0.732 1 98.75 207 PHE A CA 1
ATOM 1631 C C . PHE A 1 207 ? -9.789 2.729 -0.459 1 98.75 207 PHE A C 1
ATOM 1633 O O . PHE A 1 207 ? -10.344 3.658 -1.045 1 98.75 207 PHE A O 1
ATOM 1640 N N . PHE A 1 208 ? -8.594 2.441 -0.771 1 98.81 208 PHE A N 1
ATOM 1641 C CA . PHE A 1 208 ? -7.895 2.898 -1.965 1 98.81 208 PHE A CA 1
ATOM 1642 C C . PHE A 1 208 ? -7.066 1.772 -2.57 1 98.81 208 PHE A C 1
ATOM 1644 O O . PHE A 1 208 ? -6.723 0.808 -1.885 1 98.81 208 PHE A O 1
ATOM 1651 N N . SER A 1 209 ? -6.848 1.868 -3.826 1 98.69 209 SER A N 1
ATOM 1652 C CA . SER A 1 209 ? -6.129 0.815 -4.535 1 98.69 209 SER A CA 1
ATOM 1653 C C . SER A 1 209 ? -5.355 1.378 -5.727 1 98.69 209 SER A C 1
ATOM 1655 O O . SER A 1 209 ? -5.742 2.4 -6.293 1 98.69 209 SER A O 1
ATOM 1657 N N . GLN A 1 210 ? -4.324 0.669 -6.051 1 98.5 210 GLN A N 1
ATOM 1658 C CA . GLN A 1 210 ? -3.424 1.149 -7.098 1 98.5 210 GLN A CA 1
ATOM 1659 C C . GLN A 1 210 ? -3.801 0.569 -8.453 1 98.5 210 GLN A C 1
ATOM 1661 O O . GLN A 1 210 ? -4.008 -0.639 -8.586 1 98.5 210 GLN A O 1
ATOM 1666 N N . LEU A 1 211 ? -3.896 1.455 -9.445 1 98.62 211 LEU A N 1
ATOM 1667 C CA . LEU A 1 211 ? -3.959 1.041 -10.844 1 98.62 211 LEU A CA 1
ATOM 1668 C C . LEU A 1 211 ? -2.566 1.015 -11.461 1 98.62 211 LEU A C 1
ATOM 1670 O O . LEU A 1 211 ? -1.72 1.851 -11.133 1 98.62 211 LEU A O 1
ATOM 1674 N N . PRO A 1 212 ? -2.203 0.02 -12.289 1 98.12 212 PRO A N 1
ATOM 1675 C CA . PRO A 1 212 ? -3.129 -0.94 -12.891 1 98.12 212 PRO A CA 1
ATOM 1676 C C . PRO A 1 212 ? -3.215 -2.25 -12.109 1 98.12 212 PRO A C 1
ATOM 1678 O O . PRO A 1 212 ? -3.896 -3.184 -12.539 1 98.12 212 PRO A O 1
ATOM 1681 N N . GLU A 1 213 ? -2.531 -2.371 -10.984 1 98.25 213 GLU A N 1
ATOM 1682 C CA . GLU A 1 213 ? -2.525 -3.6 -10.195 1 98.25 213 GLU A CA 1
ATOM 1683 C C . GLU A 1 213 ? -3.945 -4.07 -9.891 1 98.25 213 GLU A C 1
ATOM 1685 O O . GLU A 1 213 ? -4.254 -5.254 -10.023 1 98.25 213 GLU A O 1
ATOM 1690 N N . ALA A 1 214 ? -4.828 -3.184 -9.578 1 98.38 214 ALA A N 1
ATOM 1691 C CA . ALA A 1 214 ? -6.203 -3.52 -9.219 1 98.38 214 ALA A CA 1
ATOM 1692 C C . ALA A 1 214 ? -6.938 -4.152 -10.398 1 98.38 214 ALA A C 1
ATOM 1694 O O . ALA A 1 214 ? -7.859 -4.945 -10.211 1 98.38 214 ALA A O 1
ATOM 1695 N N . ASN A 1 215 ? -6.539 -3.77 -11.602 1 98.19 215 ASN A N 1
ATOM 1696 C CA . ASN A 1 215 ? -7.148 -4.312 -12.812 1 98.19 215 ASN A CA 1
ATOM 1697 C C . ASN A 1 215 ? -6.926 -5.816 -12.922 1 98.19 215 ASN A C 1
ATOM 1699 O O . ASN A 1 215 ? -7.609 -6.496 -13.695 1 98.19 215 ASN A O 1
ATOM 1703 N N . HIS A 1 216 ? -6.031 -6.328 -12.164 1 97.62 216 HIS A N 1
ATOM 1704 C CA . HIS A 1 216 ? -5.633 -7.719 -12.32 1 97.62 216 HIS A CA 1
ATOM 1705 C C . HIS A 1 216 ? -6.199 -8.586 -11.203 1 97.62 216 HIS A C 1
ATOM 1707 O O . HIS A 1 216 ? -5.91 -9.781 -11.133 1 97.62 216 HIS A O 1
ATOM 1713 N N . ASN A 1 217 ? -6.961 -8.055 -10.336 1 97.06 217 ASN A N 1
ATOM 1714 C CA . ASN A 1 217 ? -7.551 -8.836 -9.25 1 97.06 217 ASN A CA 1
ATOM 1715 C C . ASN A 1 217 ? -8.82 -8.172 -8.711 1 97.06 217 ASN A C 1
ATOM 1717 O O . ASN A 1 217 ? -9.93 -8.594 -9.039 1 97.06 217 ASN A O 1
ATOM 1721 N N . GLU A 1 218 ? -8.805 -7.023 -8.289 1 97.75 218 GLU A N 1
ATOM 1722 C CA . GLU A 1 218 ? -9.797 -6.391 -7.422 1 97.75 218 GLU A CA 1
ATOM 1723 C C . GLU A 1 218 ? -11.047 -5.992 -8.203 1 97.75 218 GLU A C 1
ATOM 1725 O O . GLU A 1 218 ? -12.164 -6.125 -7.707 1 97.75 218 GLU A O 1
ATOM 1730 N N . ILE A 1 219 ? -10.852 -5.527 -9.398 1 97.31 219 ILE A N 1
ATOM 1731 C CA . ILE A 1 219 ? -11.969 -4.914 -10.109 1 97.31 219 ILE A CA 1
ATOM 1732 C C . ILE A 1 219 ? -13.031 -5.969 -10.422 1 97.31 219 ILE A C 1
ATOM 1734 O O . ILE A 1 219 ? -14.148 -5.637 -10.812 1 97.31 219 ILE A O 1
ATOM 1738 N N . GLU A 1 220 ? -12.703 -7.305 -10.25 1 95.31 220 GLU A N 1
ATOM 1739 C CA . GLU A 1 220 ? -13.68 -8.375 -10.438 1 95.31 220 GLU A CA 1
ATOM 1740 C C . GLU A 1 220 ? -14.859 -8.219 -9.484 1 95.31 220 GLU A C 1
ATOM 1742 O O . GLU A 1 220 ? -15.938 -8.773 -9.734 1 95.31 220 GLU A O 1
ATOM 1747 N N . LEU A 1 221 ? -14.617 -7.457 -8.359 1 94.94 221 LEU A N 1
ATOM 1748 C CA . LEU A 1 221 ? -15.68 -7.301 -7.379 1 94.94 221 LEU A CA 1
ATOM 1749 C C . LEU A 1 221 ? -16.891 -6.594 -7.992 1 94.94 221 LEU A C 1
ATOM 1751 O O . LEU A 1 221 ? -18.016 -6.801 -7.559 1 94.94 221 LEU A O 1
ATOM 1755 N N . TYR A 1 222 ? -16.688 -5.797 -9.023 1 95.62 222 TYR A N 1
ATOM 1756 C CA . TYR A 1 222 ? -17.766 -4.992 -9.602 1 95.62 222 TYR A CA 1
ATOM 1757 C C . TYR A 1 222 ? -18.641 -5.836 -10.523 1 95.62 222 TYR A C 1
ATOM 1759 O O . TYR A 1 222 ? -19.672 -5.363 -11.016 1 95.62 222 TYR A O 1
ATOM 1767 N N . SER A 1 223 ? -18.234 -7.105 -10.781 1 91.81 223 SER A N 1
ATOM 1768 C CA . SER A 1 223 ? -19.031 -8 -11.617 1 91.81 223 SER A CA 1
ATOM 1769 C C . SER A 1 223 ? -20.094 -8.727 -10.805 1 91.81 223 SER A C 1
ATOM 1771 O O . SER A 1 223 ? -20.984 -9.375 -11.367 1 91.81 223 SER A O 1
ATOM 1773 N N . SER A 1 224 ? -19.984 -8.68 -9.508 1 87.75 224 SER A N 1
ATOM 1774 C CA . SER A 1 224 ? -20.891 -9.422 -8.633 1 87.75 224 SER A CA 1
ATOM 1775 C C . SER A 1 224 ? -21.938 -8.508 -8.016 1 87.75 224 SER A C 1
ATOM 1777 O O . SER A 1 224 ? -21.812 -7.285 -8.086 1 87.75 224 SER A O 1
ATOM 1779 N N . GLN A 1 225 ? -22.953 -9.148 -7.418 1 86.25 225 GLN A N 1
ATOM 1780 C CA . GLN A 1 225 ? -24 -8.398 -6.73 1 86.25 225 GLN A CA 1
ATOM 1781 C C . GLN A 1 225 ? -23.438 -7.621 -5.547 1 86.25 225 GLN A C 1
ATOM 1783 O O . GLN A 1 225 ? -23.891 -6.52 -5.242 1 86.25 225 GLN A O 1
ATOM 1788 N N . GLN A 1 226 ? -22.469 -8.203 -4.957 1 88.69 226 GLN A N 1
ATOM 1789 C CA . GLN A 1 226 ? -21.844 -7.543 -3.812 1 88.69 226 GLN A CA 1
ATOM 1790 C C . GLN A 1 226 ? -21.156 -6.246 -4.234 1 88.69 226 GLN A C 1
ATOM 1792 O O . GLN A 1 226 ? -20.953 -5.348 -3.412 1 88.69 226 GLN A O 1
ATOM 1797 N N . GLY A 1 227 ? -20.844 -6.18 -5.473 1 91.44 227 GLY A N 1
ATOM 1798 C CA . GLY A 1 227 ? -20.188 -4.996 -6.004 1 91.44 227 GLY A CA 1
ATOM 1799 C C . GLY A 1 227 ? -21.062 -3.752 -5.949 1 91.44 227 GLY A C 1
ATOM 1800 O O . GLY A 1 227 ? -20.547 -2.631 -5.957 1 91.44 227 GLY A O 1
ATOM 1801 N N . ASN A 1 228 ? -22.328 -3.906 -5.836 1 93.62 228 ASN A N 1
ATOM 1802 C CA . ASN A 1 228 ? -23.266 -2.789 -5.855 1 93.62 228 ASN A CA 1
ATOM 1803 C C . ASN A 1 228 ? -23.141 -1.931 -4.602 1 93.62 228 ASN A C 1
ATOM 1805 O O . ASN A 1 228 ? -23.594 -0.788 -4.578 1 93.62 228 ASN A O 1
ATOM 1809 N N . GLN A 1 229 ? -22.5 -2.482 -3.631 1 95.38 229 GLN A N 1
ATOM 1810 C CA . GLN A 1 229 ? -22.328 -1.765 -2.371 1 95.38 229 GLN A CA 1
ATOM 1811 C C . GLN A 1 229 ? -21.156 -0.782 -2.451 1 95.38 229 GLN A C 1
ATOM 1813 O O . GLN A 1 229 ? -21.016 0.083 -1.585 1 95.38 229 GLN A O 1
ATOM 1818 N N . PHE A 1 230 ? -20.406 -0.882 -3.547 1 97.94 230 PHE A N 1
ATOM 1819 C CA . PHE A 1 230 ? -19.203 -0.067 -3.668 1 97.94 230 PHE A CA 1
ATOM 1820 C C . PHE A 1 230 ? -19.359 0.949 -4.793 1 97.94 230 PHE A C 1
ATOM 1822 O O . PHE A 1 230 ? -20.109 0.725 -5.746 1 97.94 230 PHE A O 1
ATOM 1829 N N . ILE A 1 231 ? -18.688 2.074 -4.641 1 98.5 231 ILE A N 1
ATOM 1830 C CA . ILE A 1 231 ? -18.594 3.064 -5.707 1 98.5 231 ILE A CA 1
ATOM 1831 C C . ILE A 1 231 ? -17.125 3.33 -6.043 1 98.5 231 ILE A C 1
ATOM 1833 O O . ILE A 1 231 ? -16.375 3.803 -5.195 1 98.5 231 ILE A O 1
ATOM 1837 N N . PRO A 1 232 ? -16.719 2.93 -7.262 1 98.75 232 PRO A N 1
ATOM 1838 C CA . PRO A 1 232 ? -15.352 3.256 -7.672 1 98.75 232 PRO A CA 1
ATOM 1839 C C . PRO A 1 232 ? -15.172 4.738 -7.988 1 98.75 232 PRO A C 1
ATOM 1841 O O . PRO A 1 232 ? -16 5.336 -8.672 1 98.75 232 PRO A O 1
ATOM 1844 N N . ILE A 1 233 ? -14.148 5.348 -7.477 1 98.94 233 ILE A N 1
ATOM 1845 C CA . ILE A 1 233 ? -13.734 6.715 -7.758 1 98.94 233 ILE A CA 1
ATOM 1846 C C . ILE A 1 233 ? -12.281 6.727 -8.234 1 98.94 233 ILE A C 1
ATOM 1848 O O . ILE A 1 233 ? -11.391 6.258 -7.523 1 98.94 233 ILE A O 1
ATOM 1852 N N . VAL A 1 234 ? -12.023 7.199 -9.422 1 98.94 234 VAL A N 1
ATOM 1853 C CA . VAL A 1 234 ? -10.688 7.164 -10.008 1 98.94 234 VAL A CA 1
ATOM 1854 C C . VAL A 1 234 ? -10.109 8.578 -10.078 1 98.94 234 VAL A C 1
ATOM 1856 O O . VAL A 1 234 ? -10.797 9.516 -10.492 1 98.94 234 VAL A O 1
ATOM 1859 N N . ILE A 1 235 ? -8.938 8.789 -9.57 1 98.88 235 ILE A N 1
ATOM 1860 C CA . ILE A 1 235 ? -8.125 9.984 -9.773 1 98.88 235 ILE A CA 1
ATOM 1861 C C . ILE A 1 235 ? -7.117 9.742 -10.891 1 98.88 235 ILE A C 1
ATOM 1863 O O . ILE A 1 235 ? -6.023 9.234 -10.648 1 98.88 235 ILE A O 1
ATOM 1867 N N . PRO A 1 236 ? -7.473 10.141 -12.102 1 98.56 236 PRO A N 1
ATOM 1868 C CA . PRO A 1 236 ? -6.688 9.695 -13.258 1 98.56 236 PRO A CA 1
ATOM 1869 C C . PRO A 1 236 ? -5.41 10.508 -13.453 1 98.56 236 PRO A C 1
ATOM 1871 O O . PRO A 1 236 ? -5.406 11.719 -13.227 1 98.56 236 PRO A O 1
ATOM 1874 N N . SER A 1 237 ? -4.324 9.867 -13.828 1 97.62 237 SER A N 1
ATOM 1875 C CA . SER A 1 237 ? -3.064 10.484 -14.234 1 97.62 237 SER A CA 1
ATOM 1876 C C . SER A 1 237 ? -2.467 9.766 -15.438 1 97.62 237 SER A C 1
ATOM 1878 O O . SER A 1 237 ? -1.357 10.086 -15.867 1 97.62 237 SER A O 1
ATOM 1880 N N . ASP A 1 238 ? -3.201 8.742 -15.984 1 96.38 238 ASP A N 1
ATOM 1881 C CA . ASP A 1 238 ? -2.742 7.891 -17.078 1 96.38 238 ASP A CA 1
ATOM 1882 C C . ASP A 1 238 ? -3.91 7.434 -17.938 1 96.38 238 ASP A C 1
ATOM 1884 O O . ASP A 1 238 ? -5.055 7.391 -17.484 1 96.38 238 ASP A O 1
ATOM 1888 N N . LYS A 1 239 ? -3.604 7.066 -19.172 1 96.62 239 LYS A N 1
ATOM 1889 C CA . LYS A 1 239 ? -4.633 6.566 -20.078 1 96.62 239 LYS A CA 1
ATOM 1890 C C . LYS A 1 239 ? -5.258 5.281 -19.547 1 96.62 239 LYS A C 1
ATOM 1892 O O . LYS A 1 239 ? -6.449 5.031 -19.75 1 96.62 239 LYS A O 1
ATOM 1897 N N . ILE A 1 240 ? -4.504 4.457 -18.938 1 97.75 240 ILE A N 1
ATOM 1898 C CA . ILE A 1 240 ? -5.02 3.207 -18.391 1 97.75 240 ILE A CA 1
ATOM 1899 C C . ILE A 1 240 ? -6.051 3.51 -17.297 1 97.75 240 ILE A C 1
ATOM 1901 O O . ILE A 1 240 ? -7.059 2.809 -17.188 1 97.75 240 ILE A O 1
ATOM 1905 N N . ASP A 1 241 ? -5.746 4.602 -16.484 1 98.56 241 ASP A N 1
ATOM 1906 C CA . ASP A 1 241 ? -6.699 4.992 -15.461 1 98.56 241 ASP A CA 1
ATOM 1907 C C . ASP A 1 241 ? -8.055 5.34 -16.062 1 98.56 241 ASP A C 1
ATOM 1909 O O . ASP A 1 241 ? -9.102 4.934 -15.555 1 98.56 241 ASP A O 1
ATOM 1913 N N . GLU A 1 242 ? -7.98 6.047 -17.172 1 98.19 242 GLU A N 1
ATOM 1914 C CA . GLU A 1 242 ? -9.203 6.461 -17.859 1 98.19 242 GLU A CA 1
ATOM 1915 C C . GLU A 1 242 ? -9.961 5.254 -18.406 1 98.19 242 GLU A C 1
ATOM 1917 O O . GLU A 1 242 ? -11.188 5.184 -18.297 1 98.19 242 GLU A O 1
ATOM 1922 N N . ALA A 1 243 ? -9.258 4.355 -19.016 1 98.25 243 ALA A N 1
ATOM 1923 C CA . ALA A 1 243 ? -9.867 3.143 -19.547 1 98.25 243 ALA A CA 1
ATOM 1924 C C . ALA A 1 243 ? -10.531 2.326 -18.438 1 98.25 243 ALA A C 1
ATOM 1926 O O . ALA A 1 243 ? -11.641 1.817 -18.625 1 98.25 243 ALA A O 1
ATOM 1927 N N . THR A 1 244 ? -9.836 2.199 -17.312 1 98.5 244 THR A N 1
ATOM 1928 C CA . THR A 1 244 ? -10.375 1.47 -16.156 1 98.5 244 THR A CA 1
ATOM 1929 C C . THR A 1 244 ? -11.641 2.139 -15.641 1 98.5 244 THR A C 1
ATOM 1931 O O . THR A 1 244 ? -12.648 1.47 -15.398 1 98.5 244 THR A O 1
ATOM 1934 N N . ALA A 1 245 ? -11.562 3.502 -15.5 1 98.62 245 ALA A N 1
ATOM 1935 C CA . ALA A 1 245 ? -12.695 4.258 -14.992 1 98.62 245 ALA A CA 1
ATOM 1936 C C . ALA A 1 245 ? -13.938 4.043 -15.852 1 98.62 245 ALA A C 1
ATOM 1938 O O . ALA A 1 245 ? -15.039 3.836 -15.336 1 98.62 245 ALA A O 1
ATOM 1939 N N . SER A 1 246 ? -13.711 4.082 -17.125 1 98.25 246 SER A N 1
ATOM 1940 C CA . SER A 1 246 ? -14.812 3.891 -18.062 1 98.25 246 SER A CA 1
ATOM 1941 C C . SER A 1 246 ? -15.391 2.484 -17.953 1 98.25 246 SER A C 1
ATOM 1943 O O . SER A 1 246 ? -16.609 2.312 -17.922 1 98.25 246 SER A O 1
ATOM 1945 N N . LEU A 1 247 ? -14.57 1.508 -17.891 1 97.94 247 LEU A N 1
ATOM 1946 C CA . LEU A 1 247 ? -14.984 0.109 -17.891 1 97.94 247 LEU A CA 1
ATOM 1947 C C . LEU A 1 247 ? -15.828 -0.207 -16.656 1 97.94 247 LEU A C 1
ATOM 1949 O O . LEU A 1 247 ? -16.812 -0.937 -16.734 1 97.94 247 LEU A O 1
ATOM 1953 N N . ILE A 1 248 ? -15.445 0.356 -15.477 1 97.62 248 ILE A N 1
ATOM 1954 C CA . ILE A 1 248 ? -16.125 -0.038 -14.242 1 97.62 248 ILE A CA 1
ATOM 1955 C C . ILE A 1 248 ? -17.094 1.056 -13.82 1 97.62 248 ILE A C 1
ATOM 1957 O O . ILE A 1 248 ? -17.562 1.082 -12.68 1 97.62 248 ILE A O 1
ATOM 1961 N N . ASN A 1 249 ? -17.344 2.061 -14.688 1 97.31 249 ASN A N 1
ATOM 1962 C CA . ASN A 1 249 ? -18.297 3.141 -14.469 1 97.31 249 ASN A CA 1
ATOM 1963 C C . ASN A 1 249 ? -17.969 3.93 -13.203 1 97.31 249 ASN A C 1
ATOM 1965 O O . ASN A 1 249 ? -18.828 4.129 -12.352 1 97.31 249 ASN A O 1
ATOM 1969 N N . ALA A 1 250 ? -16.688 4.297 -13.117 1 98.56 250 ALA A N 1
ATOM 1970 C CA . ALA A 1 250 ? -16.203 5 -11.938 1 98.56 250 ALA A CA 1
ATOM 1971 C C . ALA A 1 250 ? -16.516 6.492 -12.016 1 98.56 250 ALA A C 1
ATOM 1973 O O . ALA A 1 250 ? -16.625 7.051 -13.102 1 98.56 250 ALA A O 1
ATOM 1974 N N . GLU A 1 251 ? -16.734 7.125 -10.852 1 98.5 251 GLU A N 1
ATOM 1975 C CA . GLU A 1 251 ? -16.641 8.578 -10.742 1 98.5 251 GLU A CA 1
ATOM 1976 C C . GLU A 1 251 ? -15.203 9.055 -10.922 1 98.5 251 GLU A C 1
ATOM 1978 O O . GLU A 1 251 ? -14.266 8.406 -10.461 1 98.5 251 GLU A O 1
ATOM 1983 N N . LEU A 1 252 ? -15.094 10.164 -11.625 1 98.56 252 LEU A N 1
ATOM 1984 C CA . LEU A 1 252 ? -13.758 10.703 -11.852 1 98.56 252 LEU A CA 1
ATOM 1985 C C . LEU A 1 252 ? -13.531 11.961 -11.016 1 98.56 252 LEU A C 1
ATOM 1987 O O . LEU A 1 252 ? -14.422 12.812 -10.914 1 98.56 252 LEU A O 1
ATOM 1991 N N . ILE A 1 253 ? -12.391 12.086 -10.328 1 98.75 253 ILE A N 1
ATOM 1992 C CA . ILE A 1 253 ? -11.891 13.328 -9.75 1 98.75 253 ILE A CA 1
ATOM 1993 C C . ILE A 1 253 ? -10.617 13.758 -10.477 1 98.75 253 ILE A C 1
ATOM 1995 O O . ILE A 1 253 ? -9.523 13.312 -10.133 1 98.75 253 ILE A O 1
ATOM 1999 N N . TYR A 1 254 ? -10.719 14.648 -11.406 1 98.06 254 TYR A N 1
ATOM 2000 C CA . TYR A 1 254 ? -9.578 15.109 -12.188 1 98.06 254 TYR A CA 1
ATOM 2001 C C . TYR A 1 254 ? -8.711 16.078 -11.383 1 98.06 254 TYR A C 1
ATOM 2003 O O . TYR A 1 254 ? -9.234 16.984 -10.727 1 98.06 254 TYR A O 1
ATOM 2011 N N . PRO A 1 255 ? -7.383 15.898 -11.391 1 97.81 255 PRO A N 1
ATOM 2012 C CA . PRO A 1 255 ? -6.539 16.969 -10.875 1 97.81 255 PRO A CA 1
ATOM 2013 C C . PRO A 1 255 ? -6.695 18.281 -11.656 1 97.81 255 PRO A C 1
ATOM 2015 O O . PRO A 1 255 ? -6.543 18.297 -12.883 1 97.81 255 PRO A O 1
ATOM 2018 N N . PRO A 1 256 ? -6.941 19.25 -10.945 1 97.12 256 PRO A N 1
ATOM 2019 C CA . PRO A 1 256 ? -7.352 20.469 -11.664 1 97.12 256 PRO A CA 1
ATOM 2020 C C . PRO A 1 256 ? -6.164 21.266 -12.188 1 97.12 256 PRO A C 1
ATOM 2022 O O . PRO A 1 256 ? -6.348 22.203 -12.977 1 97.12 256 PRO A O 1
ATOM 2025 N N . TYR A 1 257 ? -4.922 20.938 -11.781 1 97.88 257 TYR A N 1
ATOM 2026 C CA . TYR A 1 257 ? -3.785 21.781 -12.125 1 97.88 257 TYR A CA 1
ATOM 2027 C C . TYR A 1 257 ? -2.686 20.984 -12.805 1 97.88 257 TYR A C 1
ATOM 2029 O O . TYR A 1 257 ? -2.711 19.75 -12.797 1 97.88 257 TYR A O 1
ATOM 2037 N N . LYS A 1 258 ? -1.808 21.766 -13.469 1 96.31 258 LYS A N 1
ATOM 2038 C CA . LYS A 1 258 ? -0.594 21.156 -14.008 1 96.31 258 LYS A CA 1
ATOM 2039 C C . LYS A 1 258 ? 0.463 20.984 -12.922 1 96.31 258 LYS A C 1
ATOM 2041 O O . LYS A 1 258 ? 1.166 19.969 -12.898 1 96.31 258 LYS A O 1
ATOM 2046 N N . SER A 1 259 ? 0.505 21.891 -12.008 1 97.56 259 SER A N 1
ATOM 2047 C CA . SER A 1 259 ? 1.47 21.875 -10.914 1 97.56 259 SER A CA 1
ATOM 2048 C C . SER A 1 259 ? 1.117 20.797 -9.891 1 97.56 259 SER A C 1
ATOM 2050 O O . SER A 1 259 ? -0.001 20.766 -9.375 1 97.56 259 SER A O 1
ATOM 2052 N N . ILE A 1 260 ? 2.135 19.953 -9.555 1 98.25 260 ILE A N 1
ATOM 2053 C CA . ILE A 1 260 ? 1.895 18.875 -8.602 1 98.25 260 ILE A CA 1
ATOM 2054 C C . ILE A 1 260 ? 1.608 19.453 -7.223 1 98.25 260 ILE A C 1
ATOM 2056 O O . ILE A 1 260 ? 0.769 18.938 -6.484 1 98.25 260 ILE A O 1
ATOM 2060 N N . LEU A 1 261 ? 2.246 20.531 -6.828 1 98.69 261 LEU A N 1
ATOM 2061 C CA . LEU A 1 261 ? 2.014 21.141 -5.523 1 98.69 261 LEU A CA 1
ATOM 2062 C C . LEU A 1 261 ? 0.611 21.734 -5.441 1 98.69 261 LEU A C 1
ATOM 2064 O O . LEU A 1 261 ? -0.065 21.609 -4.418 1 98.69 261 LEU A O 1
ATOM 2068 N N . LYS A 1 262 ? 0.153 22.375 -6.508 1 98.69 262 LYS A N 1
ATOM 2069 C CA . LYS A 1 262 ? -1.22 22.875 -6.547 1 98.69 262 LYS A CA 1
ATOM 2070 C C . LYS A 1 262 ? -2.223 21.734 -6.43 1 98.69 262 LYS A C 1
ATOM 2072 O O . LYS A 1 262 ? -3.227 21.844 -5.723 1 98.69 262 LYS A O 1
ATOM 2077 N N . ASN A 1 263 ? -1.913 20.656 -7.129 1 98.69 263 ASN A N 1
ATOM 2078 C CA . ASN A 1 263 ? -2.803 19.5 -7.062 1 98.69 263 ASN A CA 1
ATOM 2079 C C . ASN A 1 263 ? -2.848 18.906 -5.66 1 98.69 263 ASN A C 1
ATOM 2081 O O . ASN A 1 263 ? -3.914 18.516 -5.18 1 98.69 263 ASN A O 1
ATOM 2085 N N . ILE A 1 264 ? -1.698 18.828 -5.008 1 98.75 264 ILE A N 1
ATOM 2086 C CA . ILE A 1 264 ? -1.66 18.266 -3.658 1 98.75 264 ILE A CA 1
ATOM 2087 C C . ILE A 1 264 ? -2.561 19.094 -2.736 1 98.75 264 ILE A C 1
ATOM 2089 O O . ILE A 1 264 ? -3.445 18.547 -2.076 1 98.75 264 ILE A O 1
ATOM 2093 N N . SER A 1 265 ? -2.387 20.422 -2.738 1 98.75 265 SER A N 1
ATOM 2094 C CA . SER A 1 265 ? -3.178 21.25 -1.826 1 98.75 265 SER A CA 1
ATOM 2095 C C . SER A 1 265 ? -4.652 21.25 -2.221 1 98.75 265 SER A C 1
ATOM 2097 O O . SER A 1 265 ? -5.527 21.078 -1.369 1 98.75 265 SER A O 1
ATOM 2099 N N . GLY A 1 266 ? -4.938 21.375 -3.471 1 98.69 266 GLY A N 1
ATOM 2100 C CA . GLY A 1 266 ? -6.312 21.422 -3.934 1 98.69 266 GLY A CA 1
ATOM 2101 C C . GLY A 1 266 ? -7.062 20.109 -3.705 1 98.69 266 GLY A C 1
ATOM 2102 O O . GLY A 1 266 ? -8.188 20.125 -3.203 1 98.69 266 GLY A O 1
ATOM 2103 N N . MET A 1 267 ? -6.484 19.016 -4.066 1 98.81 267 MET A N 1
ATOM 2104 C CA . MET A 1 267 ? -7.156 17.719 -3.975 1 98.81 267 MET A CA 1
ATOM 2105 C C . MET A 1 267 ? -7.305 17.281 -2.52 1 98.81 267 MET A C 1
ATOM 2107 O O . MET A 1 267 ? -8.289 16.641 -2.156 1 98.81 267 MET A O 1
ATOM 2111 N N . PHE A 1 268 ? -6.273 17.625 -1.714 1 98.81 268 PHE A N 1
ATOM 2112 C CA . PHE A 1 268 ? -6.418 17.344 -0.29 1 98.81 268 PHE A CA 1
ATOM 2113 C C . PHE A 1 268 ? -7.57 18.141 0.305 1 98.81 268 PHE A C 1
ATOM 2115 O O . PHE A 1 268 ? -8.273 17.672 1.197 1 98.81 268 PHE A O 1
ATOM 2122 N N . LEU A 1 269 ? -7.738 19.375 -0.161 1 98.75 269 LEU A N 1
ATOM 2123 C CA . LEU A 1 269 ? -8.883 20.156 0.292 1 98.75 269 LEU A CA 1
ATOM 2124 C C . LEU A 1 269 ? -10.195 19.5 -0.118 1 98.75 269 LEU A C 1
ATOM 2126 O O . LEU A 1 269 ? -11.125 19.422 0.683 1 98.75 269 LEU A O 1
ATOM 2130 N N . ILE A 1 270 ? -10.305 19.031 -1.35 1 98.81 270 ILE A N 1
ATOM 2131 C CA . ILE A 1 270 ? -11.492 18.312 -1.808 1 98.81 270 ILE A CA 1
ATOM 2132 C C . ILE A 1 270 ? -11.789 17.156 -0.866 1 98.81 270 ILE A C 1
ATOM 2134 O O . ILE A 1 270 ? -12.93 16.969 -0.432 1 98.81 270 ILE A O 1
ATOM 2138 N N . ALA A 1 271 ? -10.773 16.359 -0.566 1 98.81 271 ALA A N 1
ATOM 2139 C CA . ALA A 1 271 ? -10.922 15.203 0.302 1 98.81 271 ALA A CA 1
ATOM 2140 C C . ALA A 1 271 ? -11.484 15.602 1.665 1 98.81 271 ALA A C 1
ATOM 2142 O O . ALA A 1 271 ? -12.406 14.969 2.172 1 98.81 271 ALA A O 1
ATOM 2143 N N . GLY A 1 272 ? -10.867 16.672 2.23 1 98.5 272 GLY A N 1
ATOM 2144 C CA . GLY A 1 272 ? -11.312 17.156 3.527 1 98.5 272 GLY A CA 1
ATOM 2145 C C . GLY A 1 272 ? -12.75 17.641 3.516 1 98.5 272 GLY A C 1
ATOM 2146 O O . GLY A 1 272 ? -13.57 17.219 4.324 1 98.5 272 GLY A O 1
ATOM 2147 N N . LEU A 1 273 ? -13.086 18.5 2.594 1 98.5 273 LEU A N 1
ATOM 2148 C CA . LEU A 1 273 ? -14.414 19.078 2.496 1 98.5 273 LEU A CA 1
ATOM 2149 C C . LEU A 1 273 ? -15.461 18 2.219 1 98.5 273 LEU A C 1
ATOM 2151 O O . LEU A 1 273 ? -16.531 18.016 2.818 1 98.5 273 LEU A O 1
ATOM 2155 N N . ALA A 1 274 ? -15.156 17.078 1.355 1 98.75 274 ALA A N 1
ATOM 2156 C CA . ALA A 1 274 ? -16.094 16.016 1.008 1 98.75 274 ALA A CA 1
ATOM 2157 C C . ALA A 1 274 ? -16.406 15.141 2.221 1 98.75 274 ALA A C 1
ATOM 2159 O O . ALA A 1 274 ? -17.562 14.797 2.461 1 98.75 274 ALA A O 1
ATOM 2160 N N . SER A 1 275 ? -15.367 14.805 2.963 1 98.25 275 SER A N 1
ATOM 2161 C CA . SER A 1 275 ? -15.547 13.906 4.094 1 98.25 275 SER A CA 1
ATOM 2162 C C . SER A 1 275 ? -16.328 14.57 5.219 1 98.25 275 SER A C 1
ATOM 2164 O O . SER A 1 275 ? -17.125 13.914 5.906 1 98.25 275 SER A O 1
ATOM 2166 N N . VAL A 1 276 ? -16.109 15.914 5.449 1 97.81 276 VAL A N 1
ATOM 2167 C CA . VAL A 1 276 ? -16.859 16.641 6.469 1 97.81 276 VAL A CA 1
ATOM 2168 C C . VAL A 1 276 ? -18.328 16.766 6.043 1 97.81 276 VAL A C 1
ATOM 2170 O O . VAL A 1 276 ? -19.234 16.641 6.871 1 97.81 276 VAL A O 1
ATOM 2173 N N . LYS A 1 277 ? -18.531 17.031 4.809 1 97.69 277 LYS A N 1
ATOM 2174 C CA . LYS A 1 277 ? -19.906 17.062 4.293 1 97.69 277 LYS A CA 1
ATOM 2175 C C . LYS A 1 277 ? -20.594 15.719 4.469 1 97.69 277 LYS A C 1
ATOM 2177 O O . LYS A 1 277 ? -21.75 15.656 4.887 1 97.69 277 LYS A O 1
ATOM 2182 N N . LEU A 1 278 ? -19.891 14.633 4.137 1 97.25 278 LEU A N 1
ATOM 2183 C CA . LEU A 1 278 ? -20.422 13.289 4.348 1 97.25 278 LEU A CA 1
ATOM 2184 C C . LEU A 1 278 ? -20.781 13.07 5.816 1 97.25 278 LEU A C 1
ATOM 2186 O O . LEU A 1 278 ? -21.844 12.547 6.125 1 97.25 278 LEU A O 1
ATOM 2190 N N . ALA A 1 279 ? -19.859 13.469 6.68 1 96.38 279 ALA A N 1
ATOM 2191 C CA . ALA A 1 279 ? -20.109 13.352 8.109 1 96.38 279 ALA A CA 1
ATOM 2192 C C . ALA A 1 279 ? -21.391 14.078 8.508 1 96.38 279 ALA A C 1
ATOM 2194 O O . ALA A 1 279 ? -22.219 13.539 9.258 1 96.38 279 ALA A O 1
ATOM 2195 N N . SER A 1 280 ? -21.562 15.266 7.969 1 96.44 280 SER A N 1
ATOM 2196 C CA . SER A 1 280 ? -22.75 16.062 8.258 1 96.44 280 SER A CA 1
ATOM 2197 C C . SER A 1 280 ? -24.016 15.359 7.766 1 96.44 280 SER A C 1
ATOM 2199 O O . SER A 1 280 ? -25.016 15.32 8.469 1 96.44 280 SER A O 1
ATOM 2201 N N . GLN A 1 281 ? -23.969 14.797 6.648 1 96.12 281 GLN A N 1
ATOM 2202 C CA . GLN A 1 281 ? -25.094 14.078 6.074 1 96.12 281 GLN A CA 1
ATOM 2203 C C . GLN A 1 281 ? -25.484 12.875 6.926 1 96.12 281 GLN A C 1
ATOM 2205 O O . GLN A 1 281 ? -26.641 12.484 6.977 1 96.12 281 GLN A O 1
ATOM 2210 N N . LEU A 1 282 ? -24.516 12.305 7.605 1 93.88 282 LEU A N 1
ATOM 2211 C CA . LEU A 1 282 ? -24.719 11.109 8.414 1 93.88 282 LEU A CA 1
ATOM 2212 C C . LEU A 1 282 ? -24.969 11.484 9.875 1 93.88 282 LEU A C 1
ATOM 2214 O O . LEU A 1 282 ? -25.078 10.602 10.734 1 93.88 282 LEU A O 1
ATOM 2218 N N . ASN A 1 283 ? -24.953 12.828 10.211 1 94.38 283 ASN A N 1
ATOM 2219 C CA . ASN A 1 283 ? -25.125 13.336 11.57 1 94.38 283 ASN A CA 1
ATOM 2220 C C . ASN A 1 283 ? -24.031 12.828 12.5 1 94.38 283 ASN A C 1
ATOM 2222 O O . ASN A 1 283 ? -24.312 12.391 13.617 1 94.38 283 ASN A O 1
ATOM 2226 N N . ILE A 1 284 ? -22.875 12.781 11.938 1 93.38 284 ILE A N 1
ATOM 2227 C CA . ILE A 1 284 ? -21.688 12.391 12.688 1 93.38 284 ILE A CA 1
ATOM 2228 C C . ILE A 1 284 ? -20.812 13.625 12.945 1 93.38 284 ILE A C 1
ATOM 2230 O O . ILE A 1 284 ? -20.641 14.461 12.062 1 93.38 284 ILE A O 1
ATOM 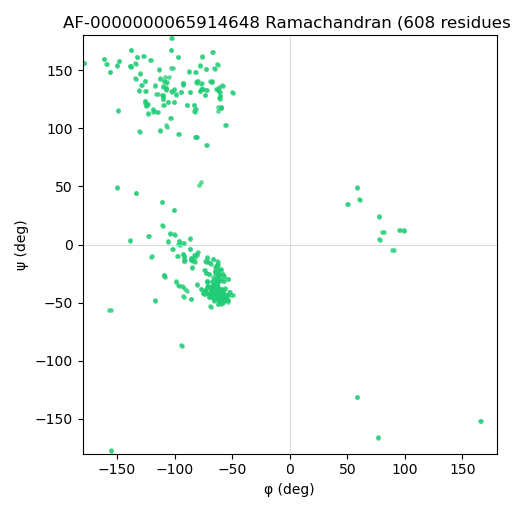2234 N N . LYS A 1 285 ? -20.281 13.695 14.125 1 93.25 285 LYS A N 1
ATOM 2235 C CA . LYS A 1 285 ? -19.328 14.758 14.445 1 93.25 285 LYS A CA 1
ATOM 2236 C C . LYS A 1 285 ? -17.938 14.414 13.938 1 93.25 285 LYS A C 1
ATOM 2238 O O . LYS A 1 285 ? -17.297 13.484 14.438 1 93.25 285 LYS A O 1
ATOM 2243 N N . ALA A 1 286 ? -17.406 15.172 13.031 1 93.12 286 ALA A N 1
ATOM 2244 C CA . ALA A 1 286 ? -16.156 14.891 12.344 1 93.12 286 ALA A CA 1
ATOM 2245 C C . ALA A 1 286 ? -14.984 14.836 13.328 1 93.12 286 ALA A C 1
ATOM 2247 O O . ALA A 1 286 ? -14.047 14.055 13.148 1 93.12 286 ALA A O 1
ATOM 2248 N N . GLU A 1 287 ? -15.039 15.57 14.367 1 92.38 287 GLU A N 1
ATOM 2249 C CA . GLU A 1 287 ? -13.898 15.719 15.266 1 92.38 287 GLU A CA 1
ATOM 2250 C C . GLU A 1 287 ? -13.836 14.578 16.281 1 92.38 287 GLU A C 1
ATOM 2252 O O . GLU A 1 287 ? -12.812 14.375 16.938 1 92.38 287 GLU A O 1
ATOM 2257 N N . GLU A 1 288 ? -14.891 13.859 16.375 1 90.12 288 GLU A N 1
ATOM 2258 C CA . GLU A 1 288 ? -14.961 12.805 17.375 1 90.12 288 GLU A CA 1
ATOM 2259 C C . GLU A 1 288 ? -14.242 11.547 16.906 1 90.12 288 GLU A C 1
ATOM 2261 O O . GLU A 1 288 ? -14.32 11.188 15.727 1 90.12 288 GLU A O 1
ATOM 2266 N N . LEU A 1 289 ? -13.508 10.906 17.844 1 90.44 289 LEU A N 1
ATOM 2267 C CA . LEU A 1 289 ? -12.867 9.609 17.641 1 90.44 289 LEU A CA 1
ATOM 2268 C C . LEU A 1 289 ? -13.281 8.617 18.734 1 90.44 289 LEU A C 1
ATOM 2270 O O . LEU A 1 289 ? -13.383 8.992 19.906 1 90.44 289 LEU A O 1
ATOM 2274 N N . ARG A 1 290 ? -13.492 7.379 18.328 1 92.25 290 ARG A N 1
ATOM 2275 C CA . ARG A 1 290 ? -14.078 6.418 19.25 1 92.25 290 ARG A CA 1
ATOM 2276 C C . ARG A 1 290 ? -13.109 5.27 19.531 1 92.25 290 ARG A C 1
ATOM 2278 O O . ARG A 1 290 ? -12.883 4.906 20.688 1 92.25 290 ARG A O 1
ATOM 2285 N N . ILE A 1 291 ? -12.492 4.648 18.516 1 95.31 291 ILE A N 1
ATOM 2286 C CA . ILE A 1 291 ? -11.641 3.471 18.656 1 95.31 291 ILE A CA 1
ATOM 2287 C C . ILE A 1 291 ? -10.172 3.898 18.719 1 95.31 291 ILE A C 1
ATOM 2289 O O . ILE A 1 291 ? -9.391 3.348 19.484 1 95.31 291 ILE A O 1
ATOM 2293 N N . ILE A 1 292 ? -9.812 4.887 18.016 1 95.12 292 ILE A N 1
ATOM 2294 C CA . ILE A 1 292 ? -8.43 5.305 17.812 1 95.12 292 ILE A CA 1
ATOM 2295 C C . ILE A 1 292 ? -7.801 5.688 19.141 1 95.12 292 ILE A C 1
ATOM 2297 O O . ILE A 1 292 ? -6.695 5.246 19.469 1 95.12 292 ILE A O 1
ATOM 2301 N N . PRO A 1 293 ? -8.5 6.434 20.047 1 95.06 293 PRO A N 1
ATOM 2302 C CA . PRO A 1 293 ? -7.871 6.762 21.328 1 95.06 293 PRO A CA 1
ATOM 2303 C C . PRO A 1 293 ? -7.555 5.523 22.156 1 95.06 293 PRO A C 1
ATOM 2305 O O . PRO A 1 293 ? -6.547 5.496 22.875 1 95.06 293 PRO A O 1
ATOM 2308 N N . LYS A 1 294 ? -8.352 4.492 22.047 1 97.06 294 LYS A N 1
ATOM 2309 C CA . LYS A 1 294 ? -8.156 3.268 22.828 1 97.06 294 LYS A CA 1
ATOM 2310 C C . LYS A 1 294 ? -6.91 2.518 22.359 1 97.06 294 LYS A C 1
ATOM 2312 O O . LYS A 1 294 ? -6.117 2.055 23.172 1 97.06 294 LYS A O 1
ATOM 2317 N N . ILE A 1 295 ? -6.703 2.404 21.047 1 96.88 295 ILE A N 1
ATOM 2318 C CA . ILE A 1 295 ? -5.539 1.678 20.547 1 96.88 295 ILE A CA 1
ATOM 2319 C C . ILE A 1 295 ? -4.273 2.496 20.797 1 96.88 295 ILE A C 1
ATOM 2321 O O . ILE A 1 295 ? -3.207 1.938 21.062 1 96.88 295 ILE A O 1
ATOM 2325 N N . ARG A 1 296 ? -4.402 3.824 20.766 1 95.38 296 ARG A N 1
ATOM 2326 C CA . ARG A 1 296 ? -3.262 4.684 21.062 1 95.38 296 ARG A CA 1
ATOM 2327 C C . ARG A 1 296 ? -2.764 4.449 22.484 1 95.38 296 ARG A C 1
ATOM 2329 O O . ARG A 1 296 ? -1.555 4.391 22.734 1 95.38 296 ARG A O 1
ATOM 2336 N N . GLU A 1 297 ? -3.674 4.324 23.344 1 96.38 297 GLU A N 1
ATOM 2337 C CA . GLU A 1 297 ? -3.32 4.062 24.734 1 96.38 297 GLU A CA 1
ATOM 2338 C C . GLU A 1 297 ? -2.623 2.711 24.875 1 96.38 297 GLU A C 1
ATOM 2340 O O . GLU A 1 297 ? -1.599 2.607 25.562 1 96.38 297 GLU A O 1
ATOM 2345 N N . ARG A 1 298 ? -3.143 1.682 24.266 1 96.62 298 ARG A N 1
ATOM 2346 C CA . ARG A 1 298 ? -2.551 0.349 24.328 1 96.62 298 ARG A CA 1
ATOM 2347 C C . ARG A 1 298 ? -1.145 0.348 23.734 1 96.62 298 ARG A C 1
ATOM 2349 O O . ARG A 1 298 ? -0.228 -0.25 24.297 1 96.62 298 ARG A O 1
ATOM 2356 N N . THR A 1 299 ? -1.023 1.006 22.609 1 96.25 299 THR A N 1
ATOM 2357 C CA . THR A 1 299 ? 0.266 1.068 21.922 1 96.25 299 THR A CA 1
ATOM 2358 C C . THR A 1 299 ? 1.293 1.805 22.781 1 96.25 299 THR A C 1
ATOM 2360 O O . THR A 1 299 ? 2.451 1.39 22.859 1 96.25 299 THR A O 1
ATOM 2363 N N . HIS A 1 300 ? 0.814 2.873 23.391 1 95.81 300 HIS A N 1
ATOM 2364 C CA . HIS A 1 300 ? 1.694 3.619 24.281 1 95.81 300 HIS A CA 1
ATOM 2365 C C . HIS A 1 300 ? 2.209 2.736 25.422 1 95.81 300 HIS A C 1
ATOM 2367 O O . HIS A 1 300 ? 3.404 2.748 25.719 1 95.81 300 HIS A O 1
ATOM 2373 N N . ASN A 1 301 ? 1.371 1.953 25.953 1 96 301 ASN A N 1
ATOM 2374 C CA . ASN A 1 301 ? 1.752 1.05 27.031 1 96 301 ASN A CA 1
ATOM 2375 C C . ASN A 1 301 ? 2.73 -0.018 26.562 1 96 301 ASN A C 1
ATOM 2377 O O . ASN A 1 301 ? 3.652 -0.394 27.281 1 96 301 ASN A O 1
ATOM 2381 N N . LEU A 1 302 ? 2.514 -0.47 25.375 1 95.94 302 LEU A N 1
ATOM 2382 C CA . LEU A 1 302 ? 3.334 -1.54 24.828 1 95.94 302 LEU A CA 1
ATOM 2383 C C . LEU A 1 302 ? 4.734 -1.034 24.484 1 95.94 302 LEU A C 1
ATOM 2385 O O . LEU A 1 302 ? 5.719 -1.75 24.672 1 95.94 302 LEU A O 1
ATOM 2389 N N . LEU A 1 303 ? 4.816 0.222 23.984 1 94.75 303 LEU A N 1
ATOM 2390 C CA . LEU A 1 303 ? 6.086 0.701 23.438 1 94.75 303 LEU A CA 1
ATOM 2391 C C . LEU A 1 303 ? 6.824 1.553 24.469 1 94.75 303 LEU A C 1
ATOM 2393 O O . LEU A 1 303 ? 8.055 1.593 24.469 1 94.75 303 LEU A O 1
ATOM 2397 N N . MET A 1 304 ? 6.062 2.24 25.281 1 89.62 304 MET A N 1
ATOM 2398 C CA . MET A 1 304 ? 6.68 3.199 26.203 1 89.62 304 MET A CA 1
ATOM 2399 C C . MET A 1 304 ? 6.633 2.691 27.641 1 89.62 304 MET A C 1
ATOM 2401 O O . MET A 1 304 ? 7.332 3.213 28.5 1 89.62 304 MET A O 1
ATOM 2405 N N . GLY A 1 305 ? 5.543 1.775 28.031 1 80.44 305 GLY A N 1
ATOM 2406 C CA . GLY A 1 305 ? 5.34 1.321 29.406 1 80.44 305 GLY A CA 1
ATOM 2407 C C . GLY A 1 305 ? 6.316 0.243 29.828 1 80.44 305 GLY A C 1
ATOM 2408 O O . GLY A 1 305 ? 6.16 -0.924 29.469 1 80.44 305 GLY A O 1
ATOM 2409 N N . GLY A 1 306 ? 7.59 0.206 29.797 1 52.22 306 GLY A N 1
ATOM 2410 C CA . GLY A 1 306 ? 8.359 -0.735 30.594 1 52.22 306 GLY A CA 1
ATOM 2411 C C . GLY A 1 306 ? 8.055 -0.652 32.062 1 52.22 306 GLY A C 1
ATOM 2412 O O . GLY A 1 306 ? 7.48 0.333 32.531 1 52.22 306 GLY A O 1
ATOM 2413 N N . MET B 1 1 ? -14.469 -30.344 -10.031 1 46.09 1 MET B N 1
ATOM 2414 C CA . MET B 1 1 ? -13.102 -30.156 -10.5 1 46.09 1 MET B CA 1
ATOM 2415 C C . MET B 1 1 ? -12.133 -30.016 -9.328 1 46.09 1 MET B C 1
ATOM 2417 O O . MET B 1 1 ? -12.484 -29.422 -8.297 1 46.09 1 MET B O 1
ATOM 2421 N N . SER B 1 2 ? -11.039 -30.75 -9.352 1 68 2 SER B N 1
ATOM 2422 C CA . SER B 1 2 ? -10.078 -30.859 -8.258 1 68 2 SER B CA 1
ATOM 2423 C C . SER B 1 2 ? -9.445 -29.5 -7.945 1 68 2 SER B C 1
ATOM 2425 O O . SER B 1 2 ? -9.25 -28.688 -8.844 1 68 2 SER B O 1
ATOM 2427 N N . ASN B 1 3 ? -9.539 -29.109 -6.645 1 89.5 3 ASN B N 1
ATOM 2428 C CA . ASN B 1 3 ? -8.93 -27.891 -6.133 1 89.5 3 ASN B CA 1
ATOM 2429 C C . ASN B 1 3 ? -7.43 -27.859 -6.418 1 89.5 3 ASN B C 1
ATOM 2431 O O . ASN B 1 3 ? -6.66 -28.609 -5.824 1 89.5 3 ASN B O 1
ATOM 2435 N N . VAL B 1 4 ? -6.977 -27.094 -7.43 1 95.31 4 VAL B N 1
ATOM 2436 C CA . VAL B 1 4 ? -5.605 -27.031 -7.922 1 95.31 4 VAL B CA 1
ATOM 2437 C C . VAL B 1 4 ? -4.656 -26.719 -6.766 1 95.31 4 VAL B C 1
ATOM 2439 O O . VAL B 1 4 ? -3.504 -27.156 -6.762 1 95.31 4 VAL B O 1
ATOM 2442 N N . TYR B 1 5 ? -5.117 -26 -5.758 1 97.56 5 TYR B N 1
ATOM 2443 C CA . TYR B 1 5 ? -4.285 -25.625 -4.625 1 97.56 5 TYR B CA 1
ATOM 2444 C C . TYR B 1 5 ? -3.836 -26.844 -3.84 1 97.56 5 TYR B C 1
ATOM 2446 O O . TYR B 1 5 ? -2.785 -26.828 -3.195 1 97.56 5 TYR B O 1
ATOM 2454 N N . GLU B 1 6 ? -4.586 -27.938 -3.918 1 96.19 6 GLU B N 1
ATOM 2455 C CA . GLU B 1 6 ? -4.246 -29.172 -3.213 1 96.19 6 GLU B CA 1
ATOM 2456 C C . GLU B 1 6 ? -3.039 -29.859 -3.848 1 96.19 6 GLU B C 1
ATOM 2458 O O . GLU B 1 6 ? -2.439 -30.75 -3.248 1 96.19 6 GLU B O 1
ATOM 2463 N N . ARG B 1 7 ? -2.635 -29.406 -5.02 1 96.5 7 ARG B N 1
ATOM 2464 C CA . ARG B 1 7 ? -1.507 -30 -5.738 1 96.5 7 ARG B CA 1
ATOM 2465 C C . ARG B 1 7 ? -0.241 -29.172 -5.539 1 96.5 7 ARG B C 1
ATOM 2467 O O . ARG B 1 7 ? 0.78 -29.422 -6.18 1 96.5 7 ARG B O 1
ATOM 2474 N N . TRP B 1 8 ? -0.258 -28.188 -4.66 1 98.06 8 TRP B N 1
ATOM 2475 C CA . TRP B 1 8 ? 0.829 -27.203 -4.57 1 98.06 8 TRP B CA 1
ATOM 2476 C C . TRP B 1 8 ? 2.107 -27.875 -4.07 1 98.06 8 TRP B C 1
ATOM 2478 O O . TRP B 1 8 ? 3.211 -27.453 -4.438 1 98.06 8 TRP B O 1
ATOM 2488 N N . LYS B 1 9 ? 1.948 -28.922 -3.209 1 97.75 9 LYS B N 1
ATOM 2489 C CA . LYS B 1 9 ? 3.156 -29.641 -2.83 1 97.75 9 LYS B CA 1
ATOM 2490 C C . LYS B 1 9 ? 3.9 -30.156 -4.062 1 97.75 9 LYS B C 1
ATOM 2492 O O . LYS B 1 9 ? 5.113 -29.969 -4.188 1 97.75 9 LYS B O 1
ATOM 2497 N N . GLU B 1 10 ? 3.166 -30.75 -4.973 1 97.75 10 GLU B N 1
ATOM 2498 C CA . GLU B 1 10 ? 3.732 -31.281 -6.207 1 97.75 10 GLU B CA 1
ATOM 2499 C C . GLU B 1 10 ? 4.324 -30.172 -7.07 1 97.75 10 GLU B C 1
ATOM 2501 O O . GLU B 1 10 ? 5.363 -30.359 -7.707 1 97.75 10 GLU B O 1
ATOM 2506 N N . PHE B 1 11 ? 3.693 -29 -7.145 1 98.44 11 PHE B N 1
ATOM 2507 C CA . PHE B 1 11 ? 4.168 -27.875 -7.938 1 98.44 11 PHE B CA 1
ATOM 2508 C C . PHE B 1 11 ? 5.512 -27.375 -7.418 1 98.44 11 PHE B C 1
ATOM 2510 O O . PHE B 1 11 ? 6.426 -27.109 -8.195 1 98.44 11 PHE B O 1
ATOM 2517 N N . TYR B 1 12 ? 5.629 -27.234 -6.055 1 98.62 12 TYR B N 1
ATOM 2518 C CA . TYR B 1 12 ? 6.898 -26.812 -5.465 1 98.62 12 TYR B CA 1
ATOM 2519 C C . TYR B 1 12 ? 8 -27.812 -5.777 1 98.62 12 TYR B C 1
ATOM 2521 O O . TYR B 1 12 ? 9.102 -27.438 -6.168 1 98.62 12 TYR B O 1
ATOM 2529 N N . GLU B 1 13 ? 7.66 -29.078 -5.613 1 98.56 13 GLU B N 1
ATOM 2530 C CA . GLU B 1 13 ? 8.641 -30.125 -5.863 1 98.56 13 GLU B CA 1
ATOM 2531 C C . GLU B 1 13 ? 9.094 -30.125 -7.32 1 98.56 13 GLU B C 1
ATOM 2533 O O . GLU B 1 13 ? 10.289 -30.266 -7.602 1 98.56 13 GLU B O 1
ATOM 2538 N N . ASP B 1 14 ? 8.164 -29.984 -8.188 1 98.38 14 ASP B N 1
ATOM 2539 C CA . ASP B 1 14 ? 8.492 -29.938 -9.609 1 98.38 14 ASP B CA 1
ATOM 2540 C C . ASP B 1 14 ? 9.391 -28.75 -9.93 1 98.38 14 ASP B C 1
ATOM 2542 O O . ASP B 1 14 ? 10.375 -28.875 -10.656 1 98.38 14 ASP B O 1
ATOM 2546 N N . ALA B 1 15 ? 9.078 -27.578 -9.445 1 98.38 15 ALA B N 1
ATOM 2547 C CA . ALA B 1 15 ? 9.852 -26.359 -9.672 1 98.38 15 ALA B CA 1
ATOM 2548 C C . ALA B 1 15 ? 11.281 -26.531 -9.164 1 98.38 15 ALA B C 1
ATOM 2550 O O . ALA B 1 15 ? 12.234 -26.047 -9.789 1 98.38 15 ALA B O 1
ATOM 2551 N N . ILE B 1 16 ? 11.43 -27.188 -8 1 98.06 16 ILE B N 1
ATOM 2552 C CA . ILE B 1 16 ? 12.742 -27.406 -7.395 1 98.06 16 ILE B CA 1
ATOM 2553 C C . ILE B 1 16 ? 13.578 -28.328 -8.281 1 98.06 16 ILE B C 1
ATOM 2555 O O . ILE B 1 16 ? 14.789 -28.156 -8.398 1 98.06 16 ILE B O 1
ATOM 2559 N N . SER B 1 17 ? 12.945 -29.25 -8.93 1 97.44 17 SER B N 1
ATOM 2560 C CA . SER B 1 17 ? 13.641 -30.281 -9.688 1 97.44 17 SER B CA 1
ATOM 2561 C C . SER B 1 17 ? 14.039 -29.781 -11.078 1 97.44 17 SER B C 1
ATOM 2563 O O . SER B 1 17 ? 14.867 -30.391 -11.75 1 97.44 17 SER B O 1
ATOM 2565 N N . ARG B 1 18 ? 13.484 -28.688 -11.492 1 96.31 18 ARG B N 1
ATOM 2566 C CA . ARG B 1 18 ? 13.742 -28.172 -12.836 1 96.31 18 ARG B CA 1
ATOM 2567 C C . ARG B 1 18 ? 15.102 -27.484 -12.898 1 96.31 18 ARG B C 1
ATOM 2569 O O . ARG B 1 18 ? 15.586 -26.969 -11.898 1 96.31 18 ARG B O 1
ATOM 2576 N N . ASP B 1 19 ? 15.68 -27.469 -14.086 1 92.94 19 ASP B N 1
ATOM 2577 C CA . ASP B 1 19 ? 16.953 -26.781 -14.297 1 92.94 19 ASP B CA 1
ATOM 2578 C C . ASP B 1 19 ? 16.766 -25.266 -14.336 1 92.94 19 ASP B C 1
ATOM 2580 O O . ASP B 1 19 ? 15.789 -24.766 -14.906 1 92.94 19 ASP B O 1
ATOM 2584 N N . ILE B 1 20 ? 17.531 -24.594 -13.688 1 91.12 20 ILE B N 1
ATOM 2585 C CA . ILE B 1 20 ? 17.562 -23.141 -13.742 1 91.12 20 ILE B CA 1
ATOM 2586 C C . ILE B 1 20 ? 18.734 -22.672 -14.586 1 91.12 20 ILE B C 1
ATOM 2588 O O . ILE B 1 20 ? 19.859 -23.188 -14.438 1 91.12 20 ILE B O 1
ATOM 2592 N N . PRO B 1 21 ? 18.453 -21.797 -15.438 1 90.5 21 PRO B N 1
ATOM 2593 C CA . PRO B 1 21 ? 19.578 -21.312 -16.234 1 90.5 21 PRO B CA 1
ATOM 2594 C C . PRO B 1 21 ? 20.641 -20.609 -15.398 1 90.5 21 PRO B C 1
ATOM 2596 O O . PRO B 1 21 ? 20.375 -20.188 -14.273 1 90.5 21 PRO B O 1
ATOM 2599 N N . GLY B 1 22 ? 21.859 -20.594 -15.898 1 86.62 22 GLY B N 1
ATOM 2600 C CA . GLY B 1 22 ? 22.906 -19.828 -15.242 1 86.62 22 GLY B CA 1
ATOM 2601 C C . GLY B 1 22 ? 22.625 -18.328 -15.211 1 86.62 22 GLY B C 1
ATOM 2602 O O . GLY B 1 22 ? 22.25 -17.75 -16.234 1 86.62 22 GLY B O 1
ATOM 2603 N N . VAL B 1 23 ? 22.516 -17.812 -13.992 1 90.06 23 VAL B N 1
ATOM 2604 C CA . VAL B 1 23 ? 22.328 -16.359 -13.852 1 90.06 23 VAL B CA 1
ATOM 2605 C C . VAL B 1 23 ? 23.609 -15.734 -13.305 1 90.06 23 VAL B C 1
ATOM 2607 O O . VAL B 1 23 ? 24.328 -16.359 -12.523 1 90.06 23 VAL B O 1
ATOM 2610 N N . LYS B 1 24 ? 23.922 -14.586 -13.727 1 93.81 24 LYS B N 1
ATOM 2611 C CA . LYS B 1 24 ? 25.109 -13.859 -13.289 1 93.81 24 LYS B CA 1
ATOM 2612 C C . LYS B 1 24 ? 24.906 -13.266 -11.906 1 93.81 24 LYS B C 1
ATOM 2614 O O . LYS B 1 24 ? 23.781 -13.172 -11.414 1 93.81 24 LYS B O 1
ATOM 2619 N N . THR B 1 25 ? 26.047 -12.961 -11.367 1 95.69 25 THR B N 1
ATOM 2620 C CA . THR B 1 25 ? 25.984 -12.258 -10.086 1 95.69 25 THR B CA 1
ATOM 2621 C C . THR B 1 25 ? 25.281 -10.922 -10.25 1 95.69 25 THR B C 1
ATOM 2623 O O . THR B 1 25 ? 25.562 -10.172 -11.188 1 95.69 25 THR B O 1
ATOM 2626 N N . ALA B 1 26 ? 24.328 -10.688 -9.344 1 96.25 26 ALA B N 1
ATOM 2627 C CA . ALA B 1 26 ? 23.531 -9.461 -9.438 1 96.25 26 ALA B CA 1
ATOM 2628 C C . ALA B 1 26 ? 23.922 -8.469 -8.344 1 96.25 26 ALA B C 1
ATOM 2630 O O . ALA B 1 26 ? 24.047 -8.844 -7.176 1 96.25 26 ALA B O 1
ATOM 2631 N N . GLU B 1 27 ? 24.078 -7.238 -8.734 1 94.62 27 GLU B N 1
ATOM 2632 C CA . GLU B 1 27 ? 24.281 -6.152 -7.781 1 94.62 27 GLU B CA 1
ATOM 2633 C C . GLU B 1 27 ? 22.953 -5.527 -7.359 1 94.62 27 GLU B C 1
ATOM 2635 O O . GLU B 1 27 ? 22.812 -5.094 -6.219 1 94.62 27 GLU B O 1
ATOM 2640 N N . LYS B 1 28 ? 22.094 -5.418 -8.305 1 97.31 28 LYS B N 1
ATOM 2641 C CA . LYS B 1 28 ? 20.734 -4.91 -8.164 1 97.31 28 LYS B CA 1
ATOM 2642 C C . LYS B 1 28 ? 19.734 -5.809 -8.891 1 97.31 28 LYS B C 1
ATOM 2644 O O . LYS B 1 28 ? 20.031 -6.336 -9.961 1 97.31 28 LYS B O 1
ATOM 2649 N N . ILE B 1 29 ? 18.609 -5.949 -8.297 1 98.56 29 ILE B N 1
ATOM 2650 C CA . ILE B 1 29 ? 17.562 -6.75 -8.922 1 98.56 29 ILE B CA 1
ATOM 2651 C C . ILE B 1 29 ? 16.297 -5.926 -9.039 1 98.56 29 ILE B C 1
ATOM 2653 O O . ILE B 1 29 ? 15.914 -5.211 -8.109 1 98.56 29 ILE B O 1
ATOM 2657 N N . ALA B 1 30 ? 15.688 -5.914 -10.164 1 98.75 30 ALA B N 1
ATOM 2658 C CA . ALA B 1 30 ? 14.344 -5.371 -10.375 1 98.75 30 ALA B CA 1
ATOM 2659 C C . ALA B 1 30 ? 13.375 -6.457 -10.82 1 98.75 30 ALA B C 1
ATOM 2661 O O . ALA B 1 30 ? 13.734 -7.32 -11.633 1 98.75 30 ALA B O 1
ATOM 2662 N N . TYR B 1 31 ? 12.25 -6.438 -10.273 1 98.88 31 TYR B N 1
ATOM 2663 C CA . TYR B 1 31 ? 11.203 -7.395 -10.609 1 98.88 31 TYR B CA 1
ATOM 2664 C C . TYR B 1 31 ? 10.062 -6.711 -11.352 1 98.88 31 TYR B C 1
ATOM 2666 O O . TYR B 1 31 ? 9.516 -5.711 -10.891 1 98.88 31 TYR B O 1
ATOM 2674 N N . PHE B 1 32 ? 9.719 -7.227 -12.531 1 98.88 32 PHE B N 1
ATOM 2675 C CA . PHE B 1 32 ? 8.578 -6.773 -13.312 1 98.88 32 PHE B CA 1
ATOM 2676 C C . PHE B 1 32 ? 7.473 -7.824 -13.312 1 98.88 32 PHE B C 1
ATOM 2678 O O . PHE B 1 32 ? 7.684 -8.953 -13.758 1 98.88 32 PHE B O 1
ATOM 2685 N N . GLY B 1 33 ? 6.367 -7.484 -12.836 1 98.69 33 GLY B N 1
ATOM 2686 C CA . GLY B 1 33 ? 5.195 -8.344 -12.828 1 98.69 33 GLY B CA 1
ATOM 2687 C C . GLY B 1 33 ? 3.971 -7.684 -12.227 1 98.69 33 GLY B C 1
ATOM 2688 O O . GLY B 1 33 ? 4.086 -6.809 -11.367 1 98.69 33 GLY B O 1
ATOM 2689 N N . ILE B 1 34 ? 2.83 -8.164 -12.594 1 98 34 ILE B N 1
ATOM 2690 C CA . ILE B 1 34 ? 1.593 -7.57 -12.094 1 98 34 ILE B CA 1
ATOM 2691 C C . ILE B 1 34 ? 0.603 -8.672 -11.734 1 98 34 ILE B C 1
ATOM 2693 O O . ILE B 1 34 ? 0.719 -9.805 -12.211 1 98 34 ILE B O 1
ATOM 2697 N N . GLY B 1 35 ? -0.311 -8.383 -10.797 1 97.5 35 GLY B N 1
ATOM 2698 C CA . GLY B 1 35 ? -1.302 -9.359 -10.391 1 97.5 35 GLY B CA 1
ATOM 2699 C C . GLY B 1 35 ? -0.688 -10.641 -9.859 1 97.5 35 GLY B C 1
ATOM 2700 O O . GLY B 1 35 ? 0.177 -10.602 -8.984 1 97.5 35 GLY B O 1
ATOM 2701 N N . GLY B 1 36 ? -1.214 -11.758 -10.414 1 97.56 36 GLY B N 1
ATOM 2702 C CA . GLY B 1 36 ? -0.69 -13.055 -10.016 1 97.56 36 GLY B CA 1
ATOM 2703 C C . GLY B 1 36 ? 0.796 -13.203 -10.281 1 97.56 36 GLY B C 1
ATOM 2704 O O . GLY B 1 36 ? 1.485 -13.945 -9.578 1 97.56 36 GLY B O 1
ATOM 2705 N N . SER B 1 37 ? 1.287 -12.469 -11.227 1 98.56 37 SER B N 1
ATOM 2706 C CA . SER B 1 37 ? 2.715 -12.492 -11.531 1 98.56 37 SER B CA 1
ATOM 2707 C C . SER B 1 37 ? 3.459 -11.406 -10.766 1 98.56 37 SER B C 1
ATOM 2709 O O . SER B 1 37 ? 4.688 -11.344 -10.797 1 98.56 37 SER B O 1
ATOM 2711 N N . GLY B 1 38 ? 2.715 -10.562 -10.117 1 98.56 38 GLY B N 1
ATOM 2712 C CA . GLY B 1 38 ? 3.316 -9.477 -9.359 1 98.56 38 GLY B CA 1
ATOM 2713 C C . GLY B 1 38 ? 3.541 -9.82 -7.898 1 98.56 38 GLY B C 1
ATOM 2714 O O . GLY B 1 38 ? 4.566 -9.461 -7.32 1 98.56 38 GLY B O 1
ATOM 2715 N N . ILE B 1 39 ? 2.645 -10.594 -7.297 1 98.75 39 ILE B N 1
ATOM 2716 C CA . ILE B 1 39 ? 2.613 -10.859 -5.863 1 98.75 39 ILE B CA 1
ATOM 2717 C C . ILE B 1 39 ? 3.863 -11.633 -5.453 1 98.75 39 ILE B C 1
ATOM 2719 O O . ILE B 1 39 ? 4.398 -11.422 -4.363 1 98.75 39 ILE B O 1
ATOM 2723 N N . PRO B 1 40 ? 4.434 -12.547 -6.301 1 98.81 40 PRO B N 1
ATOM 2724 C CA . PRO B 1 40 ? 5.691 -13.18 -5.906 1 98.81 40 PRO B CA 1
ATOM 2725 C C . PRO B 1 40 ? 6.812 -12.172 -5.664 1 98.81 40 PRO B C 1
ATOM 2727 O O . PRO B 1 40 ? 7.621 -12.352 -4.75 1 98.81 40 PRO B O 1
ATOM 2730 N N . GLY B 1 41 ? 6.844 -11.148 -6.484 1 98.69 41 GLY B N 1
ATOM 2731 C CA . GLY B 1 41 ? 7.824 -10.102 -6.27 1 98.69 41 GLY B CA 1
ATOM 2732 C C . GLY B 1 41 ? 7.605 -9.336 -4.977 1 98.69 41 GLY B C 1
ATOM 2733 O O . GLY B 1 41 ? 8.562 -8.898 -4.336 1 98.69 41 GLY B O 1
ATOM 2734 N N . GLU B 1 42 ? 6.344 -9.164 -4.656 1 98.5 42 GLU B N 1
ATOM 2735 C CA . GLU B 1 42 ? 6.008 -8.469 -3.42 1 98.5 42 GLU B CA 1
ATOM 2736 C C . GLU B 1 42 ? 6.406 -9.281 -2.195 1 98.5 42 GLU B C 1
ATOM 2738 O O . GLU B 1 42 ? 6.977 -8.75 -1.243 1 98.5 42 GLU B O 1
ATOM 2743 N N . VAL B 1 43 ? 6.113 -10.539 -2.195 1 98.44 43 VAL B N 1
ATOM 2744 C CA . VAL B 1 43 ? 6.34 -11.383 -1.022 1 98.44 43 VAL B CA 1
ATOM 2745 C C . VAL B 1 43 ? 7.832 -11.648 -0.861 1 98.44 43 VAL B C 1
ATOM 2747 O O . VAL B 1 43 ? 8.297 -11.945 0.241 1 98.44 43 VAL B O 1
ATOM 2750 N N . LEU B 1 44 ? 8.609 -11.508 -1.969 1 98.19 44 LEU B N 1
ATOM 2751 C CA . LEU B 1 44 ? 10.062 -11.656 -1.908 1 98.19 44 LEU B CA 1
ATOM 2752 C C . LEU B 1 44 ? 10.664 -10.68 -0.906 1 98.19 44 LEU B C 1
ATOM 2754 O O . LEU B 1 44 ? 11.703 -10.953 -0.308 1 98.19 44 LEU B O 1
ATOM 2758 N N . LYS B 1 45 ? 10.023 -9.57 -0.682 1 97.19 45 LYS B N 1
ATOM 2759 C CA . LYS B 1 45 ? 10.492 -8.531 0.229 1 97.19 45 LYS B CA 1
ATOM 2760 C C . LYS B 1 45 ? 10.547 -9.039 1.666 1 97.19 45 LYS B C 1
ATOM 2762 O O . LYS B 1 45 ? 11.172 -8.422 2.527 1 97.19 45 LYS B O 1
ATOM 2767 N N . LEU B 1 46 ? 9.852 -10.109 1.91 1 98.06 46 LEU B N 1
ATOM 2768 C CA . LEU B 1 46 ? 9.828 -10.672 3.26 1 98.06 46 LEU B CA 1
ATOM 2769 C C . LEU B 1 46 ? 11.156 -11.344 3.586 1 98.06 46 LEU B C 1
ATOM 2771 O O . LEU B 1 46 ? 11.438 -11.641 4.75 1 98.06 46 LEU B O 1
ATOM 2775 N N . LEU B 1 47 ? 11.93 -11.562 2.51 1 97.19 47 LEU B N 1
ATOM 2776 C CA . LEU B 1 47 ? 13.242 -12.172 2.717 1 97.19 47 LEU B CA 1
ATOM 2777 C C . LEU B 1 47 ? 14.297 -11.109 2.998 1 97.19 47 LEU B C 1
ATOM 2779 O O . LEU B 1 47 ? 14.148 -9.953 2.59 1 97.19 47 LEU B O 1
ATOM 2783 N N . ASP B 1 48 ? 15.32 -11.406 3.797 1 91.75 48 ASP B N 1
ATOM 2784 C CA . ASP B 1 48 ? 16.469 -10.531 3.992 1 91.75 48 ASP B CA 1
ATOM 2785 C C . ASP B 1 48 ? 17.359 -10.508 2.754 1 91.75 48 ASP B C 1
ATOM 2787 O O . ASP B 1 48 ? 18.359 -11.234 2.689 1 91.75 48 ASP B O 1
ATOM 2791 N N . LEU B 1 49 ? 17 -9.625 1.787 1 95.88 49 LEU B N 1
ATOM 2792 C CA . LEU B 1 49 ? 17.719 -9.602 0.515 1 95.88 49 LEU B CA 1
ATOM 2793 C C . LEU B 1 49 ? 19.047 -8.883 0.655 1 95.88 49 LEU B C 1
ATOM 2795 O O . LEU B 1 49 ? 19.109 -7.766 1.17 1 95.88 49 LEU B O 1
ATOM 2799 N N . PRO B 1 50 ? 20.141 -9.43 0.172 1 95.12 50 PRO B N 1
ATOM 2800 C CA . PRO B 1 50 ? 21.469 -8.844 0.319 1 95.12 50 PRO B CA 1
ATOM 2801 C C . PRO B 1 50 ? 21.797 -7.832 -0.779 1 95.12 50 PRO B C 1
ATOM 2803 O O . PRO B 1 50 ? 22.938 -7.375 -0.887 1 95.12 50 PRO B O 1
ATOM 2806 N N . VAL B 1 51 ? 20.875 -7.535 -1.63 1 96.31 51 VAL B N 1
ATOM 2807 C CA . VAL B 1 51 ? 21.078 -6.613 -2.744 1 96.31 51 VAL B CA 1
ATOM 2808 C C . VAL B 1 51 ? 19.922 -5.613 -2.801 1 96.31 51 VAL B C 1
ATOM 2810 O O . VAL B 1 51 ? 18.859 -5.848 -2.225 1 96.31 51 VAL B O 1
ATOM 2813 N N . GLU B 1 52 ? 20.203 -4.488 -3.518 1 95.75 52 GLU B N 1
ATOM 2814 C CA . GLU B 1 52 ? 19.125 -3.553 -3.777 1 95.75 52 GLU B CA 1
ATOM 2815 C C . GLU B 1 52 ? 18.016 -4.207 -4.609 1 95.75 52 GLU B C 1
ATOM 2817 O O . GLU B 1 52 ? 18.312 -4.93 -5.57 1 95.75 52 GLU B O 1
ATOM 2822 N N . TYR B 1 53 ? 16.906 -4.008 -4.18 1 97.56 53 TYR B N 1
ATOM 2823 C CA . TYR B 1 53 ? 15.758 -4.641 -4.816 1 97.56 53 TYR B CA 1
ATOM 2824 C C . TYR B 1 53 ? 14.656 -3.621 -5.098 1 97.56 53 TYR B C 1
ATOM 2826 O O . TYR B 1 53 ? 14.312 -2.818 -4.23 1 97.56 53 TYR B O 1
ATOM 2834 N N . LYS B 1 54 ? 14.07 -3.621 -6.348 1 97.69 54 LYS B N 1
ATOM 2835 C CA . LYS B 1 54 ? 12.922 -2.801 -6.73 1 97.69 54 LYS B CA 1
ATOM 2836 C C . LYS B 1 54 ? 11.836 -3.652 -7.379 1 97.69 54 LYS B C 1
ATOM 2838 O O . LYS B 1 54 ? 12.133 -4.562 -8.156 1 97.69 54 LYS B O 1
ATOM 2843 N N . LEU B 1 55 ? 10.609 -3.441 -7.059 1 98.5 55 LEU B N 1
ATOM 2844 C CA . LEU B 1 55 ? 9.445 -4.098 -7.648 1 98.5 55 LEU B CA 1
ATOM 2845 C C . LEU B 1 55 ? 8.633 -3.119 -8.492 1 98.5 55 LEU B C 1
ATOM 2847 O O . LEU B 1 55 ? 8.336 -2.01 -8.047 1 98.5 55 LEU B O 1
ATOM 2851 N N . PHE B 1 56 ? 8.344 -3.486 -9.695 1 98.31 56 PHE B N 1
ATOM 2852 C CA . PHE B 1 56 ? 7.492 -2.693 -10.578 1 98.31 56 PHE B CA 1
ATOM 2853 C C . PHE B 1 56 ? 6.242 -3.473 -10.969 1 98.31 56 PHE B C 1
ATOM 2855 O O . PHE B 1 56 ? 6.332 -4.508 -11.633 1 98.31 56 PHE B O 1
ATOM 2862 N N . ARG B 1 57 ? 5.086 -3.023 -10.586 1 97.81 57 ARG B N 1
ATOM 2863 C CA . ARG B 1 57 ? 3.801 -3.627 -10.922 1 97.81 57 ARG B CA 1
ATOM 2864 C C . ARG B 1 57 ? 3.014 -2.744 -11.883 1 97.81 57 ARG B C 1
ATOM 2866 O O . ARG B 1 57 ? 1.813 -2.531 -11.703 1 97.81 57 ARG B O 1
ATOM 2873 N N . SER B 1 58 ? 3.758 -2.107 -12.805 1 96.69 58 SER B N 1
ATOM 2874 C CA . SER B 1 58 ? 3.262 -1.259 -13.883 1 96.69 58 SER B CA 1
ATOM 2875 C C . SER B 1 58 ? 4.246 -1.212 -15.047 1 96.69 58 SER B C 1
ATOM 2877 O O . SER B 1 58 ? 5.223 -1.965 -15.07 1 96.69 58 SER B O 1
ATOM 2879 N N . TYR B 1 59 ? 3.916 -0.414 -16.062 1 97.38 59 TYR B N 1
ATOM 2880 C CA . TYR B 1 59 ? 4.816 -0.312 -17.203 1 97.38 59 TYR B CA 1
ATOM 2881 C C . TYR B 1 59 ? 5.801 0.837 -17.031 1 97.38 59 TYR B C 1
ATOM 2883 O O . TYR B 1 59 ? 6.762 0.967 -17.797 1 97.38 59 TYR B O 1
ATOM 2891 N N . LYS B 1 60 ? 5.586 1.695 -16.016 1 96.56 60 LYS B N 1
ATOM 2892 C CA . LYS B 1 60 ? 6.504 2.785 -15.695 1 96.56 60 LYS B CA 1
ATOM 2893 C C . LYS B 1 60 ? 7.676 2.289 -14.859 1 96.56 60 LYS B C 1
ATOM 2895 O O . LYS B 1 60 ? 7.613 2.295 -13.625 1 96.56 60 LYS B O 1
ATOM 2900 N N . VAL B 1 61 ? 8.797 1.912 -15.531 1 97.62 61 VAL B N 1
ATOM 2901 C CA . VAL B 1 61 ? 9.938 1.328 -14.836 1 97.62 61 VAL B CA 1
ATOM 2902 C C . VAL B 1 61 ? 11.125 2.291 -14.891 1 97.62 61 VAL B C 1
ATOM 2904 O O . VAL B 1 61 ? 11.258 3.07 -15.836 1 97.62 61 VAL B O 1
ATOM 2907 N N . ASN B 1 62 ? 11.875 2.363 -13.828 1 95.69 62 ASN B N 1
ATOM 2908 C CA . ASN B 1 62 ? 13.102 3.146 -13.719 1 95.69 62 ASN B CA 1
ATOM 2909 C C . ASN B 1 62 ? 14.25 2.314 -13.164 1 95.69 62 ASN B C 1
ATOM 2911 O O . ASN B 1 62 ? 14.367 2.141 -11.945 1 95.69 62 ASN B O 1
ATOM 2915 N N . VAL B 1 63 ? 15.094 1.777 -14.023 1 97.62 63 VAL B N 1
ATOM 2916 C CA . VAL B 1 63 ? 16.219 0.919 -13.68 1 97.62 63 VAL B CA 1
ATOM 2917 C C . VAL B 1 63 ? 17.469 1.369 -14.445 1 97.62 63 VAL B C 1
ATOM 2919 O O . VAL B 1 63 ? 17.359 2.033 -15.477 1 97.62 63 VAL B O 1
ATOM 2922 N N . ASP B 1 64 ? 18.594 1.055 -13.906 1 96.94 64 ASP B N 1
ATOM 2923 C CA . ASP B 1 64 ? 19.828 1.398 -14.617 1 96.94 64 ASP B CA 1
ATOM 2924 C C . ASP B 1 64 ? 20.422 0.174 -15.312 1 96.94 64 ASP B C 1
ATOM 292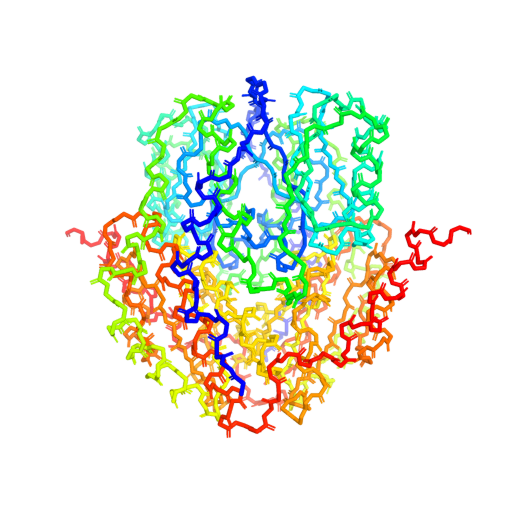6 O O . ASP B 1 64 ? 19.891 -0.933 -15.188 1 96.94 64 ASP B O 1
ATOM 2930 N N . SER B 1 65 ? 21.516 0.437 -16.016 1 96.81 65 SER B N 1
ATOM 2931 C CA . SER B 1 65 ? 22.094 -0.595 -16.875 1 96.81 65 SER B CA 1
ATOM 2932 C C . SER B 1 65 ? 22.734 -1.707 -16.062 1 96.81 65 SER B C 1
ATOM 2934 O O . SER B 1 65 ? 23.016 -2.787 -16.578 1 96.81 65 SER B O 1
ATOM 2936 N N . LYS B 1 66 ? 22.984 -1.518 -14.797 1 96.62 66 LYS B N 1
ATOM 2937 C CA . LYS B 1 66 ? 23.656 -2.502 -13.945 1 96.62 66 LYS B CA 1
ATOM 2938 C C . LYS B 1 66 ? 22.641 -3.402 -13.25 1 96.62 66 LYS B C 1
ATOM 2940 O O . LYS B 1 66 ? 23 -4.34 -12.539 1 96.62 66 LYS B O 1
ATOM 2945 N N . THR B 1 67 ? 21.359 -3.191 -13.516 1 98.19 67 THR B N 1
ATOM 2946 C CA . THR B 1 67 ? 20.281 -3.92 -12.852 1 98.19 67 THR B CA 1
ATOM 2947 C C . THR B 1 67 ? 19.984 -5.234 -13.57 1 98.19 67 THR B C 1
ATOM 2949 O O . THR B 1 67 ? 19.938 -5.277 -14.805 1 98.19 67 THR B O 1
ATOM 2952 N N . THR B 1 68 ? 19.906 -6.297 -12.805 1 98.38 68 THR B N 1
ATOM 2953 C CA . THR B 1 68 ? 19.328 -7.531 -13.32 1 98.38 68 THR B CA 1
ATOM 2954 C C . THR B 1 68 ? 17.797 -7.492 -13.203 1 98.38 68 THR B C 1
ATOM 2956 O O . THR B 1 68 ? 17.25 -7.375 -12.109 1 98.38 68 THR B O 1
ATOM 2959 N N . VAL B 1 69 ? 17.156 -7.609 -14.367 1 98.75 69 VAL B N 1
ATOM 2960 C CA . VAL B 1 69 ? 15.703 -7.562 -14.383 1 98.75 69 VAL B CA 1
ATOM 2961 C C . VAL B 1 69 ? 15.141 -8.977 -14.438 1 98.75 69 VAL B C 1
ATOM 2963 O O . VAL B 1 69 ? 15.594 -9.805 -15.234 1 98.75 69 VAL B O 1
ATOM 2966 N N . VAL B 1 70 ? 14.219 -9.312 -13.547 1 98.81 70 VAL B N 1
ATOM 2967 C CA . VAL B 1 70 ? 13.398 -10.516 -13.641 1 98.81 70 VAL B CA 1
ATOM 2968 C C . VAL B 1 70 ? 11.992 -10.148 -14.117 1 98.81 70 VAL B C 1
ATOM 2970 O O . VAL B 1 70 ? 11.219 -9.539 -13.375 1 98.81 70 VAL B O 1
ATOM 2973 N N . ALA B 1 71 ? 11.68 -10.5 -15.32 1 98.88 71 ALA B N 1
ATOM 2974 C CA . ALA B 1 71 ? 10.375 -10.203 -15.922 1 98.88 71 ALA B CA 1
ATOM 2975 C C . ALA B 1 71 ? 9.461 -11.422 -15.883 1 98.88 71 ALA B C 1
ATOM 2977 O O . ALA B 1 71 ? 9.797 -12.477 -16.438 1 98.88 71 ALA B O 1
ATOM 2978 N N . VAL B 1 72 ? 8.32 -11.242 -15.258 1 98.88 72 VAL B N 1
ATOM 2979 C CA . VAL B 1 72 ? 7.438 -12.383 -15.039 1 98.88 72 VAL B CA 1
ATOM 2980 C C . VAL B 1 72 ? 6.047 -12.07 -15.594 1 98.88 72 VAL B C 1
ATOM 2982 O O . VAL B 1 72 ? 5.434 -11.07 -15.219 1 98.88 72 VAL B O 1
ATOM 2985 N N . SER B 1 73 ? 5.578 -12.859 -16.438 1 98.69 73 SER B N 1
ATOM 2986 C CA . SER B 1 73 ? 4.223 -12.867 -16.969 1 98.69 73 SER B CA 1
ATOM 2987 C C . SER B 1 73 ? 3.783 -14.281 -17.344 1 98.69 73 SER B C 1
ATOM 2989 O O . SER B 1 73 ? 4.332 -14.891 -18.266 1 98.69 73 SER B O 1
ATOM 2991 N N . TYR B 1 74 ? 2.787 -14.766 -16.641 1 98.38 74 TYR B N 1
ATOM 2992 C CA . TYR B 1 74 ? 2.363 -16.141 -16.922 1 98.38 74 TYR B CA 1
ATOM 2993 C C . TYR B 1 74 ? 1.951 -16.297 -18.375 1 98.38 74 TYR B C 1
ATOM 2995 O O . TYR B 1 74 ? 2.453 -17.188 -19.062 1 98.38 74 TYR B O 1
ATOM 3003 N N . SER B 1 75 ? 1.104 -15.414 -18.828 1 97 75 SER B N 1
ATOM 3004 C CA . SER B 1 75 ? 0.623 -15.531 -20.203 1 97 75 SER B CA 1
ATOM 3005 C C . SER B 1 75 ? 1.711 -15.156 -21.203 1 97 75 SER B C 1
ATOM 3007 O O . SER B 1 75 ? 1.631 -15.516 -22.375 1 97 75 SER B O 1
ATOM 3009 N N . GLY B 1 76 ? 2.615 -14.375 -20.75 1 98.25 76 GLY B N 1
ATOM 3010 C CA . GLY B 1 76 ? 3.637 -13.812 -21.609 1 98.25 76 GLY B CA 1
ATOM 3011 C C . GLY B 1 76 ? 3.141 -12.641 -22.438 1 98.25 76 GLY B C 1
ATOM 3012 O O . GLY B 1 76 ? 3.891 -12.078 -23.234 1 98.25 76 GLY B O 1
ATOM 3013 N N . ASN B 1 77 ? 1.888 -12.266 -22.188 1 97.5 77 ASN B N 1
ATOM 3014 C CA . ASN B 1 77 ? 1.292 -11.242 -23.047 1 97.5 77 ASN B CA 1
ATOM 3015 C C . ASN B 1 77 ? 0.816 -10.039 -22.234 1 97.5 77 ASN B C 1
ATOM 3017 O O . ASN B 1 77 ? 0.09 -9.188 -22.75 1 97.5 77 ASN B O 1
ATOM 3021 N N . THR B 1 78 ? 1.143 -10.016 -20.922 1 97.94 78 THR B N 1
ATOM 3022 C CA . THR B 1 78 ? 0.758 -8.875 -20.109 1 97.94 78 THR B CA 1
ATOM 3023 C C . THR B 1 78 ? 1.371 -7.586 -20.656 1 97.94 78 THR B C 1
ATOM 3025 O O . THR B 1 78 ? 2.594 -7.426 -20.656 1 97.94 78 THR B O 1
ATOM 3028 N N . ALA B 1 79 ? 0.507 -6.695 -21.047 1 98.19 79 ALA B N 1
ATOM 3029 C CA . ALA B 1 79 ? 0.93 -5.496 -21.766 1 98.19 79 ALA B CA 1
ATOM 3030 C C . ALA B 1 79 ? 1.883 -4.656 -20.906 1 98.19 79 ALA B C 1
ATOM 3032 O O . ALA B 1 79 ? 2.891 -4.152 -21.422 1 98.19 79 ALA B O 1
ATOM 3033 N N . GLU B 1 80 ? 1.584 -4.496 -19.672 1 98.25 80 GLU B N 1
ATOM 3034 C CA . GLU B 1 80 ? 2.414 -3.688 -18.781 1 98.25 80 GLU B CA 1
ATOM 3035 C C . GLU B 1 80 ? 3.822 -4.266 -18.656 1 98.25 80 GLU B C 1
ATOM 3037 O O . GLU B 1 80 ? 4.809 -3.529 -18.734 1 98.25 80 GLU B O 1
ATOM 3042 N N . THR B 1 81 ? 3.914 -5.566 -18.5 1 98.69 81 THR B N 1
ATOM 3043 C CA . THR B 1 81 ? 5.207 -6.223 -18.344 1 98.69 81 THR B CA 1
ATOM 3044 C C . THR B 1 81 ? 6.023 -6.102 -19.641 1 98.69 81 THR B C 1
ATOM 3046 O O . THR B 1 81 ? 7.211 -5.785 -19.594 1 98.69 81 THR B O 1
ATOM 3049 N N . LEU B 1 82 ? 5.336 -6.32 -20.734 1 98.75 82 LEU B N 1
ATOM 3050 C CA . LEU B 1 82 ? 6.008 -6.207 -22.016 1 98.75 82 LEU B CA 1
ATOM 3051 C C . LEU B 1 82 ? 6.551 -4.797 -22.234 1 98.75 82 LEU B C 1
ATOM 3053 O O . LEU B 1 82 ? 7.699 -4.625 -22.641 1 98.75 82 LEU B O 1
ATOM 3057 N N . ALA B 1 83 ? 5.738 -3.834 -21.969 1 98.5 83 ALA B N 1
ATOM 3058 C CA . ALA B 1 83 ? 6.16 -2.441 -22.109 1 98.5 83 ALA B CA 1
ATOM 3059 C C . ALA B 1 83 ? 7.324 -2.131 -21.172 1 98.5 83 ALA B C 1
ATOM 3061 O O . ALA B 1 83 ? 8.242 -1.392 -21.531 1 98.5 83 ALA B O 1
ATOM 3062 N N . GLY B 1 84 ? 7.273 -2.674 -19.938 1 98.56 84 GLY B N 1
ATOM 3063 C CA . GLY B 1 84 ? 8.367 -2.504 -19 1 98.56 84 GLY B CA 1
ATOM 3064 C C . GLY B 1 84 ? 9.672 -3.104 -19.484 1 98.56 84 GLY B C 1
ATOM 3065 O O . GLY B 1 84 ? 10.734 -2.492 -19.344 1 98.56 84 GLY B O 1
ATOM 3066 N N . VAL B 1 85 ? 9.617 -4.242 -20.047 1 98.75 85 VAL B N 1
ATOM 3067 C CA . VAL B 1 85 ? 10.797 -4.91 -20.578 1 98.75 85 VAL B CA 1
ATOM 3068 C C . VAL B 1 85 ? 11.391 -4.086 -21.719 1 98.75 85 VAL B C 1
ATOM 3070 O O . VAL B 1 85 ? 12.602 -3.873 -21.766 1 98.75 85 VAL B O 1
ATOM 3073 N N . LYS B 1 86 ? 10.508 -3.658 -22.625 1 98.31 86 LYS B N 1
ATOM 3074 C CA . LYS B 1 86 ? 10.969 -2.803 -23.719 1 98.31 86 LYS B CA 1
ATOM 3075 C C . LYS B 1 86 ? 11.688 -1.568 -23.172 1 98.31 86 LYS B C 1
ATOM 3077 O O . LYS B 1 86 ? 12.766 -1.212 -23.656 1 98.31 86 LYS B O 1
ATOM 3082 N N . ARG B 1 87 ? 11.102 -0.911 -22.219 1 98.19 87 ARG B N 1
ATOM 3083 C CA . ARG B 1 87 ? 11.688 0.283 -21.609 1 98.19 87 ARG B CA 1
ATOM 3084 C C . ARG B 1 87 ? 13.039 -0.03 -20.969 1 98.19 87 ARG B C 1
ATOM 3086 O O . ARG B 1 87 ? 13.984 0.745 -21.109 1 98.19 87 ARG B O 1
ATOM 3093 N N . ALA B 1 88 ? 13.094 -1.137 -20.234 1 98.44 88 ALA B N 1
ATOM 3094 C CA . ALA B 1 88 ? 14.352 -1.541 -19.609 1 98.44 88 ALA B CA 1
ATOM 3095 C C . ALA B 1 88 ? 15.453 -1.729 -20.641 1 98.44 88 ALA B C 1
ATOM 3097 O O . ALA B 1 88 ? 16.594 -1.318 -20.438 1 98.44 88 ALA B O 1
ATOM 3098 N N . GLN B 1 89 ? 15.109 -2.322 -21.766 1 98.19 89 GLN B N 1
ATOM 3099 C CA . GLN B 1 89 ? 16.062 -2.498 -22.859 1 98.19 89 GLN B CA 1
ATOM 3100 C C . GLN B 1 89 ? 16.547 -1.15 -23.391 1 98.19 89 GLN B C 1
ATOM 3102 O O . GLN B 1 89 ? 17.734 -0.964 -23.625 1 98.19 89 GLN B O 1
ATOM 3107 N N . GLU B 1 90 ? 15.625 -0.255 -23.531 1 98 90 GLU B N 1
ATOM 3108 C CA . GLU B 1 90 ? 15.961 1.086 -24 1 98 90 GLU B CA 1
ATOM 3109 C C . GLU B 1 90 ? 16.875 1.803 -23.031 1 98 90 GLU B C 1
ATOM 3111 O O . GLU B 1 90 ? 17.688 2.641 -23.422 1 98 90 GLU B O 1
ATOM 3116 N N . LEU B 1 91 ? 16.812 1.466 -21.766 1 97.69 91 LEU B N 1
ATOM 3117 C CA . LEU B 1 91 ? 17.609 2.092 -20.734 1 97.69 91 LEU B CA 1
ATOM 3118 C C . LEU B 1 91 ? 18.969 1.404 -20.609 1 97.69 91 LEU B C 1
ATOM 3120 O O . LEU B 1 91 ? 19.781 1.764 -19.75 1 97.69 91 LEU B O 1
ATOM 3124 N N . GLY B 1 92 ? 19.203 0.324 -21.359 1 97.75 92 GLY B N 1
ATOM 3125 C CA . GLY B 1 92 ? 20.531 -0.28 -21.469 1 97.75 92 GLY B CA 1
ATOM 3126 C C . GLY B 1 92 ? 20.703 -1.496 -20.578 1 97.75 92 GLY B C 1
ATOM 3127 O O . GLY B 1 92 ? 21.812 -1.975 -20.391 1 97.75 92 GLY B O 1
ATOM 3128 N N . VAL B 1 93 ? 19.641 -1.972 -20.047 1 97.88 93 VAL B N 1
ATOM 3129 C CA . VAL B 1 93 ? 19.719 -3.182 -19.234 1 97.88 93 VAL B CA 1
ATOM 3130 C C . VAL B 1 93 ? 20.188 -4.352 -20.094 1 97.88 93 VAL B C 1
ATOM 3132 O O . VAL B 1 93 ? 19.656 -4.582 -21.188 1 97.88 93 VAL B O 1
ATOM 3135 N N . LYS B 1 94 ? 21.156 -5.098 -19.531 1 95.12 94 LYS B N 1
ATOM 3136 C CA . LYS B 1 94 ? 21.734 -6.184 -20.312 1 95.12 94 LYS B CA 1
ATOM 3137 C C . LYS B 1 94 ? 21.297 -7.547 -19.766 1 95.12 94 LYS B C 1
ATOM 3139 O O . LYS B 1 94 ? 21.312 -8.539 -20.5 1 95.12 94 LYS B O 1
ATOM 3144 N N . GLU B 1 95 ? 21 -7.57 -18.531 1 96.94 95 GLU B N 1
ATOM 3145 C CA . GLU B 1 95 ? 20.641 -8.836 -17.891 1 96.94 95 GLU B CA 1
ATOM 3146 C C . GLU B 1 95 ? 19.141 -8.898 -17.594 1 96.94 95 GLU B C 1
ATOM 3148 O O . GLU B 1 95 ? 18.672 -8.297 -16.625 1 96.94 95 GLU B O 1
ATOM 3153 N N . ILE B 1 96 ? 18.422 -9.633 -18.406 1 98.38 96 ILE B N 1
ATOM 3154 C CA . ILE B 1 96 ? 17 -9.844 -18.219 1 98.38 96 ILE B CA 1
ATOM 3155 C C . ILE B 1 96 ? 16.703 -11.336 -18.172 1 98.38 96 ILE B C 1
ATOM 3157 O O . ILE B 1 96 ? 17.031 -12.078 -19.094 1 98.38 96 ILE B O 1
ATOM 3161 N N . ILE B 1 97 ? 16.156 -11.766 -17.047 1 98.69 97 ILE B N 1
ATOM 3162 C CA . ILE B 1 97 ? 15.688 -13.133 -16.859 1 98.69 97 ILE B CA 1
ATOM 3163 C C . ILE B 1 97 ? 14.172 -13.195 -17.031 1 98.69 97 ILE B C 1
ATOM 3165 O O . ILE B 1 97 ? 13.438 -12.391 -16.453 1 98.69 97 ILE B O 1
ATOM 3169 N N . VAL B 1 98 ? 13.703 -14.156 -17.797 1 98.69 98 VAL B N 1
ATOM 3170 C CA . VAL B 1 98 ? 12.289 -14.227 -18.141 1 98.69 98 VAL B CA 1
ATOM 3171 C C . VAL B 1 98 ? 11.664 -15.477 -17.531 1 98.69 98 VAL B C 1
ATOM 3173 O O . VAL B 1 98 ? 12.227 -16.562 -17.625 1 98.69 98 VAL B O 1
ATOM 3176 N N . ILE B 1 99 ? 10.547 -15.32 -16.844 1 98.81 99 ILE B N 1
ATOM 3177 C CA . ILE B 1 99 ? 9.711 -16.406 -16.344 1 98.81 99 ILE B CA 1
ATOM 3178 C C . ILE B 1 99 ? 8.328 -16.312 -16.969 1 98.81 99 ILE B C 1
ATOM 3180 O O . ILE B 1 99 ? 7.594 -15.352 -16.75 1 98.81 99 ILE B O 1
ATOM 3184 N N . THR B 1 100 ? 7.973 -17.297 -17.781 1 98.75 100 THR B N 1
ATOM 3185 C CA . THR B 1 100 ? 6.707 -17.234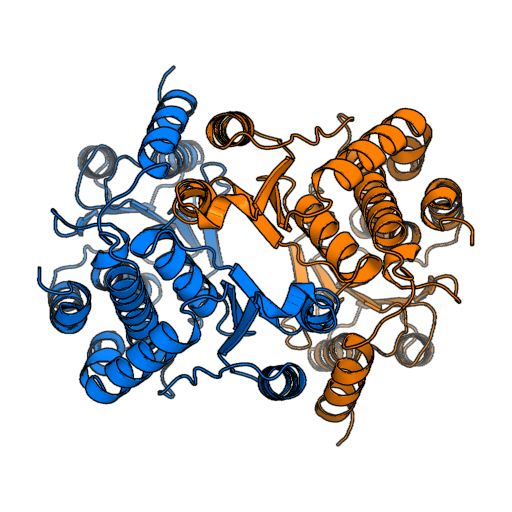 -18.516 1 98.75 100 THR B CA 1
ATOM 3186 C C . THR B 1 100 ? 6.297 -18.625 -19 1 98.75 100 THR B C 1
ATOM 3188 O O . THR B 1 100 ? 7.086 -19.578 -18.938 1 98.75 100 THR B O 1
ATOM 3191 N N . SER B 1 101 ? 5.016 -18.734 -19.281 1 98.44 101 SER B N 1
ATOM 3192 C CA . SER B 1 101 ? 4.559 -19.969 -19.891 1 98.44 101 SER B CA 1
ATOM 3193 C C . SER B 1 101 ? 4.562 -19.891 -21.406 1 98.44 101 SER B C 1
ATOM 3195 O O . SER B 1 101 ? 4.449 -20.906 -22.094 1 98.44 101 SER B O 1
ATOM 3197 N N . GLY B 1 102 ? 4.691 -18.672 -21.922 1 98.38 102 GLY B N 1
ATOM 3198 C CA . GLY B 1 102 ? 4.672 -18.469 -23.359 1 98.38 102 GLY B CA 1
ATOM 3199 C C . GLY B 1 102 ? 4.48 -17.016 -23.75 1 98.38 102 GLY B C 1
ATOM 3200 O O . GLY B 1 102 ? 5.016 -16.109 -23.109 1 98.38 102 GLY B O 1
ATOM 3201 N N . GLY B 1 103 ? 3.889 -16.859 -24.938 1 98.06 103 GLY B N 1
ATOM 3202 C CA . GLY B 1 103 ? 3.506 -15.539 -25.406 1 98.06 103 GLY B CA 1
ATOM 3203 C C . GLY B 1 103 ? 4.68 -14.719 -25.922 1 98.06 103 GLY B C 1
ATOM 3204 O O . GLY B 1 103 ? 5.746 -15.273 -26.203 1 98.06 103 GLY B O 1
ATOM 3205 N N . LYS B 1 104 ? 4.438 -13.492 -26.078 1 98.5 104 LYS B N 1
ATOM 3206 C CA . LYS B 1 104 ? 5.402 -12.555 -26.641 1 98.5 104 LYS B CA 1
ATOM 3207 C C . LYS B 1 104 ? 6.652 -12.461 -25.766 1 98.5 104 LYS B C 1
ATOM 3209 O O . LYS B 1 104 ? 7.758 -12.281 -26.281 1 98.5 104 LYS B O 1
ATOM 3214 N N . LEU B 1 105 ? 6.457 -12.523 -24.516 1 98.75 105 LEU B N 1
ATOM 3215 C CA . LEU B 1 105 ? 7.598 -12.43 -23.609 1 98.75 105 LEU B CA 1
ATOM 3216 C C . LEU B 1 105 ? 8.57 -13.578 -23.844 1 98.75 105 LEU B C 1
ATOM 3218 O O . LEU B 1 105 ? 9.789 -13.375 -23.828 1 98.75 105 LEU B O 1
ATOM 3222 N N . LYS B 1 106 ? 8.016 -14.781 -24.031 1 98.69 106 LYS B N 1
ATOM 3223 C CA . LYS B 1 106 ? 8.867 -15.914 -24.375 1 98.69 106 LYS B CA 1
ATOM 3224 C C . LYS B 1 106 ? 9.602 -15.672 -25.688 1 98.69 106 LYS B C 1
ATOM 3226 O O . LYS B 1 106 ? 10.797 -15.945 -25.797 1 98.69 106 LYS B O 1
ATOM 3231 N N . GLU B 1 107 ? 8.906 -15.18 -26.672 1 98.75 107 GLU B N 1
ATOM 3232 C CA . GLU B 1 107 ? 9.5 -14.883 -27.969 1 98.75 107 GLU B CA 1
ATOM 3233 C C . GLU B 1 107 ? 10.672 -13.914 -27.828 1 98.75 107 GLU B C 1
ATOM 3235 O O . GLU B 1 107 ? 11.711 -14.094 -28.453 1 98.75 107 GLU B O 1
ATOM 3240 N N . ILE B 1 108 ? 10.484 -12.891 -27.047 1 98.31 108 ILE B N 1
ATOM 3241 C CA . ILE B 1 108 ? 11.523 -11.891 -26.812 1 98.31 108 ILE B CA 1
ATOM 3242 C C . ILE B 1 108 ? 12.734 -12.555 -26.156 1 98.31 108 ILE B C 1
ATOM 3244 O O . ILE B 1 108 ? 13.875 -12.328 -26.562 1 98.31 108 ILE B O 1
ATOM 3248 N N . ALA B 1 109 ? 12.492 -13.383 -25.156 1 98 109 ALA B N 1
ATOM 3249 C CA . ALA B 1 109 ? 13.578 -14.055 -24.453 1 98 109 ALA B CA 1
ATOM 3250 C C . ALA B 1 109 ? 14.391 -14.922 -25.406 1 98 109 ALA B C 1
ATOM 3252 O O . ALA B 1 109 ? 15.625 -14.875 -25.391 1 98 109 ALA B O 1
ATOM 3253 N N . GLU B 1 110 ? 13.703 -15.664 -26.203 1 98.06 110 GLU B N 1
ATOM 3254 C CA . GLU B 1 110 ? 14.359 -16.562 -27.156 1 98.06 110 GLU B CA 1
ATOM 3255 C C . GLU B 1 110 ? 15.133 -15.773 -28.219 1 98.06 110 GLU B C 1
ATOM 3257 O O . GLU B 1 110 ? 16.266 -16.125 -28.547 1 98.06 110 GLU B O 1
ATOM 3262 N N . SER B 1 111 ? 14.523 -14.773 -28.719 1 98.12 111 SER B N 1
ATOM 3263 C CA . SER B 1 111 ? 15.141 -13.961 -29.766 1 98.12 111 SER B CA 1
ATOM 3264 C C . SER B 1 111 ? 16.391 -13.25 -29.25 1 98.12 111 SER B C 1
ATOM 3266 O O . SER B 1 111 ? 17.359 -13.094 -29.984 1 98.12 111 SER B O 1
ATOM 3268 N N . LYS B 1 112 ? 16.422 -12.805 -28 1 97.5 112 LYS B N 1
ATOM 3269 C CA . LYS B 1 112 ? 17.5 -11.992 -27.453 1 97.5 112 LYS B CA 1
ATOM 3270 C C . LYS B 1 112 ? 18.5 -12.859 -26.672 1 97.5 112 LYS B C 1
ATOM 3272 O O . LYS B 1 112 ? 19.562 -12.383 -26.266 1 97.5 112 LYS B O 1
ATOM 3277 N N . GLY B 1 113 ? 18.125 -14.117 -26.453 1 96.5 113 GLY B N 1
ATOM 3278 C CA . GLY B 1 113 ? 18.984 -15.023 -25.703 1 96.5 113 GLY B CA 1
ATOM 3279 C C . GLY B 1 113 ? 18.938 -14.789 -24.203 1 96.5 113 GLY B C 1
ATOM 3280 O O . GLY B 1 113 ? 19.938 -14.984 -23.516 1 96.5 113 GLY B O 1
ATOM 3281 N N . TYR B 1 114 ? 17.844 -14.195 -23.688 1 97.31 114 TYR B N 1
ATOM 3282 C CA . TYR B 1 114 ? 17.688 -14.031 -22.234 1 97.31 114 TYR B CA 1
ATOM 3283 C C . TYR B 1 114 ? 17.469 -15.375 -21.562 1 97.31 114 TYR B C 1
ATOM 3285 O O . TYR B 1 114 ? 16.781 -16.25 -22.109 1 97.31 114 TYR B O 1
ATOM 3293 N N . PRO B 1 115 ? 18.094 -15.578 -20.344 1 97.75 115 PRO B N 1
ATOM 3294 C CA . PRO B 1 115 ? 17.703 -16.766 -19.562 1 97.75 115 PRO B CA 1
ATOM 3295 C C . PRO B 1 115 ? 16.188 -16.891 -19.422 1 97.75 115 PRO B C 1
ATOM 3297 O O . PRO B 1 115 ? 15.508 -15.914 -19.109 1 97.75 115 PRO B O 1
ATOM 3300 N N . LEU B 1 116 ? 15.68 -18.094 -19.719 1 97.75 116 LEU B N 1
ATOM 3301 C CA . LEU B 1 116 ? 14.242 -18.344 -19.75 1 97.75 116 LEU B CA 1
ATOM 3302 C C . LEU B 1 116 ? 13.875 -19.5 -18.828 1 97.75 116 LEU B C 1
ATOM 3304 O O . LEU B 1 116 ? 14.445 -20.578 -18.938 1 97.75 116 LEU B O 1
ATOM 3308 N N . LEU B 1 117 ? 13 -19.25 -17.859 1 98.31 117 LEU B N 1
ATOM 3309 C CA . LEU B 1 117 ? 12.383 -20.281 -17.031 1 98.31 117 LEU B CA 1
ATOM 3310 C C . LEU B 1 117 ? 10.922 -20.484 -17.438 1 98.31 117 LEU B C 1
ATOM 3312 O O . LEU B 1 117 ? 10.102 -19.594 -17.297 1 98.31 117 LEU B O 1
ATOM 3316 N N . SER B 1 118 ? 10.594 -21.703 -17.797 1 97.62 118 SER B N 1
ATOM 3317 C CA . SER B 1 118 ? 9.281 -22.016 -18.344 1 97.62 118 SER B CA 1
ATOM 3318 C C . SER B 1 118 ? 8.305 -22.453 -17.266 1 97.62 118 SER B C 1
ATOM 3320 O O . SER B 1 118 ? 8.68 -23.203 -16.359 1 97.62 118 SER B O 1
ATOM 3322 N N . LEU B 1 119 ? 7.137 -21.953 -17.375 1 98.31 119 LEU B N 1
ATOM 3323 C CA . LEU B 1 119 ? 6.043 -22.344 -16.484 1 98.31 119 LEU B CA 1
ATOM 3324 C C . LEU B 1 119 ? 5.102 -23.328 -17.172 1 98.31 119 LEU B C 1
ATOM 3326 O O . LEU B 1 119 ? 4.988 -23.312 -18.406 1 98.31 119 LEU B O 1
ATOM 3330 N N . PRO B 1 120 ? 4.453 -24.188 -16.359 1 97.06 120 PRO B N 1
ATOM 3331 C CA . PRO B 1 120 ? 3.461 -25.062 -16.984 1 97.06 120 PRO B CA 1
ATOM 3332 C C . PRO B 1 120 ? 2.273 -24.297 -17.562 1 97.06 120 PRO B C 1
ATOM 3334 O O . PRO B 1 120 ? 1.914 -23.234 -17.047 1 97.06 120 PRO B O 1
ATOM 3337 N N . GLN B 1 121 ? 1.673 -24.844 -18.594 1 96.25 121 GLN B N 1
ATOM 3338 C CA . GLN B 1 121 ? 0.538 -24.203 -19.25 1 96.25 121 GLN B CA 1
ATOM 3339 C C . GLN B 1 121 ? -0.784 -24.766 -18.75 1 96.25 121 GLN B C 1
ATOM 3341 O O . GLN B 1 121 ? -0.808 -25.812 -18.094 1 96.25 121 GLN B O 1
ATOM 3346 N N . GLY B 1 122 ? -1.848 -24.016 -18.984 1 93.38 122 GLY B N 1
ATOM 3347 C CA . GLY B 1 122 ? -3.184 -24.547 -18.75 1 93.38 122 GLY B CA 1
ATOM 3348 C C . GLY B 1 122 ? -3.727 -24.172 -17.375 1 93.38 122 GLY B C 1
ATOM 3349 O O . GLY B 1 122 ? -4.719 -24.734 -16.922 1 93.38 122 GLY B O 1
ATOM 3350 N N . TYR B 1 123 ? -3.102 -23.266 -16.703 1 93.88 123 TYR B N 1
ATOM 3351 C CA . TYR B 1 123 ? -3.529 -22.844 -15.375 1 93.88 123 TYR B CA 1
ATOM 3352 C C . TYR B 1 123 ? -3.844 -21.344 -15.352 1 93.88 123 TYR B C 1
ATOM 3354 O O . TYR B 1 123 ? -3.459 -20.609 -16.266 1 93.88 123 TYR B O 1
ATOM 3362 N N . GLN B 1 124 ? -4.625 -20.953 -14.367 1 92.81 124 GLN B N 1
ATOM 3363 C CA . GLN B 1 124 ? -4.672 -19.531 -14.031 1 92.81 124 GLN B CA 1
ATOM 3364 C C . GLN B 1 124 ? -3.391 -19.094 -13.328 1 92.81 124 GLN B C 1
ATOM 3366 O O . GLN B 1 124 ? -2.764 -19.875 -12.617 1 92.81 124 GLN B O 1
ATOM 3371 N N . THR B 1 125 ? -3.045 -17.828 -13.492 1 94.5 125 THR B N 1
ATOM 3372 C CA . THR B 1 125 ? -1.783 -17.312 -12.977 1 94.5 125 THR B CA 1
ATOM 3373 C C . THR B 1 125 ? -1.677 -17.547 -11.469 1 94.5 125 THR B C 1
ATOM 3375 O O . THR B 1 125 ? -0.62 -17.938 -10.969 1 94.5 125 THR B O 1
ATOM 3378 N N . ARG B 1 126 ? -2.777 -17.281 -10.75 1 94.94 126 ARG B N 1
ATOM 3379 C CA . ARG B 1 126 ? -2.748 -17.375 -9.289 1 94.94 126 ARG B CA 1
ATOM 3380 C C . ARG B 1 126 ? -2.445 -18.797 -8.828 1 94.94 126 ARG B C 1
ATOM 3382 O O . ARG B 1 126 ? -1.927 -19 -7.73 1 94.94 126 ARG B O 1
ATOM 3389 N N . PHE B 1 127 ? -2.604 -19.828 -9.695 1 96.56 127 PHE B N 1
ATOM 3390 C CA . PHE B 1 127 ? -2.406 -21.234 -9.328 1 96.56 127 PHE B CA 1
ATOM 3391 C C . PHE B 1 127 ? -0.941 -21.625 -9.461 1 96.56 127 PHE B C 1
ATOM 3393 O O . PHE B 1 127 ? -0.526 -22.672 -8.961 1 96.56 127 PHE B O 1
ATOM 3400 N N . ILE B 1 128 ? -0.156 -20.781 -10.07 1 97.06 128 ILE B N 1
ATOM 3401 C CA . ILE B 1 128 ? 1.181 -21.234 -10.445 1 97.06 128 ILE B CA 1
ATOM 3402 C C . ILE B 1 128 ? 2.225 -20.516 -9.578 1 97.06 128 ILE B C 1
ATOM 3404 O O . ILE B 1 128 ? 3.424 -20.594 -9.859 1 97.06 128 ILE B O 1
ATOM 3408 N N . PHE B 1 129 ? 1.757 -19.938 -8.492 1 98.62 129 PHE B N 1
ATOM 3409 C CA . PHE B 1 129 ? 2.633 -19.25 -7.547 1 98.62 129 PHE B CA 1
ATOM 3410 C C . PHE B 1 129 ? 3.801 -20.141 -7.145 1 98.62 129 PHE B C 1
ATOM 3412 O O . PHE B 1 129 ? 4.945 -19.688 -7.094 1 98.62 129 PHE B O 1
ATOM 3419 N N . PRO B 1 130 ? 3.619 -21.422 -6.855 1 98.81 130 PRO B N 1
ATOM 3420 C CA . PRO B 1 130 ? 4.727 -22.266 -6.402 1 98.81 130 PRO B CA 1
ATOM 3421 C C . PRO B 1 130 ? 5.895 -22.281 -7.387 1 98.81 130 PRO B C 1
ATOM 3423 O O . PRO B 1 130 ? 7.055 -22.266 -6.973 1 98.81 130 PRO B O 1
ATOM 3426 N N . TYR B 1 131 ? 5.602 -22.281 -8.648 1 98.69 131 TYR B N 1
ATOM 3427 C CA . TYR B 1 131 ? 6.66 -22.297 -9.648 1 98.69 131 TYR B CA 1
ATOM 3428 C C . TYR B 1 131 ? 7.414 -20.969 -9.656 1 98.69 131 TYR B C 1
ATOM 3430 O O . TYR B 1 131 ? 8.641 -20.938 -9.508 1 98.69 131 TYR B O 1
ATOM 3438 N N . ILE B 1 132 ? 6.668 -19.875 -9.789 1 98.81 132 ILE B N 1
ATOM 3439 C CA . ILE B 1 132 ? 7.27 -18.547 -9.914 1 98.81 132 ILE B CA 1
ATOM 3440 C C . ILE B 1 132 ? 8.141 -18.266 -8.688 1 98.81 132 ILE B C 1
ATOM 3442 O O . ILE B 1 132 ? 9.297 -17.844 -8.828 1 98.81 132 ILE B O 1
ATOM 3446 N N . PHE B 1 133 ? 7.621 -18.531 -7.492 1 98.88 133 PHE B N 1
ATOM 3447 C CA . PHE B 1 133 ? 8.336 -18.141 -6.281 1 98.88 133 PHE B CA 1
ATOM 3448 C C . PHE B 1 133 ? 9.539 -19.047 -6.047 1 98.88 133 PHE B C 1
ATOM 3450 O O . PHE B 1 133 ? 10.594 -18.578 -5.598 1 98.88 133 PHE B O 1
ATOM 3457 N N . THR B 1 134 ? 9.391 -20.328 -6.309 1 98.75 134 THR B N 1
ATOM 3458 C CA . THR B 1 134 ? 10.531 -21.234 -6.207 1 98.75 134 THR B CA 1
ATOM 3459 C C . THR B 1 134 ? 11.664 -20.781 -7.133 1 98.75 134 THR B C 1
ATOM 3461 O O . THR B 1 134 ? 12.82 -20.703 -6.723 1 98.75 134 THR B O 1
ATOM 3464 N N . TYR B 1 135 ? 11.32 -20.469 -8.383 1 98.5 135 TYR B N 1
ATOM 3465 C CA . TYR B 1 135 ? 12.32 -19.984 -9.336 1 98.5 135 TYR B CA 1
ATOM 3466 C C . TYR B 1 135 ? 13.008 -18.734 -8.805 1 98.5 135 TYR B C 1
ATOM 3468 O O . TYR B 1 135 ? 14.234 -18.594 -8.906 1 98.5 135 TYR B O 1
ATOM 3476 N N . LEU B 1 136 ? 12.242 -17.828 -8.273 1 98.12 136 LEU B N 1
ATOM 3477 C CA . LEU B 1 136 ? 12.789 -16.578 -7.758 1 98.12 136 LEU B CA 1
ATOM 3478 C C . LEU B 1 136 ? 13.797 -16.828 -6.648 1 98.12 136 LEU B C 1
ATOM 3480 O O . LEU B 1 136 ? 14.875 -16.234 -6.629 1 98.12 136 LEU B O 1
ATOM 3484 N N . VAL B 1 137 ? 13.422 -17.703 -5.672 1 98.19 137 VAL B N 1
ATOM 3485 C CA . VAL B 1 137 ? 14.312 -18 -4.555 1 98.19 137 VAL B CA 1
ATOM 3486 C C . VAL B 1 137 ? 15.594 -18.641 -5.074 1 98.19 137 VAL B C 1
ATOM 3488 O O . VAL B 1 137 ? 16.688 -18.312 -4.617 1 98.19 137 VAL B O 1
ATOM 3491 N N . ARG B 1 138 ? 15.477 -19.5 -6.047 1 97.75 138 ARG B N 1
ATOM 3492 C CA . ARG B 1 138 ? 16.641 -20.172 -6.613 1 97.75 138 ARG B CA 1
ATOM 3493 C C . ARG B 1 138 ? 17.516 -19.188 -7.387 1 97.75 138 ARG B C 1
ATOM 3495 O O . ARG B 1 138 ? 18.75 -19.25 -7.312 1 97.75 138 ARG B O 1
ATOM 3502 N N . ILE B 1 139 ? 16.906 -18.281 -8.164 1 97 139 ILE B N 1
ATOM 3503 C CA . ILE B 1 139 ? 17.641 -17.234 -8.859 1 97 139 ILE B CA 1
ATOM 3504 C C . ILE B 1 139 ? 18.406 -16.391 -7.844 1 97 139 ILE B C 1
ATOM 3506 O O . ILE B 1 139 ? 19.578 -16.062 -8.055 1 97 139 ILE B O 1
ATOM 3510 N N . LEU B 1 140 ? 17.781 -16.047 -6.734 1 96.88 140 LEU B N 1
ATOM 3511 C CA . LEU B 1 140 ? 18.406 -15.242 -5.695 1 96.88 140 LEU B CA 1
ATOM 3512 C C . LEU B 1 140 ? 19.625 -15.961 -5.117 1 96.88 140 LEU B C 1
ATOM 3514 O O . LEU B 1 140 ? 20.688 -15.352 -4.938 1 96.88 140 LEU B O 1
ATOM 3518 N N . ASN B 1 141 ? 19.406 -17.219 -4.781 1 96.94 141 ASN B N 1
ATOM 3519 C CA . ASN B 1 141 ? 20.516 -18.016 -4.262 1 96.94 141 ASN B CA 1
ATOM 3520 C C . ASN B 1 141 ? 21.719 -18 -5.215 1 96.94 141 ASN B C 1
ATOM 3522 O O . ASN B 1 141 ? 22.844 -17.781 -4.793 1 96.94 141 ASN B O 1
ATOM 3526 N N . GLN B 1 142 ? 21.469 -18.141 -6.449 1 96.25 142 GLN B N 1
ATOM 3527 C CA . GLN B 1 142 ? 22.516 -18.234 -7.453 1 96.25 142 GLN B CA 1
ATOM 3528 C C . GLN B 1 142 ? 23.156 -16.875 -7.703 1 96.25 142 GLN B C 1
ATOM 3530 O O . GLN B 1 142 ? 24.391 -16.781 -7.84 1 96.25 142 GLN B O 1
ATOM 3535 N N . SER B 1 143 ? 22.375 -15.859 -7.793 1 96.5 143 SER B N 1
ATOM 3536 C CA . SER B 1 143 ? 22.859 -14.57 -8.25 1 96.5 143 SER B CA 1
ATOM 3537 C C . SER B 1 143 ? 23.469 -13.766 -7.102 1 96.5 143 SER B C 1
ATOM 3539 O O . SER B 1 143 ? 24.188 -12.797 -7.328 1 96.5 143 SER B O 1
ATOM 3541 N N . THR B 1 144 ? 23.125 -14.102 -5.859 1 96.56 144 THR B N 1
ATOM 3542 C CA . THR B 1 144 ? 23.594 -13.273 -4.758 1 96.56 144 THR B CA 1
ATOM 3543 C C . THR B 1 144 ? 24.453 -14.086 -3.795 1 96.56 144 THR B C 1
ATOM 3545 O O . THR B 1 144 ? 25.047 -13.531 -2.869 1 96.56 144 THR B O 1
ATOM 3548 N N . GLY B 1 145 ? 24.5 -15.336 -3.936 1 95.19 145 GLY B N 1
ATOM 3549 C CA . GLY B 1 145 ? 25.234 -16.203 -3.029 1 95.19 145 GLY B CA 1
ATOM 3550 C C . GLY B 1 145 ? 24.484 -16.5 -1.742 1 95.19 145 GLY B C 1
ATOM 3551 O O . GLY B 1 145 ? 25.062 -17.031 -0.792 1 95.19 145 GLY B O 1
ATOM 3552 N N . SER B 1 146 ? 23.219 -16.125 -1.736 1 96 146 SER B N 1
ATOM 3553 C CA . SER B 1 146 ? 22.375 -16.484 -0.59 1 96 146 SER B CA 1
ATOM 3554 C C . SER B 1 146 ? 22.156 -17.984 -0.514 1 96 146 SER B C 1
ATOM 3556 O O . SER B 1 146 ? 22.484 -18.719 -1.445 1 96 146 SER B O 1
ATOM 3558 N N . ASN B 1 147 ? 21.672 -18.469 0.608 1 96.62 147 ASN B N 1
ATOM 3559 C CA . ASN B 1 147 ? 21.438 -19.891 0.818 1 96.62 147 ASN B CA 1
ATOM 3560 C C . ASN B 1 147 ? 20.062 -20.156 1.437 1 96.62 147 ASN B C 1
ATOM 3562 O O . ASN B 1 147 ? 19.953 -20.891 2.42 1 96.62 147 ASN B O 1
ATOM 3566 N N . TYR B 1 148 ? 19.062 -19.438 0.881 1 98 148 TYR B N 1
ATOM 3567 C CA . TYR B 1 148 ? 17.703 -19.719 1.338 1 98 148 TYR B CA 1
ATOM 3568 C C . TYR B 1 148 ? 17.344 -21.188 1.108 1 98 148 TYR B C 1
ATOM 3570 O O . TYR B 1 148 ? 17.641 -21.75 0.049 1 98 148 TYR B O 1
ATOM 3578 N N . ARG B 1 149 ? 16.734 -21.844 2.02 1 98 149 ARG B N 1
ATOM 3579 C CA . ARG B 1 149 ? 16.375 -23.266 1.929 1 98 149 ARG B CA 1
ATOM 3580 C C . ARG B 1 149 ? 15.102 -23.469 1.12 1 98 149 ARG B C 1
ATOM 3582 O O . ARG B 1 149 ? 14.008 -23.516 1.683 1 98 149 ARG B O 1
ATOM 3589 N N . VAL B 1 150 ? 15.281 -23.672 -0.081 1 98.06 150 VAL B N 1
ATOM 3590 C CA . VAL B 1 150 ? 14.172 -23.781 -1.024 1 98.06 150 VAL B CA 1
ATOM 3591 C C . VAL B 1 150 ? 13.227 -24.891 -0.589 1 98.06 150 VAL B C 1
ATOM 3593 O O . VAL B 1 150 ? 12.008 -24.797 -0.786 1 98.06 150 VAL B O 1
ATOM 3596 N N . GLN B 1 151 ? 13.695 -25.953 0.044 1 98.44 151 GLN B N 1
ATOM 3597 C CA . GLN B 1 151 ? 12.898 -27.078 0.505 1 98.44 151 GLN B CA 1
ATOM 3598 C C . GLN B 1 151 ? 11.859 -26.641 1.529 1 98.44 151 GLN B C 1
ATOM 3600 O O . GLN B 1 151 ? 10.852 -27.312 1.73 1 98.44 151 GLN B O 1
ATOM 3605 N N . ASP B 1 152 ? 12.055 -25.516 2.191 1 98.75 152 ASP B N 1
ATOM 3606 C CA . ASP B 1 152 ? 11.102 -24.969 3.156 1 98.75 152 ASP B CA 1
ATOM 3607 C C . ASP B 1 152 ? 9.758 -24.672 2.494 1 98.75 152 ASP B C 1
ATOM 3609 O O . ASP B 1 152 ? 8.719 -24.703 3.15 1 98.75 152 ASP B O 1
ATOM 3613 N N . LEU B 1 153 ? 9.797 -24.422 1.196 1 98.75 153 LEU B N 1
ATOM 3614 C CA . LEU B 1 153 ? 8.547 -24.172 0.482 1 98.75 153 LEU B CA 1
ATOM 3615 C C . LEU B 1 153 ? 7.703 -25.438 0.396 1 98.75 153 LEU B C 1
ATOM 3617 O O . LEU B 1 153 ? 6.477 -25.375 0.505 1 98.75 153 LEU B O 1
ATOM 3621 N N . VAL B 1 154 ? 8.328 -26.547 0.201 1 98.75 154 VAL B N 1
ATOM 3622 C CA . VAL B 1 154 ? 7.629 -27.828 0.207 1 98.75 154 VAL B CA 1
ATOM 3623 C C . VAL B 1 154 ? 7.18 -28.172 1.627 1 98.75 154 VAL B C 1
ATOM 3625 O O . VAL B 1 154 ? 6.027 -28.547 1.847 1 98.75 154 VAL B O 1
ATOM 3628 N N . ASP B 1 155 ? 8.07 -27.984 2.586 1 98.62 155 ASP B N 1
ATOM 3629 C CA . ASP B 1 155 ? 7.816 -28.328 3.982 1 98.62 155 ASP B CA 1
ATOM 3630 C C . ASP B 1 155 ? 6.672 -27.5 4.555 1 98.62 155 ASP B C 1
ATOM 3632 O O . ASP B 1 155 ? 5.926 -27.969 5.418 1 98.62 155 ASP B O 1
ATOM 3636 N N . GLY B 1 156 ? 6.551 -26.25 4.082 1 98.25 156 GLY B N 1
ATOM 3637 C CA . GLY B 1 156 ? 5.484 -25.375 4.555 1 98.25 156 GLY B CA 1
ATOM 3638 C C . GLY B 1 156 ? 4.098 -25.906 4.238 1 98.25 156 GLY B C 1
ATOM 3639 O O . GLY B 1 156 ? 3.131 -25.578 4.926 1 98.25 156 GLY B O 1
ATOM 3640 N N . ILE B 1 157 ? 4.027 -26.719 3.184 1 97.69 157 ILE B N 1
ATOM 3641 C CA . ILE B 1 157 ? 2.766 -27.344 2.789 1 97.69 157 ILE B CA 1
ATOM 3642 C C . ILE B 1 157 ? 2.623 -28.703 3.463 1 97.69 157 ILE B C 1
ATOM 3644 O O . ILE B 1 157 ? 1.567 -29.031 4.012 1 97.69 157 ILE B O 1
ATOM 3648 N N . GLN B 1 158 ? 3.611 -29.438 3.463 1 95.56 158 GLN B N 1
ATOM 3649 C CA . GLN B 1 158 ? 3.619 -30.844 3.854 1 95.56 158 GLN B CA 1
ATOM 3650 C C . GLN B 1 158 ? 3.502 -30.984 5.367 1 95.56 158 GLN B C 1
ATOM 3652 O O . GLN B 1 158 ? 2.852 -31.906 5.855 1 95.56 158 GLN B O 1
ATOM 3657 N N . ASP B 1 159 ? 4.125 -30.188 6.164 1 94.19 159 ASP B N 1
ATOM 3658 C CA . ASP B 1 159 ? 4.277 -30.375 7.602 1 94.19 159 ASP B CA 1
ATOM 3659 C C . ASP B 1 159 ? 2.932 -30.281 8.32 1 94.19 159 ASP B C 1
ATOM 3661 O O . ASP B 1 159 ? 2.713 -30.953 9.328 1 94.19 159 ASP B O 1
ATOM 3665 N N . ASN B 1 160 ? 1.993 -29.484 7.754 1 92.31 160 ASN B N 1
ATOM 3666 C CA . ASN B 1 160 ? 0.741 -29.266 8.469 1 92.31 160 ASN B CA 1
ATOM 3667 C C . ASN B 1 160 ? -0.422 -29.031 7.508 1 92.31 160 ASN B C 1
ATOM 3669 O O . ASN B 1 160 ? -1.198 -28.094 7.68 1 92.31 160 ASN B O 1
ATOM 3673 N N . PHE B 1 161 ? -0.484 -29.938 6.559 1 96.44 161 PHE B N 1
ATOM 3674 C CA . PHE B 1 161 ? -1.496 -29.719 5.531 1 96.44 161 PHE B CA 1
ATOM 3675 C C . PHE B 1 161 ? -2.895 -29.734 6.137 1 96.44 161 PHE B C 1
ATOM 3677 O O . PHE B 1 161 ? -3.746 -28.922 5.773 1 96.44 161 PHE B O 1
ATOM 3684 N N . THR B 1 162 ? -3.162 -30.688 7.027 1 97.06 162 THR B N 1
ATOM 3685 C CA . THR B 1 162 ? -4.473 -30.797 7.652 1 97.06 162 THR B CA 1
ATOM 3686 C C . THR B 1 162 ? -4.832 -29.531 8.422 1 97.06 162 THR B C 1
ATOM 3688 O O . THR B 1 162 ? -5.941 -29.016 8.289 1 97.06 162 THR B O 1
ATOM 3691 N N . MET B 1 163 ? -3.912 -29.062 9.141 1 97.62 163 MET B N 1
ATOM 3692 C CA . MET B 1 163 ? -4.137 -27.828 9.891 1 97.62 163 MET B CA 1
ATOM 3693 C C . MET B 1 163 ? -4.391 -26.656 8.945 1 97.62 163 MET B C 1
ATOM 3695 O O . MET B 1 163 ? -5.309 -25.875 9.164 1 97.62 163 MET B O 1
ATOM 3699 N N . LEU B 1 164 ? -3.594 -26.531 7.918 1 98.19 164 LEU B N 1
ATOM 3700 C CA . LEU B 1 164 ? -3.762 -25.469 6.941 1 98.19 164 LEU B CA 1
ATOM 3701 C C . LEU B 1 164 ? -5.152 -25.516 6.316 1 98.19 164 LEU B C 1
ATOM 3703 O O . LEU B 1 164 ? -5.797 -24.469 6.152 1 98.19 164 LEU B O 1
ATOM 3707 N N . SER B 1 165 ? -5.555 -26.719 5.996 1 97.56 165 SER B N 1
ATOM 3708 C CA . SER B 1 165 ? -6.875 -26.906 5.406 1 97.56 165 SER B CA 1
ATOM 3709 C C . SER B 1 165 ? -7.977 -26.516 6.387 1 97.56 165 SER B C 1
ATOM 3711 O O . SER B 1 165 ? -8.977 -25.906 5.992 1 97.56 165 SER B O 1
ATOM 3713 N N . GLU B 1 166 ? -7.812 -26.859 7.617 1 98.31 166 GLU B N 1
ATOM 3714 C CA . GLU B 1 166 ? -8.789 -26.516 8.648 1 98.31 166 GLU B CA 1
ATOM 3715 C C . GLU B 1 166 ? -8.891 -25 8.836 1 98.31 166 GLU B C 1
ATOM 3717 O O . GLU B 1 166 ? -9.992 -24.453 8.961 1 98.31 166 GLU B O 1
ATOM 3722 N N . VAL B 1 167 ? -7.773 -24.359 8.891 1 98.56 167 VAL B N 1
ATOM 3723 C CA . VAL B 1 167 ? -7.754 -22.906 9.008 1 98.56 167 VAL B CA 1
ATOM 3724 C C . VAL B 1 167 ? -8.453 -22.266 7.809 1 98.56 167 VAL B C 1
ATOM 3726 O O . VAL B 1 167 ? -9.227 -21.328 7.957 1 98.56 167 VAL B O 1
ATOM 3729 N N . SER B 1 168 ? -8.156 -22.828 6.605 1 98.5 168 SER B N 1
ATOM 3730 C CA . SER B 1 168 ? -8.773 -22.312 5.387 1 98.5 168 SER B CA 1
ATOM 3731 C C . SER B 1 168 ? -10.297 -22.406 5.461 1 98.5 168 SER B C 1
ATOM 3733 O O . SER B 1 168 ? -11 -21.469 5.082 1 98.5 168 SER B O 1
ATOM 3735 N N . THR B 1 169 ? -10.758 -23.516 5.938 1 98.44 169 THR B N 1
ATOM 3736 C CA . THR B 1 169 ? -12.195 -23.719 6.066 1 98.44 169 THR B CA 1
ATOM 3737 C C . THR B 1 169 ? -12.797 -22.734 7.07 1 98.44 169 THR B C 1
ATOM 3739 O O . THR B 1 169 ? -13.844 -22.141 6.809 1 98.44 169 THR B O 1
ATOM 3742 N N . ARG B 1 170 ? -12.141 -22.578 8.18 1 98.56 170 ARG B N 1
ATOM 3743 C CA . ARG B 1 170 ? -12.586 -21.641 9.203 1 98.56 170 ARG B CA 1
ATOM 3744 C C . ARG B 1 170 ? -12.688 -20.234 8.633 1 98.56 170 ARG B C 1
ATOM 3746 O O . ARG B 1 170 ? -13.695 -19.547 8.82 1 98.56 170 ARG B O 1
ATOM 3753 N N . ILE B 1 171 ? -11.703 -19.812 7.93 1 98.62 171 ILE B N 1
ATOM 3754 C CA . ILE B 1 171 ? -11.656 -18.453 7.387 1 98.62 171 ILE B CA 1
ATOM 3755 C C . ILE B 1 171 ? -12.75 -18.281 6.336 1 98.62 171 ILE B C 1
ATOM 3757 O O . ILE B 1 171 ? -13.445 -17.266 6.32 1 98.62 171 ILE B O 1
ATOM 3761 N N . ALA B 1 172 ? -12.867 -19.266 5.43 1 98.5 172 ALA B N 1
ATOM 3762 C CA . ALA B 1 172 ? -13.93 -19.203 4.426 1 98.5 172 ALA B CA 1
ATOM 3763 C C . ALA B 1 172 ? -15.297 -19.016 5.082 1 98.5 172 ALA B C 1
ATOM 3765 O O . ALA B 1 172 ? -16.094 -18.188 4.637 1 98.5 172 ALA B O 1
ATOM 3766 N N . ASN B 1 173 ? -15.547 -19.766 6.164 1 98.38 173 ASN B N 1
ATOM 3767 C CA . ASN B 1 173 ? -16.812 -19.688 6.871 1 98.38 173 ASN B CA 1
ATOM 3768 C C . ASN B 1 173 ? -17 -18.328 7.543 1 98.38 173 ASN B C 1
ATOM 3770 O O . ASN B 1 173 ? -18.109 -17.797 7.57 1 98.38 173 ASN B O 1
ATOM 3774 N N . ARG B 1 174 ? -15.953 -17.781 8.031 1 97.56 174 ARG B N 1
ATOM 3775 C CA . ARG B 1 174 ? -16.016 -16.516 8.75 1 97.56 174 ARG B CA 1
ATOM 3776 C C . ARG B 1 174 ? -16.297 -15.359 7.793 1 97.56 174 ARG B C 1
ATOM 3778 O O . ARG B 1 174 ? -16.953 -14.391 8.164 1 97.56 174 ARG B O 1
ATOM 3785 N N . ILE B 1 175 ? -15.82 -15.445 6.559 1 96.62 175 ILE B N 1
ATOM 3786 C CA . ILE B 1 175 ? -15.898 -14.297 5.668 1 96.62 175 ILE B CA 1
ATOM 3787 C C . ILE B 1 175 ? -17.188 -14.352 4.859 1 96.62 175 ILE B C 1
ATOM 3789 O O . ILE B 1 175 ? -17.578 -13.367 4.211 1 96.62 175 ILE B O 1
ATOM 3793 N N . THR B 1 176 ? -17.875 -15.516 4.914 1 95.31 176 THR B N 1
ATOM 3794 C CA . THR B 1 176 ? -19.125 -15.641 4.18 1 95.31 176 THR B CA 1
ATOM 3795 C C . THR B 1 176 ? -20.141 -14.602 4.66 1 95.31 176 THR B C 1
ATOM 3797 O O . THR B 1 176 ? -20.5 -14.57 5.84 1 95.31 176 THR B O 1
ATOM 3800 N N . GLY B 1 177 ? -20.578 -13.711 3.822 1 94.69 177 GLY B N 1
ATOM 3801 C CA . GLY B 1 177 ? -21.578 -12.703 4.141 1 94.69 177 GLY B CA 1
ATOM 3802 C C . GLY B 1 177 ? -20.984 -11.422 4.695 1 94.69 177 GLY B C 1
ATOM 3803 O O . GLY B 1 177 ? -21.703 -10.461 4.957 1 94.69 177 GLY B O 1
ATOM 3804 N N . LYS B 1 178 ? -19.719 -11.367 4.91 1 96.94 178 LYS B N 1
ATOM 3805 C CA . LYS B 1 178 ? -19.016 -10.18 5.395 1 96.94 178 LYS B CA 1
ATOM 3806 C C . LYS B 1 178 ? -17.797 -9.867 4.527 1 96.94 178 LYS B C 1
ATOM 3808 O O . LYS B 1 178 ? -17.172 -10.773 3.99 1 96.94 178 LYS B O 1
ATOM 3813 N N . VAL B 1 179 ? -17.5 -8.602 4.379 1 97.81 179 VAL B N 1
ATOM 3814 C CA . VAL B 1 179 ? -16.344 -8.18 3.605 1 97.81 179 VAL B CA 1
ATOM 3815 C C . VAL B 1 179 ? -15.086 -8.258 4.469 1 97.81 179 VAL B C 1
ATOM 3817 O O . VAL B 1 179 ? -14.961 -7.531 5.461 1 97.81 179 VAL B O 1
ATOM 3820 N N . PRO B 1 180 ? -14.164 -9.141 4.121 1 98.69 180 PRO B N 1
ATOM 3821 C CA . PRO B 1 180 ? -12.953 -9.234 4.938 1 98.69 180 PRO B CA 1
ATOM 3822 C C . PRO B 1 180 ? -11.977 -8.086 4.68 1 98.69 180 PRO B C 1
ATOM 3824 O O . PRO B 1 180 ? -11.828 -7.637 3.541 1 98.69 180 PRO B O 1
ATOM 3827 N N . ILE B 1 181 ? -11.398 -7.57 5.703 1 98.88 181 ILE B N 1
ATOM 3828 C CA . ILE B 1 181 ? -10.219 -6.715 5.656 1 98.88 181 ILE B CA 1
ATOM 3829 C C . ILE B 1 181 ? -9.047 -7.414 6.34 1 98.88 181 ILE B C 1
ATOM 3831 O O . ILE B 1 181 ? -9.086 -7.672 7.547 1 98.88 181 ILE B O 1
ATOM 3835 N N . PHE B 1 182 ? -8.016 -7.754 5.578 1 98.94 182 PHE B N 1
ATOM 3836 C CA . PHE B 1 182 ? -6.84 -8.438 6.098 1 98.94 182 PHE B CA 1
ATOM 3837 C C . PHE B 1 182 ? -5.797 -7.438 6.574 1 98.94 182 PHE B C 1
ATOM 3839 O O . PHE B 1 182 ? -5.336 -6.598 5.797 1 98.94 182 PHE B O 1
ATOM 3846 N N . TYR B 1 183 ? -5.461 -7.516 7.832 1 98.94 183 TYR B N 1
ATOM 3847 C CA . TYR B 1 183 ? -4.492 -6.609 8.438 1 98.94 183 TYR B CA 1
ATOM 3848 C C . TYR B 1 183 ? -3.193 -7.336 8.766 1 98.94 183 TYR B C 1
ATOM 3850 O O . TYR B 1 183 ? -3.211 -8.484 9.211 1 98.94 183 TYR B O 1
ATOM 3858 N N . ALA B 1 184 ? -2.127 -6.676 8.547 1 98.81 184 ALA B N 1
ATOM 3859 C CA . ALA B 1 184 ? -0.814 -7.168 8.961 1 98.81 184 ALA B CA 1
ATOM 3860 C C . ALA B 1 184 ? 0.193 -6.027 9.055 1 98.81 184 ALA B C 1
ATOM 3862 O O . ALA B 1 184 ? -0.033 -4.941 8.508 1 98.81 184 ALA B O 1
ATOM 3863 N N . SER B 1 185 ? 1.258 -6.199 9.875 1 98.06 185 SER B N 1
ATOM 3864 C CA . SER B 1 185 ? 2.416 -5.312 9.836 1 98.06 185 SER B CA 1
ATOM 3865 C C . SER B 1 185 ? 3.508 -5.871 8.93 1 98.06 185 SER B C 1
ATOM 3867 O O . SER B 1 185 ? 3.447 -5.711 7.707 1 98.06 185 SER B O 1
ATOM 3869 N N . ASP B 1 186 ? 4.406 -6.73 9.422 1 97.19 186 ASP B N 1
ATOM 3870 C CA . ASP B 1 186 ? 5.543 -7.246 8.656 1 97.19 186 ASP B CA 1
ATOM 3871 C C . ASP B 1 186 ? 5.082 -8.211 7.566 1 97.19 186 ASP B C 1
ATOM 3873 O O . ASP B 1 186 ? 5.734 -8.336 6.531 1 97.19 186 ASP B O 1
ATOM 3877 N N . LEU B 1 187 ? 3.963 -8.828 7.742 1 98.62 187 LEU B N 1
ATOM 3878 C CA . LEU B 1 187 ? 3.49 -9.867 6.828 1 98.62 187 LEU B CA 1
ATOM 3879 C C . LEU B 1 187 ? 2.445 -9.305 5.867 1 98.62 187 LEU B C 1
ATOM 3881 O O . LEU B 1 187 ? 1.564 -10.039 5.406 1 98.62 187 LEU B O 1
ATOM 3885 N N . LEU B 1 188 ? 2.57 -8.031 5.57 1 98.56 188 LEU B N 1
ATOM 3886 C CA . LEU B 1 188 ? 1.595 -7.324 4.75 1 98.56 188 LEU B CA 1
ATOM 3887 C C . LEU B 1 188 ? 1.466 -7.977 3.375 1 98.56 188 LEU B C 1
ATOM 3889 O O . LEU B 1 188 ? 0.364 -8.07 2.832 1 98.56 188 LEU B O 1
ATOM 3893 N N . PRO B 1 189 ? 2.559 -8.461 2.713 1 98.75 189 PRO B N 1
ATOM 3894 C CA . PRO B 1 189 ? 2.406 -9.125 1.417 1 98.75 189 PRO B CA 1
ATOM 3895 C C . PRO B 1 189 ? 1.514 -10.359 1.49 1 98.75 189 PRO B C 1
ATOM 3897 O O . PRO B 1 189 ? 0.817 -10.68 0.524 1 98.75 189 PRO B O 1
ATOM 3900 N N . ILE B 1 190 ? 1.509 -11 2.592 1 98.88 190 ILE B N 1
ATOM 3901 C CA . ILE B 1 190 ? 0.651 -12.164 2.775 1 98.88 190 ILE B CA 1
ATOM 3902 C C . ILE B 1 190 ? -0.806 -11.719 2.883 1 98.88 190 ILE B C 1
ATOM 3904 O O . ILE B 1 190 ? -1.692 -12.32 2.273 1 98.88 190 ILE B O 1
ATOM 3908 N N . ALA B 1 191 ? -1.027 -10.648 3.615 1 98.94 191 ALA B N 1
ATOM 3909 C CA . ALA B 1 191 ? -2.373 -10.086 3.686 1 98.94 191 ALA B CA 1
ATOM 3910 C C . ALA B 1 191 ? -2.879 -9.703 2.299 1 98.94 191 ALA B C 1
ATOM 3912 O O . ALA B 1 191 ? -4.043 -9.938 1.969 1 98.94 191 ALA B O 1
ATOM 3913 N N . GLU B 1 192 ? -1.997 -9.125 1.551 1 98.81 192 GLU B N 1
ATOM 3914 C CA . GLU B 1 192 ? -2.354 -8.75 0.184 1 98.81 192 GLU B CA 1
ATOM 3915 C C . GLU B 1 192 ? -2.764 -9.977 -0.63 1 98.81 192 GLU B C 1
ATOM 3917 O O . GLU B 1 192 ? -3.713 -9.914 -1.414 1 98.81 192 GLU B O 1
ATOM 3922 N N . ARG B 1 193 ? -2.062 -11.039 -0.461 1 98.81 193 ARG B N 1
ATOM 3923 C CA . ARG B 1 193 ? -2.385 -12.258 -1.204 1 98.81 193 ARG B CA 1
ATOM 3924 C C . ARG B 1 193 ? -3.762 -12.789 -0.815 1 98.81 193 ARG B C 1
ATOM 3926 O O . ARG B 1 193 ? -4.531 -13.219 -1.676 1 98.81 193 ARG B O 1
ATOM 3933 N N . PHE B 1 194 ? -4.043 -12.781 0.488 1 98.88 194 PHE B N 1
ATOM 3934 C CA . PHE B 1 194 ? -5.375 -13.195 0.921 1 98.88 194 PHE B CA 1
ATOM 3935 C C . PHE B 1 194 ? -6.449 -12.391 0.197 1 98.88 194 PHE B C 1
ATOM 3937 O O . PHE B 1 194 ? -7.402 -12.969 -0.34 1 98.88 194 PHE B O 1
ATOM 3944 N N . LYS B 1 195 ? -6.266 -11.133 0.173 1 98.75 195 LYS B N 1
ATOM 3945 C CA . LYS B 1 195 ? -7.199 -10.25 -0.522 1 98.75 195 LYS B CA 1
ATOM 3946 C C . LYS B 1 195 ? -7.328 -10.633 -1.993 1 98.75 195 LYS B C 1
ATOM 3948 O O . LYS B 1 195 ? -8.438 -10.758 -2.514 1 98.75 195 LYS B O 1
ATOM 3953 N N . GLN B 1 196 ? -6.207 -10.82 -2.645 1 98.44 196 GLN B N 1
ATOM 3954 C CA . GLN B 1 196 ? -6.203 -11.078 -4.082 1 98.44 196 GLN B CA 1
ATOM 3955 C C . GLN B 1 196 ? -6.914 -12.391 -4.406 1 98.44 196 GLN B C 1
ATOM 3957 O O . GLN B 1 196 ? -7.656 -12.477 -5.383 1 98.44 196 GLN B O 1
ATOM 3962 N N . GLU B 1 197 ? -6.652 -13.422 -3.582 1 98.25 197 GLU B N 1
ATOM 3963 C CA . GLU B 1 197 ? -7.285 -14.727 -3.795 1 98.25 197 GLU B CA 1
ATOM 3964 C C . GLU B 1 197 ? -8.805 -14.625 -3.674 1 98.25 197 GLU B C 1
ATOM 3966 O O . GLU B 1 197 ? -9.531 -15.172 -4.5 1 98.25 197 GLU B O 1
ATOM 3971 N N . VAL B 1 198 ? -9.266 -13.906 -2.693 1 98 198 VAL B N 1
ATOM 3972 C CA . VAL B 1 198 ? -10.695 -13.727 -2.473 1 98 198 VAL B CA 1
ATOM 3973 C C . VAL B 1 198 ? -11.305 -12.953 -3.643 1 98 198 VAL B C 1
ATOM 3975 O O . VAL B 1 198 ? -12.359 -13.328 -4.152 1 98 198 VAL B O 1
ATOM 3978 N N . ASN B 1 199 ? -10.586 -11.914 -4.074 1 97.38 199 ASN B N 1
ATOM 3979 C CA . ASN B 1 199 ? -11.062 -11.094 -5.184 1 97.38 199 ASN B CA 1
ATOM 3980 C C . ASN B 1 199 ? -11.203 -11.914 -6.465 1 97.38 199 ASN B C 1
ATOM 3982 O O . ASN B 1 199 ? -12.227 -11.836 -7.152 1 97.38 199 ASN B O 1
ATOM 3986 N N . GLU B 1 200 ? -10.227 -12.727 -6.77 1 96.38 200 GLU B N 1
ATOM 3987 C CA . GLU B 1 200 ? -10.18 -13.383 -8.07 1 96.38 200 GLU B CA 1
ATOM 3988 C C . GLU B 1 200 ? -11 -14.672 -8.07 1 96.38 200 GLU B C 1
ATOM 3990 O O . GLU B 1 200 ? -11.766 -14.922 -9 1 96.38 200 GLU B O 1
ATOM 3995 N N . ASN B 1 201 ? -10.812 -15.492 -7.023 1 96.38 201 ASN B N 1
ATOM 3996 C CA . ASN B 1 201 ? -11.469 -16.797 -7.023 1 96.38 201 ASN B CA 1
ATOM 3997 C C . ASN B 1 201 ? -12.961 -16.672 -6.715 1 96.38 201 ASN B C 1
ATOM 3999 O O . ASN B 1 201 ? -13.789 -17.328 -7.348 1 96.38 201 ASN B O 1
ATOM 4003 N N . ALA B 1 202 ? -13.312 -15.844 -5.766 1 95.81 202 ALA B N 1
ATOM 4004 C CA . ALA B 1 202 ? -14.703 -15.773 -5.324 1 95.81 202 ALA B CA 1
ATOM 4005 C C . ALA B 1 202 ? -15.398 -14.547 -5.918 1 95.81 202 ALA B C 1
ATOM 4007 O O . ALA B 1 202 ? -16.609 -14.367 -5.742 1 95.81 202 ALA B O 1
ATOM 4008 N N . LYS B 1 203 ? -14.625 -13.672 -6.695 1 95.44 203 LYS B N 1
ATOM 4009 C CA . LYS B 1 203 ? -15.18 -12.414 -7.188 1 95.44 203 LYS B CA 1
ATOM 4010 C C . LYS B 1 203 ? -15.844 -11.625 -6.059 1 95.44 203 LYS B C 1
ATOM 4012 O O . LYS B 1 203 ? -16.906 -11.031 -6.25 1 95.44 203 LYS B O 1
ATOM 4017 N N . TYR B 1 204 ? -15.32 -11.703 -4.91 1 95.81 204 TYR B N 1
ATOM 4018 C CA . TYR B 1 204 ? -15.828 -11.195 -3.641 1 95.81 204 TYR B CA 1
ATOM 4019 C C . TYR B 1 204 ? -14.992 -10.016 -3.148 1 95.81 204 TYR B C 1
ATOM 4021 O O . TYR B 1 204 ? -13.766 -10.023 -3.271 1 95.81 204 TYR B O 1
ATOM 4029 N N . PRO B 1 205 ? -15.656 -8.906 -2.645 1 97.5 205 PRO B N 1
ATOM 4030 C CA . PRO B 1 205 ? -14.867 -7.785 -2.137 1 97.5 205 PRO B CA 1
ATOM 4031 C C . PRO B 1 205 ? -13.977 -8.18 -0.959 1 97.5 205 PRO B C 1
ATOM 4033 O O . PRO B 1 205 ? -14.43 -8.867 -0.042 1 97.5 205 PRO B O 1
ATOM 4036 N N . ALA B 1 206 ? -12.805 -7.766 -0.985 1 98.44 206 ALA B N 1
ATOM 4037 C CA . ALA B 1 206 ? -11.805 -7.941 0.063 1 98.44 206 ALA B CA 1
ATOM 4038 C C . ALA B 1 206 ? -10.734 -6.859 -0.016 1 98.44 206 ALA B C 1
ATOM 4040 O O . ALA B 1 206 ? -10.422 -6.359 -1.102 1 98.44 206 ALA B O 1
ATOM 4041 N N . PHE B 1 207 ? -10.211 -6.496 1.096 1 98.75 207 PHE B N 1
ATOM 4042 C CA . PHE B 1 207 ? -9.195 -5.449 1.177 1 98.75 207 PHE B CA 1
ATOM 4043 C C . PHE B 1 207 ? -8.094 -5.84 2.148 1 98.75 207 PHE B C 1
ATOM 4045 O O . PHE B 1 207 ? -8.18 -6.871 2.814 1 98.75 207 PHE B O 1
ATOM 4052 N N . PHE B 1 208 ? -7.016 -5.188 2.178 1 98.81 208 PHE B N 1
ATOM 4053 C CA . PHE B 1 208 ? -5.945 -5.359 3.152 1 98.81 208 PHE B CA 1
ATOM 4054 C C . PHE B 1 208 ? -5.383 -4.012 3.586 1 98.81 208 PHE B C 1
ATOM 4056 O O . PHE B 1 208 ? -5.527 -3.016 2.875 1 98.81 208 PHE B O 1
ATOM 4063 N N . SER B 1 209 ? -4.855 -3.986 4.754 1 98.69 209 SER B N 1
ATOM 4064 C CA . SER B 1 209 ? -4.348 -2.738 5.309 1 98.69 209 SER B CA 1
ATOM 4065 C C . SER B 1 209 ? -3.182 -2.99 6.258 1 98.69 209 SER B C 1
ATOM 4067 O O . SER B 1 209 ? -3.086 -4.062 6.863 1 98.69 209 SER B O 1
ATOM 4069 N N . GLN B 1 210 ? -2.369 -1.99 6.367 1 98.5 210 GLN B N 1
ATOM 4070 C CA . GLN B 1 210 ? -1.145 -2.129 7.148 1 98.5 210 GLN B CA 1
ATOM 4071 C C . GLN B 1 210 ? -1.351 -1.642 8.578 1 98.5 210 GLN B C 1
ATOM 4073 O O . GLN B 1 210 ? -1.886 -0.554 8.805 1 98.5 210 GLN B O 1
ATOM 4078 N N . LEU B 1 211 ? -0.937 -2.459 9.531 1 98.62 211 LEU B N 1
ATOM 4079 C CA . LEU B 1 211 ? -0.787 -2.033 10.922 1 98.62 211 LEU B CA 1
ATOM 4080 C C . LEU B 1 211 ? 0.637 -1.559 11.188 1 98.62 211 LEU B C 1
ATOM 4082 O O . LEU B 1 211 ? 1.595 -2.107 10.641 1 98.62 211 LEU B O 1
ATOM 4086 N N . PRO B 1 212 ? 0.867 -0.47 11.938 1 98.19 212 PRO B N 1
ATOM 4087 C CA . PRO B 1 212 ? -0.141 0.178 12.781 1 98.19 212 PRO B CA 1
ATOM 4088 C C . PRO B 1 212 ? -0.81 1.366 12.094 1 98.19 212 PRO B C 1
ATOM 4090 O O . PRO B 1 212 ? -1.63 2.057 12.703 1 98.19 212 PRO B O 1
ATOM 4093 N N . GLU B 1 213 ? -0.491 1.655 10.844 1 98.25 213 GLU B N 1
ATOM 4094 C CA . GLU B 1 213 ? -1.053 2.793 10.125 1 98.25 213 GLU B CA 1
ATOM 4095 C C . GLU B 1 213 ? -2.576 2.791 10.188 1 98.25 213 GLU B C 1
ATOM 4097 O O . GLU B 1 213 ? -3.195 3.828 10.445 1 98.25 213 GLU B O 1
ATOM 4102 N N . ALA B 1 214 ? -3.189 1.659 10.055 1 98.44 214 ALA B N 1
ATOM 4103 C CA . ALA B 1 214 ? -4.645 1.54 10.055 1 98.44 214 ALA B CA 1
ATOM 4104 C C . ALA B 1 214 ? -5.234 1.961 11.398 1 98.44 214 ALA B C 1
ATOM 4106 O O . ALA B 1 214 ? -6.379 2.424 11.461 1 98.44 214 ALA B O 1
ATOM 4107 N N . ASN B 1 215 ? -4.469 1.771 12.461 1 98.25 215 ASN B N 1
ATOM 4108 C CA . ASN B 1 215 ? -4.91 2.148 13.797 1 98.25 215 ASN B CA 1
ATOM 4109 C C . ASN B 1 215 ? -5.137 3.652 13.906 1 98.25 215 ASN B C 1
ATOM 4111 O O . ASN B 1 215 ? -5.789 4.117 14.844 1 98.25 215 ASN B O 1
ATOM 4115 N N . HIS B 1 216 ? -4.652 4.379 12.961 1 97.62 216 HIS B N 1
ATOM 4116 C CA . HIS B 1 216 ? -4.676 5.832 13.078 1 97.62 216 HIS B CA 1
ATOM 4117 C C . HIS B 1 216 ? -5.738 6.438 12.164 1 97.62 216 HIS B C 1
ATOM 4119 O O . HIS B 1 216 ? -5.879 7.66 12.094 1 97.62 216 HIS B O 1
ATOM 4125 N N . ASN B 1 217 ? -6.469 5.656 11.469 1 97.19 217 ASN B N 1
ATOM 4126 C CA . ASN B 1 217 ? -7.512 6.172 10.594 1 97.19 217 ASN B CA 1
ATOM 4127 C C . ASN B 1 217 ? -8.602 5.137 10.344 1 97.19 217 ASN B C 1
ATOM 4129 O O . ASN B 1 217 ? -9.672 5.203 10.938 1 97.19 217 ASN B O 1
ATOM 4133 N N . GLU B 1 218 ? -8.344 4.031 9.883 1 97.81 218 GLU B N 1
ATOM 4134 C CA . GLU B 1 218 ? -9.266 3.088 9.258 1 97.81 218 GLU B CA 1
ATOM 4135 C C . GLU B 1 218 ? -10.102 2.359 10.305 1 97.81 218 GLU B C 1
ATOM 4137 O O . GLU B 1 218 ? -11.297 2.123 10.094 1 97.81 218 GLU B O 1
ATOM 4142 N N . ILE B 1 219 ? -9.5 2.025 11.398 1 97.5 219 ILE B N 1
ATOM 4143 C CA . ILE B 1 219 ? -10.172 1.125 12.336 1 97.5 219 ILE B CA 1
ATOM 4144 C C . ILE B 1 219 ? -11.398 1.815 12.93 1 97.5 219 ILE B C 1
ATOM 4146 O O . ILE B 1 219 ? -12.227 1.171 13.57 1 97.5 219 ILE B O 1
ATOM 4150 N N . GLU B 1 220 ? -11.539 3.176 12.734 1 95.5 220 GLU B N 1
ATOM 4151 C CA . GLU B 1 220 ? -12.727 3.902 13.188 1 95.5 220 GLU B CA 1
ATOM 4152 C C . GLU B 1 220 ? -13.992 3.357 12.539 1 95.5 220 GLU B C 1
ATOM 4154 O O . GLU B 1 220 ? -15.094 3.553 13.055 1 95.5 220 GLU B O 1
ATOM 4159 N N . LEU B 1 221 ? -13.789 2.664 11.367 1 94.94 221 LEU B N 1
ATOM 4160 C CA . LEU B 1 221 ? -14.961 2.148 10.664 1 94.94 221 LEU B CA 1
ATOM 4161 C C . LEU B 1 221 ? -15.703 1.128 11.516 1 94.94 221 LEU B C 1
ATOM 4163 O O . LEU B 1 221 ? -16.922 0.958 11.367 1 94.94 221 LEU B O 1
ATOM 4167 N N . TYR B 1 222 ? -15.047 0.471 12.445 1 95.75 222 TYR B N 1
ATOM 4168 C CA . TYR B 1 222 ? -15.648 -0.601 13.227 1 95.75 222 TYR B CA 1
ATOM 4169 C C . TYR B 1 222 ? -16.5 -0.036 14.359 1 95.75 222 TYR B C 1
ATOM 4171 O O . TYR B 1 222 ? -17.172 -0.783 15.07 1 95.75 222 TYR B O 1
ATOM 4179 N N . SER B 1 223 ? -16.453 1.305 14.57 1 91.88 223 SER B N 1
ATOM 4180 C CA . SER B 1 223 ? -17.266 1.943 15.609 1 91.88 223 SER B CA 1
ATOM 4181 C C . SER B 1 223 ? -18.656 2.264 15.102 1 91.88 223 SER B C 1
ATOM 4183 O O . SER B 1 223 ? -19.547 2.623 15.883 1 91.88 223 SER B O 1
ATOM 4185 N N . SER B 1 224 ? -18.859 2.199 13.82 1 87.69 224 SER B N 1
ATOM 4186 C CA . SER B 1 224 ? -20.125 2.586 13.219 1 87.69 224 SER B CA 1
ATOM 4187 C C . SER B 1 224 ? -20.953 1.361 12.836 1 87.69 224 SER B C 1
ATOM 4189 O O . SER B 1 224 ? -20.438 0.239 12.828 1 87.69 224 SER B O 1
ATOM 4191 N N . GLN B 1 225 ? -22.234 1.621 12.523 1 86.12 225 GLN B N 1
ATOM 4192 C CA . GLN B 1 225 ? -23.125 0.555 12.078 1 86.12 225 GLN B CA 1
ATOM 4193 C C . GLN B 1 225 ? -22.641 -0.05 10.766 1 86.12 225 GLN B C 1
ATOM 4195 O O . GLN B 1 225 ? -22.797 -1.252 10.531 1 86.12 225 GLN B O 1
ATOM 4200 N N . GLN B 1 226 ? -22.078 0.778 9.977 1 88.56 226 GLN B N 1
ATOM 4201 C CA . GLN B 1 226 ? -21.578 0.304 8.695 1 88.56 226 GLN B CA 1
ATOM 4202 C C . GLN B 1 226 ? -20.438 -0.693 8.883 1 88.56 226 GLN B C 1
ATOM 4204 O O . GLN B 1 226 ? -20.172 -1.519 8.008 1 88.56 226 GLN B O 1
ATOM 4209 N N . GLY B 1 227 ? -19.828 -0.606 10 1 91.31 227 GLY B N 1
ATOM 4210 C CA . GLY B 1 227 ? -18.734 -1.505 10.312 1 91.31 227 GLY B CA 1
ATOM 4211 C C . GLY B 1 227 ? -19.156 -2.957 10.414 1 91.31 227 GLY B C 1
ATOM 4212 O O . GLY B 1 227 ? -18.344 -3.863 10.25 1 91.31 227 GLY B O 1
ATOM 4213 N N . ASN B 1 228 ? -20.391 -3.199 10.625 1 93.62 228 ASN B N 1
ATOM 4214 C CA . ASN B 1 228 ? -20.906 -4.551 10.82 1 93.62 228 ASN B CA 1
ATOM 4215 C C . ASN B 1 228 ? -20.828 -5.375 9.539 1 93.62 228 ASN B C 1
ATOM 4217 O O . ASN B 1 228 ? -20.906 -6.602 9.578 1 93.62 228 ASN B O 1
ATOM 4221 N N . GLN B 1 229 ? -20.656 -4.691 8.461 1 95.38 229 GLN B N 1
ATOM 4222 C CA . GLN B 1 229 ? -20.578 -5.363 7.168 1 95.38 229 GLN B CA 1
ATOM 4223 C C . GLN B 1 229 ? -19.172 -5.938 6.93 1 95.38 229 GLN B C 1
ATOM 4225 O O . GLN B 1 229 ? -18.984 -6.75 6.02 1 95.38 229 GLN B O 1
ATOM 4230 N N . PHE B 1 230 ? -18.25 -5.566 7.816 1 97.94 230 PHE B N 1
ATOM 4231 C CA . PHE B 1 230 ? -16.859 -5.965 7.613 1 97.94 230 PHE B CA 1
ATOM 4232 C C . PHE B 1 230 ? -16.422 -6.934 8.703 1 97.94 230 PHE B C 1
ATOM 4234 O O . PHE B 1 230 ? -16.953 -6.914 9.82 1 97.94 230 PHE B O 1
ATOM 4241 N N . ILE B 1 231 ? -15.492 -7.801 8.352 1 98.5 231 ILE B N 1
ATOM 4242 C CA . ILE B 1 231 ? -14.852 -8.672 9.328 1 98.5 231 ILE B CA 1
ATOM 4243 C C . ILE B 1 231 ? -13.336 -8.461 9.297 1 98.5 231 ILE B C 1
ATOM 4245 O O . ILE B 1 231 ? -12.695 -8.711 8.273 1 98.5 231 ILE B O 1
ATOM 4249 N N . PRO B 1 232 ? -12.797 -7.898 10.398 1 98.75 232 PRO B N 1
ATOM 4250 C CA . PRO B 1 232 ? -11.336 -7.77 10.453 1 98.75 232 PRO B CA 1
ATOM 4251 C C . PRO B 1 232 ? -10.641 -9.109 10.664 1 98.75 232 PRO B C 1
ATOM 4253 O O . PRO B 1 232 ? -11.062 -9.906 11.508 1 98.75 232 PRO B O 1
ATOM 4256 N N . ILE B 1 233 ? -9.641 -9.398 9.906 1 98.94 233 ILE B N 1
ATOM 4257 C CA . ILE B 1 233 ? -8.766 -10.555 10.031 1 98.94 233 ILE B CA 1
ATOM 4258 C C . ILE B 1 233 ? -7.312 -10.102 10.148 1 98.94 233 ILE B C 1
ATOM 4260 O O . ILE B 1 233 ? -6.801 -9.406 9.266 1 98.94 233 ILE B O 1
ATOM 4264 N N . VAL B 1 234 ? -6.641 -10.43 11.219 1 98.94 234 VAL B N 1
ATOM 4265 C CA . VAL B 1 234 ? -5.285 -9.961 11.477 1 98.94 234 VAL B CA 1
ATOM 4266 C C . VAL B 1 234 ? -4.305 -11.125 11.352 1 98.94 234 VAL B C 1
ATOM 4268 O O . VAL B 1 234 ? -4.551 -12.211 11.875 1 98.94 234 VAL B O 1
ATOM 4271 N N . ILE B 1 235 ? -3.279 -10.984 10.57 1 98.88 235 ILE B N 1
ATOM 4272 C CA . ILE B 1 235 ? -2.115 -11.867 10.531 1 98.88 235 ILE B CA 1
ATOM 4273 C C . ILE B 1 235 ? -0.994 -11.281 11.383 1 98.88 235 ILE B C 1
ATOM 4275 O O . ILE B 1 235 ? -0.203 -10.461 10.906 1 98.88 235 ILE B O 1
ATOM 4279 N N . PRO B 1 236 ? -0.908 -11.719 12.633 1 98.56 236 PRO B N 1
ATOM 4280 C CA . PRO B 1 236 ? -0.053 -11.008 13.586 1 98.56 236 PRO B CA 1
ATOM 4281 C C . PRO B 1 236 ? 1.423 -11.375 13.438 1 98.56 236 PRO B C 1
ATOM 4283 O O . PRO B 1 236 ? 1.75 -12.531 13.172 1 98.56 236 PRO B O 1
ATOM 4286 N N . SER B 1 237 ? 2.312 -10.422 13.562 1 97.62 237 SER B N 1
ATOM 4287 C CA . SER B 1 237 ? 3.76 -10.594 13.633 1 97.62 237 SER B CA 1
ATOM 4288 C C . SER B 1 237 ? 4.375 -9.672 14.68 1 97.62 237 SER B C 1
ATOM 4290 O O . SER B 1 237 ? 5.598 -9.602 14.82 1 97.62 237 SER B O 1
ATOM 4292 N N . ASP B 1 238 ? 3.514 -8.906 15.43 1 96.38 238 ASP B N 1
ATOM 4293 C CA . ASP B 1 238 ? 3.926 -7.906 16.406 1 96.38 238 ASP B CA 1
ATOM 4294 C C . ASP B 1 238 ? 2.916 -7.801 17.547 1 96.38 238 ASP B C 1
ATOM 4296 O O . ASP B 1 238 ? 1.743 -8.141 17.375 1 96.38 238 ASP B O 1
ATOM 4300 N N . LYS B 1 239 ? 3.381 -7.301 18.672 1 96.62 239 LYS B N 1
ATOM 4301 C CA . LYS B 1 239 ? 2.492 -7.113 19.812 1 96.62 239 LYS B CA 1
ATOM 4302 C C . LYS B 1 239 ? 1.393 -6.102 19.5 1 96.62 239 LYS B C 1
ATOM 4304 O O . LYS B 1 239 ? 0.269 -6.227 19.984 1 96.62 239 LYS B O 1
ATOM 4309 N N . ILE B 1 240 ? 1.686 -5.117 18.766 1 97.81 240 ILE B N 1
ATOM 4310 C CA . ILE B 1 240 ? 0.692 -4.113 18.391 1 97.81 240 ILE B CA 1
ATOM 4311 C C . ILE B 1 240 ? -0.422 -4.766 17.578 1 97.81 240 ILE B C 1
ATOM 4313 O O . ILE B 1 240 ? -1.596 -4.418 17.734 1 97.81 240 ILE B O 1
ATOM 4317 N N . ASP B 1 241 ? 0.01 -5.742 16.672 1 98.56 241 ASP B N 1
ATOM 4318 C CA . ASP B 1 241 ? -0.993 -6.457 15.891 1 98.56 241 ASP B CA 1
ATOM 4319 C C . ASP B 1 241 ? -1.984 -7.184 16.797 1 98.56 241 ASP B C 1
ATOM 4321 O O . ASP B 1 241 ? -3.193 -7.141 16.562 1 98.56 241 ASP B O 1
ATOM 4325 N N . GLU B 1 242 ? -1.437 -7.785 17.828 1 98.19 242 GLU B N 1
ATOM 4326 C CA . GLU B 1 242 ? -2.266 -8.531 18.766 1 98.19 242 GLU B CA 1
ATOM 4327 C C . GLU B 1 242 ? -3.209 -7.602 19.531 1 98.19 242 GLU B C 1
ATOM 4329 O O . GLU B 1 242 ? -4.387 -7.918 19.703 1 98.19 242 GLU B O 1
ATOM 4334 N N . ALA B 1 243 ? -2.695 -6.504 19.969 1 98.25 243 ALA B N 1
ATOM 4335 C CA . ALA B 1 243 ? -3.502 -5.52 20.688 1 98.25 243 ALA B CA 1
ATOM 4336 C C . ALA B 1 243 ? -4.629 -4.988 19.797 1 98.25 243 ALA B C 1
ATOM 4338 O O . ALA B 1 243 ? -5.766 -4.844 20.25 1 98.25 243 ALA B O 1
ATOM 4339 N N . THR B 1 244 ? -4.301 -4.707 18.547 1 98.5 244 THR B N 1
ATOM 4340 C CA . THR B 1 244 ? -5.293 -4.223 17.594 1 98.5 244 THR B CA 1
ATOM 4341 C C . THR B 1 244 ? -6.379 -5.273 17.359 1 98.5 244 THR B C 1
ATOM 4343 O O . THR B 1 244 ? -7.57 -4.957 17.391 1 98.5 244 THR B O 1
ATOM 4346 N N . ALA B 1 245 ? -5.914 -6.543 17.156 1 98.62 245 ALA B N 1
ATOM 4347 C CA . ALA B 1 245 ? -6.848 -7.637 16.891 1 98.62 245 ALA B CA 1
ATOM 4348 C C . ALA B 1 245 ? -7.852 -7.781 18.031 1 98.62 245 ALA B C 1
ATOM 4350 O O . ALA B 1 245 ? -9.055 -7.941 17.797 1 98.62 245 ALA B O 1
ATOM 4351 N N . SER B 1 246 ? -7.336 -7.695 19.219 1 98.25 246 SER B N 1
ATOM 4352 C CA . SER B 1 246 ? -8.188 -7.816 20.391 1 98.25 246 SER B CA 1
ATOM 4353 C C . SER B 1 246 ? -9.18 -6.664 20.484 1 98.25 246 SER B C 1
ATOM 4355 O O . SER B 1 246 ? -10.367 -6.879 20.734 1 98.25 246 SER B O 1
ATOM 4357 N N . LEU B 1 247 ? -8.734 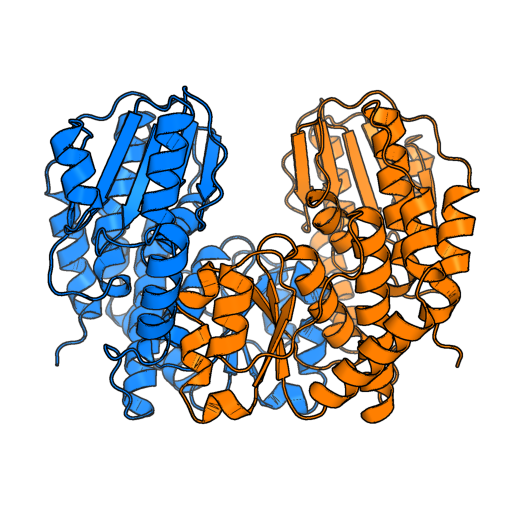-5.488 20.25 1 98 247 LEU B N 1
ATOM 4358 C CA . LEU B 1 247 ? -9.555 -4.289 20.406 1 98 247 LEU B CA 1
ATOM 4359 C C . LEU B 1 247 ? -10.711 -4.293 19.422 1 98 247 LEU B C 1
ATOM 4361 O O . LEU B 1 247 ? -11.828 -3.902 19.766 1 98 247 LEU B O 1
ATOM 4365 N N . ILE B 1 248 ? -10.469 -4.758 18.172 1 97.69 248 ILE B N 1
ATOM 4366 C CA . ILE B 1 248 ? -11.508 -4.641 17.141 1 97.69 248 ILE B CA 1
ATOM 4367 C C . ILE B 1 248 ? -12.172 -5.996 16.922 1 97.69 248 ILE B C 1
ATOM 4369 O O . ILE B 1 248 ? -12.852 -6.203 15.914 1 97.69 248 ILE B O 1
ATOM 4373 N N . ASN B 1 249 ? -11.883 -6.992 17.781 1 97.38 249 ASN B N 1
ATOM 4374 C CA . ASN B 1 249 ? -12.484 -8.328 17.75 1 97.38 249 ASN B CA 1
ATOM 4375 C C . ASN B 1 249 ? -12.234 -9.016 16.406 1 97.38 249 ASN B C 1
ATOM 4377 O O . ASN B 1 249 ? -13.172 -9.508 15.781 1 97.38 249 ASN B O 1
ATOM 4381 N N . ALA B 1 250 ? -10.969 -8.984 16.016 1 98.56 250 ALA B N 1
ATOM 4382 C CA . ALA B 1 250 ? -10.586 -9.547 14.727 1 98.56 250 ALA B CA 1
ATOM 4383 C C . ALA B 1 250 ? -10.398 -11.055 14.812 1 98.56 250 ALA B C 1
ATOM 4385 O O . ALA B 1 250 ? -10.078 -11.586 15.883 1 98.56 250 ALA B O 1
ATOM 4386 N N . GLU B 1 251 ? -10.68 -11.758 13.719 1 98.5 251 GLU B N 1
ATOM 4387 C CA . GLU B 1 251 ? -10.172 -13.117 13.531 1 98.5 251 GLU B CA 1
ATOM 4388 C C . GLU B 1 251 ? -8.656 -13.125 13.352 1 98.5 251 GLU B C 1
ATOM 4390 O O . GLU B 1 251 ? -8.094 -12.234 12.711 1 98.5 251 GLU B O 1
ATOM 4395 N N . LEU B 1 252 ? -8.047 -14.109 13.961 1 98.56 252 LEU B N 1
ATOM 4396 C CA . LEU B 1 252 ? -6.594 -14.203 13.852 1 98.56 252 LEU B CA 1
ATOM 4397 C C . LEU B 1 252 ? -6.191 -15.359 12.945 1 98.56 252 LEU B C 1
ATOM 4399 O O . LEU B 1 252 ? -6.766 -16.453 13.023 1 98.56 252 LEU B O 1
ATOM 4403 N N . ILE B 1 253 ? -5.266 -15.148 12 1 98.75 253 ILE B N 1
ATOM 4404 C CA . ILE B 1 253 ? -4.559 -16.203 11.281 1 98.75 253 ILE B CA 1
ATOM 4405 C C . ILE B 1 253 ? -3.08 -16.188 11.664 1 98.75 253 ILE B C 1
ATOM 4407 O O . ILE B 1 253 ? -2.289 -15.438 11.086 1 98.75 253 ILE B O 1
ATOM 4411 N N . TYR B 1 254 ? -2.674 -17.031 12.562 1 98.06 254 TYR B N 1
ATOM 4412 C CA . TYR B 1 254 ? -1.293 -17.078 13.031 1 98.06 254 TYR B CA 1
ATOM 4413 C C . TYR B 1 254 ? -0.393 -17.766 12.008 1 98.06 254 TYR B C 1
ATOM 4415 O O . TYR B 1 254 ? -0.743 -18.812 11.461 1 98.06 254 TYR B O 1
ATOM 4423 N N . PRO B 1 255 ? 0.775 -17.172 11.711 1 97.81 255 PRO B N 1
ATOM 4424 C CA . PRO B 1 255 ? 1.764 -17.953 10.961 1 97.81 255 PRO B CA 1
ATOM 4425 C C . PRO B 1 255 ? 2.205 -19.219 11.703 1 97.81 255 PRO B C 1
ATOM 4427 O O . PRO B 1 255 ? 2.639 -19.141 12.859 1 97.81 255 PRO B O 1
ATOM 4430 N N . PRO B 1 256 ? 2.117 -20.234 11.039 1 97.12 256 PRO B N 1
ATOM 4431 C CA . PRO B 1 256 ? 2.283 -21.484 11.781 1 97.12 256 PRO B CA 1
ATOM 4432 C C . PRO B 1 256 ? 3.748 -21.875 11.977 1 97.12 256 PRO B C 1
ATOM 4434 O O . PRO B 1 256 ? 4.055 -22.781 12.75 1 97.12 256 PRO B O 1
ATOM 4437 N N . TYR B 1 257 ? 4.695 -21.172 11.312 1 97.88 257 TYR B N 1
ATOM 4438 C CA . TYR B 1 257 ? 6.082 -21.625 11.336 1 97.88 257 TYR B CA 1
ATOM 4439 C C . TYR B 1 257 ? 7.012 -20.5 11.766 1 97.88 257 TYR B C 1
ATOM 4441 O O . TYR B 1 257 ? 6.609 -19.328 11.805 1 97.88 257 TYR B O 1
ATOM 4449 N N . LYS B 1 258 ? 8.211 -20.938 12.164 1 96.38 258 LYS B N 1
ATOM 4450 C CA . LYS B 1 258 ? 9.273 -19.969 12.43 1 96.38 258 LYS B CA 1
ATOM 4451 C C . LYS B 1 258 ? 9.93 -19.516 11.133 1 96.38 258 LYS B C 1
ATOM 4453 O O . LYS B 1 258 ? 10.258 -18.328 10.969 1 96.38 258 LYS B O 1
ATOM 4458 N N . SER B 1 259 ? 10.031 -20.406 10.188 1 97.56 259 SER B N 1
ATOM 4459 C CA . SER B 1 259 ? 10.656 -20.141 8.898 1 97.56 259 SER B CA 1
ATOM 4460 C C . SER B 1 259 ? 9.758 -19.266 8.031 1 97.56 259 SER B C 1
ATOM 4462 O O . SER B 1 259 ? 8.594 -19.594 7.797 1 97.56 259 SER B O 1
ATOM 4464 N N . ILE B 1 260 ? 10.359 -18.172 7.5 1 98.25 260 ILE B N 1
ATOM 4465 C CA . ILE B 1 260 ? 9.578 -17.25 6.676 1 98.25 260 ILE B CA 1
ATOM 4466 C C . ILE B 1 260 ? 9.164 -17.938 5.379 1 98.25 260 ILE B C 1
ATOM 4468 O O . ILE B 1 260 ? 8.055 -17.734 4.883 1 98.25 260 ILE B O 1
ATOM 4472 N N . LEU B 1 261 ? 9.992 -18.781 4.801 1 98.69 261 LEU B N 1
ATOM 4473 C CA . LEU B 1 261 ? 9.656 -19.484 3.566 1 98.69 261 LEU B CA 1
ATOM 4474 C C . LEU B 1 261 ? 8.531 -20.484 3.801 1 98.69 261 LEU B C 1
ATOM 4476 O O . LEU B 1 261 ? 7.625 -20.609 2.975 1 98.69 261 LEU B O 1
ATOM 4480 N N . LYS B 1 262 ? 8.555 -21.188 4.922 1 98.69 262 LYS B N 1
ATOM 4481 C CA . LYS B 1 262 ? 7.449 -22.078 5.27 1 98.69 262 LYS B CA 1
ATOM 4482 C C . LYS B 1 262 ? 6.145 -21.312 5.434 1 98.69 262 LYS B C 1
ATOM 4484 O O . LYS B 1 262 ? 5.09 -21.75 4.984 1 98.69 262 LYS B O 1
ATOM 4489 N N . ASN B 1 263 ? 6.273 -20.172 6.082 1 98.75 263 ASN B N 1
ATOM 4490 C CA . ASN B 1 263 ? 5.082 -19.359 6.273 1 98.75 263 ASN B CA 1
ATOM 4491 C C . ASN B 1 263 ? 4.527 -18.859 4.945 1 98.75 263 ASN B C 1
ATOM 4493 O O . ASN B 1 263 ? 3.311 -18.828 4.746 1 98.75 263 ASN B O 1
ATOM 4497 N N . ILE B 1 264 ? 5.402 -18.453 4.043 1 98.75 264 ILE B N 1
ATOM 4498 C CA . ILE B 1 264 ? 4.945 -17.953 2.744 1 98.75 264 ILE B CA 1
ATOM 4499 C C . ILE B 1 264 ? 4.152 -19.047 2.033 1 98.75 264 ILE B C 1
ATOM 4501 O O . ILE B 1 264 ? 3.01 -18.828 1.623 1 98.75 264 ILE B O 1
ATOM 4505 N N . SER B 1 265 ? 4.727 -20.25 1.939 1 98.75 265 SER B N 1
ATOM 4506 C CA . SER B 1 265 ? 4.035 -21.312 1.208 1 98.75 265 SER B CA 1
ATOM 4507 C C . SER B 1 265 ? 2.771 -21.75 1.939 1 98.75 265 SER B C 1
ATOM 4509 O O . SER B 1 265 ? 1.711 -21.906 1.327 1 98.75 265 SER B O 1
ATOM 4511 N N . GLY B 1 266 ? 2.84 -21.906 3.225 1 98.69 266 GLY B N 1
ATOM 4512 C CA . GLY B 1 266 ? 1.694 -22.359 4 1 98.69 266 GLY B CA 1
ATOM 4513 C C . GLY B 1 266 ? 0.549 -21.375 4.004 1 98.69 266 GLY B C 1
ATOM 4514 O O . GLY B 1 266 ? -0.605 -21.734 3.783 1 98.69 266 GLY B O 1
ATOM 4515 N N . MET B 1 267 ? 0.829 -20.141 4.262 1 98.81 267 MET B N 1
ATOM 4516 C CA . MET B 1 267 ? -0.211 -19.109 4.383 1 98.81 267 MET B CA 1
ATOM 4517 C C . MET B 1 267 ? -0.827 -18.797 3.023 1 98.81 267 MET B C 1
ATOM 4519 O O . MET B 1 267 ? -2.02 -18.516 2.93 1 98.81 267 MET B O 1
ATOM 4523 N N . PHE B 1 268 ? 0.037 -18.844 1.978 1 98.81 268 PHE B N 1
ATOM 4524 C CA . PHE B 1 268 ? -0.52 -18.672 0.64 1 98.81 268 PHE B CA 1
ATOM 4525 C C . PHE B 1 268 ? -1.479 -19.812 0.307 1 98.81 268 PHE B C 1
ATOM 4527 O O . PHE B 1 268 ? -2.484 -19.609 -0.374 1 98.81 268 PHE B O 1
ATOM 4534 N N . LEU B 1 269 ? -1.149 -21 0.752 1 98.75 269 LEU B N 1
ATOM 4535 C CA . LEU B 1 269 ? -2.064 -22.125 0.553 1 98.75 269 LEU B CA 1
ATOM 4536 C C . LEU B 1 269 ? -3.379 -21.891 1.286 1 98.75 269 LEU B C 1
ATOM 4538 O O . LEU B 1 269 ? -4.457 -22.125 0.732 1 98.75 269 LEU B O 1
ATOM 4542 N N . ILE B 1 270 ? -3.332 -21.422 2.529 1 98.81 270 ILE B N 1
ATOM 4543 C CA . ILE B 1 270 ? -4.539 -21.109 3.283 1 98.81 270 ILE B CA 1
ATOM 4544 C C . ILE B 1 270 ? -5.398 -20.125 2.484 1 98.81 270 ILE B C 1
ATOM 4546 O O . ILE B 1 270 ? -6.605 -20.328 2.34 1 98.81 270 ILE B O 1
ATOM 4550 N N . ALA B 1 271 ? -4.762 -19.078 1.979 1 98.81 271 ALA B N 1
ATOM 4551 C CA . ALA B 1 271 ? -5.465 -18.047 1.214 1 98.81 271 ALA B CA 1
ATOM 4552 C C . ALA B 1 271 ? -6.184 -18.656 0.011 1 98.81 271 ALA B C 1
ATOM 4554 O O . ALA B 1 271 ? -7.355 -18.359 -0.234 1 98.81 271 ALA B O 1
ATOM 4555 N N . GLY B 1 272 ? -5.43 -19.484 -0.725 1 98.5 272 GLY B N 1
ATOM 4556 C CA . GLY B 1 272 ? -6 -20.141 -1.895 1 98.5 272 GLY B CA 1
ATOM 4557 C C . GLY B 1 272 ? -7.164 -21.062 -1.561 1 98.5 272 GLY B C 1
ATOM 4558 O O . GLY B 1 272 ? -8.25 -20.922 -2.133 1 98.5 272 GLY B O 1
ATOM 4559 N N . LEU B 1 273 ? -6.988 -21.938 -0.621 1 98.44 273 LEU B N 1
ATOM 4560 C CA . LEU B 1 273 ? -8.016 -22.906 -0.232 1 98.44 273 LEU B CA 1
ATOM 4561 C C . LEU B 1 273 ? -9.242 -22.188 0.325 1 98.44 273 LEU B C 1
ATOM 4563 O O . LEU B 1 273 ? -10.375 -22.547 -0 1 98.44 273 LEU B O 1
ATOM 4567 N N . ALA B 1 274 ? -9.039 -21.188 1.127 1 98.69 274 ALA B N 1
ATOM 4568 C CA . ALA B 1 274 ? -10.148 -20.453 1.726 1 98.69 274 ALA B CA 1
ATOM 4569 C C . ALA B 1 274 ? -10.992 -19.766 0.654 1 98.69 274 ALA B C 1
ATOM 4571 O O . ALA B 1 274 ? -12.227 -19.812 0.708 1 98.69 274 ALA B O 1
ATOM 4572 N N . SER B 1 275 ? -10.312 -19.156 -0.293 1 98.19 275 SER B N 1
ATOM 4573 C CA . SER B 1 275 ? -11.023 -18.391 -1.316 1 98.19 275 SER B CA 1
ATOM 4574 C C . SER B 1 275 ? -11.812 -19.312 -2.244 1 98.19 275 SER B C 1
ATOM 4576 O O . SER B 1 275 ? -12.898 -18.953 -2.699 1 98.19 275 SER B O 1
ATOM 4578 N N . VAL B 1 276 ? -11.258 -20.531 -2.58 1 97.81 276 VAL B N 1
ATOM 4579 C CA . VAL B 1 276 ? -11.969 -21.484 -3.418 1 97.81 276 VAL B CA 1
ATOM 4580 C C . VAL B 1 276 ? -13.172 -22.047 -2.662 1 97.81 276 VAL B C 1
ATOM 4582 O O . VAL B 1 276 ? -14.242 -22.25 -3.246 1 97.81 276 VAL B O 1
ATOM 4585 N N . LYS B 1 277 ? -12.992 -22.312 -1.422 1 97.62 277 LYS B N 1
ATOM 4586 C CA . LYS B 1 277 ? -14.109 -22.75 -0.599 1 97.62 277 LYS B CA 1
ATOM 4587 C C . LYS B 1 277 ? -15.203 -21.688 -0.556 1 97.62 277 LYS B C 1
ATOM 4589 O O . LYS B 1 277 ? -16.391 -22 -0.686 1 97.62 277 LYS B O 1
ATOM 4594 N N . LEU B 1 278 ? -14.812 -20.438 -0.357 1 97.25 278 LEU B N 1
ATOM 4595 C CA . LEU B 1 278 ? -15.766 -19.328 -0.386 1 97.25 278 LEU B CA 1
ATOM 4596 C C . LEU B 1 278 ? -16.516 -19.297 -1.717 1 97.25 278 LEU B C 1
ATOM 4598 O O . LEU B 1 278 ? -17.734 -19.141 -1.744 1 97.25 278 LEU B O 1
ATOM 4602 N N . ALA B 1 279 ? -15.75 -19.422 -2.795 1 96.31 279 ALA B N 1
ATOM 4603 C CA . ALA B 1 279 ? -16.359 -19.438 -4.121 1 96.31 279 ALA B CA 1
ATOM 4604 C C . ALA B 1 279 ? -17.406 -20.531 -4.227 1 96.31 279 ALA B C 1
ATOM 4606 O O . ALA B 1 279 ? -18.516 -20.312 -4.738 1 96.31 279 ALA B O 1
ATOM 4607 N N . SER B 1 280 ? -17.062 -21.703 -3.709 1 96.44 280 SER B N 1
ATOM 4608 C CA . SER B 1 280 ? -17.984 -22.828 -3.73 1 96.44 280 SER B CA 1
ATOM 4609 C C . SER B 1 280 ? -19.25 -22.531 -2.928 1 96.44 280 SER B C 1
ATOM 4611 O O . SER B 1 280 ? -20.359 -22.844 -3.373 1 96.44 280 SER B O 1
ATOM 4613 N N . GLN B 1 281 ? -19.109 -21.953 -1.828 1 96.12 281 GLN B N 1
ATOM 4614 C CA . GLN B 1 281 ? -20.234 -21.594 -0.972 1 96.12 281 GLN B CA 1
ATOM 4615 C C . GLN B 1 281 ? -21.156 -20.594 -1.663 1 96.12 281 GLN B C 1
ATOM 4617 O O . GLN B 1 281 ? -22.375 -20.594 -1.417 1 96.12 281 GLN B O 1
ATOM 4622 N N . LEU B 1 282 ? -20.609 -19.797 -2.531 1 93.88 282 LEU B N 1
ATOM 4623 C CA . LEU B 1 282 ? -21.375 -18.75 -3.225 1 93.88 282 LEU B CA 1
ATOM 4624 C C . LEU B 1 282 ? -21.828 -19.234 -4.598 1 93.88 282 LEU B C 1
ATOM 4626 O O . LEU B 1 282 ? -22.406 -18.469 -5.371 1 93.88 282 LEU B O 1
ATOM 4630 N N . ASN B 1 283 ? -21.484 -20.531 -4.977 1 94.31 283 ASN B N 1
ATOM 4631 C CA . ASN B 1 283 ? -21.797 -21.109 -6.273 1 94.31 283 ASN B CA 1
ATOM 4632 C C . ASN B 1 283 ? -21.172 -20.328 -7.414 1 94.31 283 ASN B C 1
ATOM 4634 O O . ASN B 1 283 ? -21.828 -20.047 -8.414 1 94.31 283 ASN B O 1
ATOM 4638 N N . ILE B 1 284 ? -19.984 -19.906 -7.145 1 93.25 284 ILE B N 1
ATOM 4639 C CA . ILE B 1 284 ? -19.188 -19.203 -8.141 1 93.25 284 ILE B CA 1
ATOM 4640 C C . ILE B 1 284 ? -18.078 -20.109 -8.648 1 93.25 284 ILE B C 1
ATOM 4642 O O . ILE B 1 284 ? -17.438 -20.812 -7.867 1 93.25 284 ILE B O 1
ATOM 4646 N N . LYS B 1 285 ? -17.828 -20.047 -9.93 1 93.19 285 LYS B N 1
ATOM 4647 C CA . LYS B 1 285 ? -16.703 -20.781 -10.5 1 93.19 285 LYS B CA 1
ATOM 4648 C C . LYS B 1 285 ? -15.398 -20 -10.328 1 93.19 285 LYS B C 1
ATOM 4650 O O . LYS B 1 285 ? -15.219 -18.938 -10.93 1 93.19 285 LYS B O 1
ATOM 4655 N N . ALA B 1 286 ? -14.469 -20.531 -9.602 1 93 286 ALA B N 1
ATOM 4656 C CA . ALA B 1 286 ? -13.242 -19.844 -9.219 1 93 286 ALA B CA 1
ATOM 4657 C C . ALA B 1 286 ? -12.414 -19.484 -10.453 1 93 286 ALA B C 1
ATOM 4659 O O . ALA B 1 286 ? -11.742 -18.453 -10.469 1 93 286 ALA B O 1
ATOM 4660 N N . GLU B 1 287 ? -12.492 -20.234 -11.492 1 92.12 287 GLU B N 1
ATOM 4661 C CA . GLU B 1 287 ? -11.617 -20.062 -12.641 1 92.12 287 GLU B CA 1
ATOM 4662 C C . GLU B 1 287 ? -12.148 -19 -13.594 1 92.12 287 GLU B C 1
ATOM 4664 O O . GLU B 1 287 ? -11.43 -18.516 -14.469 1 92.12 287 GLU B O 1
ATOM 4669 N N . GLU B 1 288 ? -13.359 -18.625 -13.391 1 89.81 288 GLU B N 1
ATOM 4670 C CA . GLU B 1 288 ? -13.984 -17.672 -14.312 1 89.81 288 GLU B CA 1
ATOM 4671 C C . GLU B 1 288 ? -13.586 -16.25 -13.977 1 89.81 288 GLU B C 1
ATOM 4673 O O . GLU B 1 288 ? -13.477 -15.883 -12.797 1 89.81 288 GLU B O 1
ATOM 4678 N N . LEU B 1 289 ? -13.328 -15.445 -15.047 1 90.12 289 LEU B N 1
ATOM 4679 C CA . LEU B 1 289 ? -13.094 -14.008 -14.953 1 90.12 289 LEU B CA 1
ATOM 4680 C C . LEU B 1 289 ? -14.039 -13.234 -15.867 1 90.12 289 LEU B C 1
ATOM 4682 O O . LEU B 1 289 ? -14.289 -13.664 -17 1 90.12 289 LEU B O 1
ATOM 4686 N N . ARG B 1 290 ? -14.508 -12.109 -15.359 1 91.94 290 ARG B N 1
ATOM 4687 C CA . ARG B 1 290 ? -15.57 -11.422 -16.078 1 91.94 290 ARG B CA 1
ATOM 4688 C C . ARG B 1 290 ? -15.109 -10.039 -16.547 1 91.94 290 ARG B C 1
ATOM 4690 O O . ARG B 1 290 ? -15.305 -9.672 -17.703 1 91.94 290 ARG B O 1
ATOM 4697 N N . ILE B 1 291 ? -14.492 -9.211 -15.695 1 95.12 291 ILE B N 1
ATOM 4698 C CA . ILE B 1 291 ? -14.109 -7.836 -15.992 1 95.12 291 ILE B CA 1
ATOM 4699 C C . ILE B 1 291 ? -12.641 -7.789 -16.406 1 95.12 291 ILE B C 1
ATOM 4701 O O . ILE B 1 291 ? -12.273 -7.055 -17.328 1 95.12 291 ILE B O 1
ATOM 4705 N N . ILE B 1 292 ? -11.828 -8.586 -15.852 1 95.06 292 ILE B N 1
ATOM 4706 C CA . ILE B 1 292 ? -10.383 -8.539 -15.992 1 95.06 292 ILE B CA 1
ATOM 4707 C C . ILE B 1 292 ? -10 -8.758 -17.453 1 95.06 292 ILE B C 1
ATOM 4709 O O . ILE B 1 292 ? -9.188 -8.016 -18 1 95.06 292 ILE B O 1
ATOM 4713 N N . PRO B 1 293 ? -10.617 -9.719 -18.188 1 95 293 PRO B N 1
ATOM 4714 C CA . PRO B 1 293 ? -10.242 -9.891 -19.594 1 95 293 PRO B CA 1
ATOM 4715 C C . PRO B 1 293 ? -10.531 -8.648 -20.438 1 95 293 PRO B C 1
ATOM 4717 O O . PRO B 1 293 ? -9.781 -8.344 -21.375 1 95 293 PRO B O 1
ATOM 4720 N N . LYS B 1 294 ? -11.555 -7.91 -20.094 1 96.94 294 LYS B N 1
ATOM 4721 C CA . LYS B 1 294 ? -11.93 -6.719 -20.844 1 96.94 294 LYS B CA 1
ATOM 4722 C C . LYS B 1 294 ? -10.898 -5.605 -20.672 1 96.94 294 LYS B C 1
ATOM 4724 O O . LYS B 1 294 ? -10.508 -4.953 -21.625 1 96.94 294 LYS B O 1
ATOM 4729 N N . ILE B 1 295 ? -10.438 -5.379 -19.438 1 96.75 295 ILE B N 1
ATOM 4730 C CA . ILE B 1 295 ? -9.469 -4.309 -19.203 1 96.75 295 ILE B CA 1
ATOM 4731 C C . ILE B 1 295 ? -8.109 -4.707 -19.781 1 96.75 295 ILE B C 1
ATOM 4733 O O . ILE B 1 295 ? -7.367 -3.855 -20.266 1 96.75 295 ILE B O 1
ATOM 4737 N N . ARG B 1 296 ? -7.812 -6.012 -19.766 1 95.25 296 ARG B N 1
ATOM 4738 C CA . ARG B 1 296 ? -6.57 -6.488 -20.359 1 95.25 296 ARG B CA 1
ATOM 4739 C C . ARG B 1 296 ? -6.523 -6.164 -21.859 1 95.25 296 ARG B C 1
ATOM 4741 O O . ARG B 1 296 ? -5.484 -5.746 -22.375 1 95.25 296 ARG B O 1
ATOM 4748 N N . GLU B 1 297 ? -7.605 -6.359 -22.469 1 96.25 297 GLU B N 1
ATOM 4749 C CA . GLU B 1 297 ? -7.695 -6.055 -23.891 1 96.25 297 GLU B CA 1
ATOM 4750 C C . GLU B 1 297 ? -7.504 -4.562 -24.141 1 96.25 297 GLU B C 1
ATOM 4752 O O . GLU B 1 297 ? -6.75 -4.172 -25.031 1 96.25 297 GLU B O 1
ATOM 4757 N N . ARG B 1 298 ? -8.156 -3.725 -23.375 1 96.5 298 ARG B N 1
ATOM 4758 C CA . ARG B 1 298 ? -8.039 -2.277 -23.531 1 96.5 298 ARG B CA 1
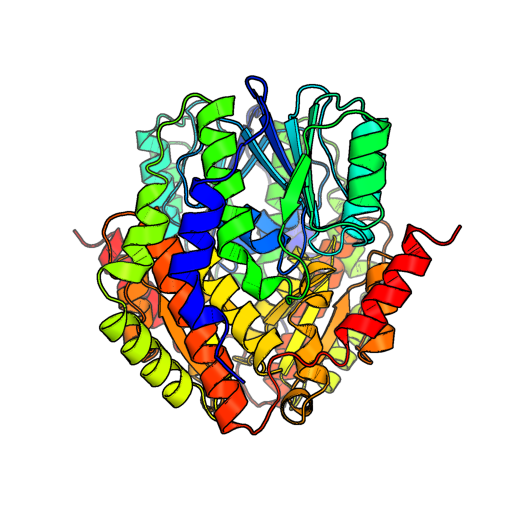ATOM 4759 C C . ARG B 1 298 ? -6.602 -1.819 -23.281 1 96.5 298 ARG B C 1
ATOM 4761 O O . ARG B 1 298 ? -6.074 -0.989 -24.031 1 96.5 298 ARG B O 1
ATOM 4768 N N . THR B 1 299 ? -6.02 -2.365 -22.25 1 96.19 299 THR B N 1
ATOM 4769 C CA . THR B 1 299 ? -4.652 -2 -21.906 1 96.19 299 THR B CA 1
ATOM 4770 C C . THR B 1 299 ? -3.682 -2.414 -23 1 96.19 299 THR B C 1
ATOM 4772 O O . THR B 1 299 ? -2.768 -1.663 -23.344 1 96.19 299 THR B O 1
ATOM 4775 N N . HIS B 1 300 ? -3.936 -3.59 -23.516 1 95.75 300 HIS B N 1
ATOM 4776 C CA . HIS B 1 300 ? -3.107 -4.062 -24.625 1 9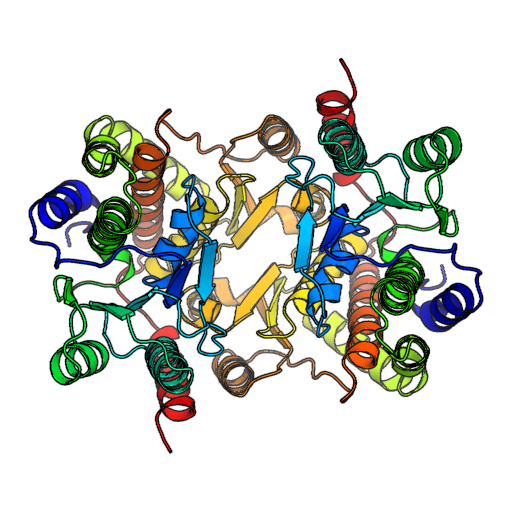5.75 300 HIS B CA 1
ATOM 4777 C C . HIS B 1 300 ? -3.174 -3.107 -25.812 1 95.75 300 HIS B C 1
ATOM 4779 O O . HIS B 1 300 ? -2.143 -2.756 -26.391 1 95.75 300 HIS B O 1
ATOM 4785 N N . ASN B 1 301 ? -4.32 -2.654 -26.109 1 95.94 301 ASN B N 1
ATOM 4786 C CA . ASN B 1 301 ? -4.504 -1.72 -27.219 1 95.94 301 ASN B CA 1
ATOM 4787 C C . ASN B 1 301 ? -3.82 -0.384 -26.938 1 95.94 301 ASN B C 1
ATOM 4789 O O . ASN B 1 301 ? -3.256 0.229 -27.844 1 95.94 301 ASN B O 1
ATOM 4793 N N . LEU B 1 302 ? -3.885 0.033 -25.719 1 95.88 302 LEU B N 1
ATOM 4794 C CA . LEU B 1 302 ? -3.33 1.325 -25.344 1 95.88 302 LEU B CA 1
ATOM 4795 C C . LEU B 1 302 ? -1.806 1.29 -25.359 1 95.88 302 LEU B C 1
ATOM 4797 O O . LEU B 1 302 ? -1.163 2.27 -25.734 1 95.88 302 LEU B O 1
ATOM 4801 N N . LEU B 1 303 ? -1.213 0.135 -24.938 1 94.69 303 LEU B N 1
ATOM 4802 C CA . LEU B 1 303 ? 0.231 0.093 -24.719 1 94.69 303 LEU B CA 1
ATOM 4803 C C . LEU B 1 303 ? 0.934 -0.527 -25.922 1 94.69 303 LEU B C 1
ATOM 4805 O O . LEU B 1 303 ? 2.08 -0.185 -26.234 1 94.69 303 LEU B O 1
ATOM 4809 N N . MET B 1 304 ? 0.268 -1.443 -26.578 1 89.56 304 MET B N 1
ATOM 4810 C CA . MET B 1 304 ? 0.918 -2.199 -27.641 1 89.56 304 MET B CA 1
ATOM 4811 C C . MET B 1 304 ? 0.374 -1.79 -29 1 89.56 304 MET B C 1
ATOM 4813 O O . MET B 1 304 ? 0.968 -2.111 -30.031 1 89.56 304 MET B O 1
ATOM 4817 N N . GLY B 1 305 ? -0.989 -1.244 -29.109 1 80.31 305 GLY B N 1
ATOM 4818 C CA . GLY B 1 305 ? -1.646 -0.935 -30.375 1 80.31 305 GLY B CA 1
ATOM 4819 C C . GLY B 1 305 ? -1.183 0.376 -30.984 1 80.31 305 GLY B C 1
ATOM 4820 O O . GLY B 1 305 ? -1.595 1.451 -30.547 1 80.31 305 GLY B O 1
ATOM 4821 N N . GLY B 1 306 ? 0.021 0.857 -31.25 1 53.12 306 GLY B N 1
ATOM 4822 C CA . GLY B 1 306 ? 0.261 1.954 -32.188 1 53.12 306 GLY B CA 1
ATOM 4823 C C . GLY B 1 306 ? -0.409 1.757 -33.531 1 53.12 306 GLY B C 1
ATOM 4824 O O . GLY B 1 306 ? -0.809 0.643 -33.875 1 53.12 306 GLY B O 1
#

Organism: Sulfolobus acidocaldarius (strain ATCC 33909 / DSM 639 / JCM 8929 / NBRC 15157 / NCIMB 11770) (NCBI:txid330779)

pLDDT: mean 96.66, std 4.84, range [45.72, 98.94]

Foldseek 3Di:
DDQLLLCLLVLLVVLLPDDFDQDAAAQEEEEEAAALFQLLLVLCVLDPAPHHYYYDRFLDDDDAQRYAYEQEDAALQQLGSVSNVVVCVVRNHDAYAYEYQDDPNVVVCVVSVHGYDHFDDDDDSNSNSSNSNLNVVVSSCNRHVDDPDSCLLSCLCVVCVVVLLVLLQVLLVVCQQAEEEEEEASSQSLSVLLQSLLCQQQVGHYYYDYPPVCVVPPLVCLVDPNVVRYAYEYAYDDPVSVVSCVVSVHHYDYQPDPDSSSSSNSSSSSSNSNNNVNNVVVVHGRRDDDVVVVVSVVSCCVRVVD/DDQLLLCLLVLLVVLLPDDFDQAAAAQEEEEEAAALFQLLLVLCVLDPAPHHYYYDRFLDDDDAQRYAYEQEDAALQQLGSVSNVVVCVVRNHDAYAYEYQDDPN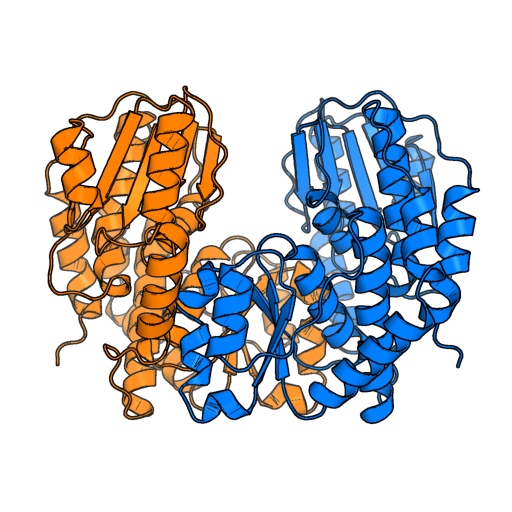VVVCVVSVHGYDHFDDDDDSNSNSSNSNLNVVVSSCNRHVDDPDSCLLSCLCVVCVVVLLVLLQVLLVVCQQAAEEEEEASSQSLSVLLQSLLCQQQVGHYYYDYPPVCVVPPLVCLVDPNVVRYAYEYAYDDPSSVVSCVVSVHHYDYQPDPDSSSSSNSSSSSSNSNNNVNNVVVVHGRRDDDCVVVVSVVSCCVRVVD

Secondary structure (DSSP, 8-state):
---GGGGHHHHHHHHHHSPPP-----SEEEEE--GGGTHHHHHGGGS--SSEEEEE-SS-----TTEEEEEEESSS--HHHHHHHHHHHHTT--EEEEEESSHHHHHHHHHHT--EEEPPSSS-GGGGHHHHHHHHHHHHHHHH-----THHHHHHHHTTHHHHHHHHHHHHHHHTTSEEEEEESTTHHHHHHHHHHHHHHH----EEEETTGGGGTGGGGGGSGGGGGEEEEEE-SSHHHHHHHHHTT-EE-----SSHHHHHHHHHHHHHHHHHHHHHHTT--TT--SSHHHHHHHHHHHHH--/---GGGGHHHHHHHHHHSPPPP----SEEEEE--GGGTHHHHHGGGS--SSEEEEE-SS-----TTEEEEEEESSS--HHHHHHHHHHHHTT--EEEEEESSHHHHHHHHHHT--EEEPPSSS-GGGGHHHHHHHHHHHHHHHH-----THHHHHHHHTTHHHHHHHHHHHHHHHTTSEEEEEESTTHHHHHHHHHHHHHHH----EEEETTGGGGTGGGGGGSGGGGGEEEEEE-SSHHHHHHHHHTT-EE-----SSHHHHHHHHHHHHHHHHHHHHHHTT--TT--SSHHHHHHHHHHHHH--

Solvent-accessible surface area (backbone atoms only — not comparable to full-atom values): 31298 Å² total; per-residue (Å²): 129,83,65,67,71,78,45,43,51,58,40,29,52,51,41,68,70,48,88,72,66,90,61,64,77,49,66,26,40,36,33,33,14,44,36,53,41,18,50,52,55,52,45,52,66,74,49,93,67,95,49,56,72,48,76,33,50,48,44,84,71,88,71,52,48,72,29,32,33,40,42,30,27,52,66,14,61,50,42,40,43,52,47,23,51,53,50,40,47,74,51,49,36,74,46,49,36,36,37,24,47,28,51,58,50,41,51,51,24,64,75,71,66,33,48,68,45,79,44,83,77,95,68,59,52,70,77,45,45,45,37,59,40,48,50,50,55,53,48,44,24,62,18,65,69,48,80,75,65,69,65,33,41,34,46,25,37,66,78,43,44,68,57,39,51,50,51,11,52,53,49,23,61,66,36,62,94,31,37,38,36,25,29,11,45,85,49,34,52,55,23,45,46,37,21,41,32,27,7,41,24,37,32,32,65,49,39,57,47,46,48,61,39,34,55,56,27,51,56,29,15,65,76,35,81,75,23,70,50,46,40,49,32,30,35,54,79,46,72,63,46,50,53,51,27,61,75,68,67,31,48,77,53,72,67,87,52,88,48,66,54,20,29,51,40,26,52,51,46,23,27,46,49,12,15,45,50,37,4,52,76,69,74,40,65,43,87,57,76,79,48,41,64,57,54,49,51,53,44,32,42,71,72,69,50,124,130,82,64,67,68,78,46,44,50,58,40,29,50,50,42,68,71,48,88,72,66,89,62,64,76,48,66,24,40,33,34,33,14,43,36,53,40,18,49,52,56,53,45,51,66,75,47,93,68,95,48,55,71,48,76,33,50,48,43,86,70,88,73,53,48,74,28,31,34,39,42,29,29,53,66,14,63,50,42,40,43,51,47,24,52,54,50,40,46,74,50,50,36,74,46,48,35,38,39,23,46,29,50,59,50,42,52,51,25,64,75,72,66,32,47,66,46,80,44,82,78,93,67,60,54,71,76,46,45,45,37,59,43,47,47,51,53,52,50,44,24,62,18,63,69,47,79,77,65,69,65,33,41,35,46,26,37,65,77,44,43,69,58,37,51,50,51,12,50,51,49,24,62,66,37,60,93,30,36,36,36,24,29,11,46,84,48,34,52,56,24,45,46,36,20,41,30,25,7,40,22,37,32,33,66,48,40,56,48,47,48,60,38,34,55,57,26,50,58,30,14,65,76,34,79,74,23,70,49,45,40,51,30,31,36,53,79,47,71,62,45,50,53,50,27,62,74,69,68,31,47,76,53,73,67,87,52,89,49,66,55,20,29,52,39,28,52,52,47,23,26,45,49,12,16,44,51,38,5,52,75,69,75,39,63,41,86,57,76,79,47,41,65,55,52,52,52,52,43,30,42,71,72,69,52,125

Nearest PDB structures (foldseek):
  2j6h-assembly1_B  TM=7.588E-01  e=8.011E-12  Escherichia coli
  2cb0-assembly1_A  TM=7.774E-01  e=7.501E-11  Pyrococcus furiosus
  1j5x-assembly1_A  TM=7.392E-01  e=9.330E-11  Thermotoga maritima
  2df8-assembly1_B  TM=7.177E-01  e=1.029E-09  Pyrococcus horikoshii OT3
  3odp-assembly1_A-2  TM=6.407E-01  e=1.427E-09  Clostridium novyi NT

Sequence (612 aa):
MSNVYERWKEFYEDAISRDIPGVKTAEKIAYFGIGGSGIPGEVLKLLDLPVEYKLFRSYKVNVDSKTTVVAVSYSGNTAETLAGVKRAQELGVKEIIVITSGGKLKEIAESKGYPLLSLPQGYQTRFIFPYIFTYLVRILNQSTGSNYRVQDLVDGIQDNFTMLSEVSTRIANRITGKVPIFYASDLLPIAERFKQEVNENAKYPAFFSQLPEANHNEIELYSSQQGNQFIPIVIPSDKIDEATASLINAELIYPPYKSILKNISGMFLIAGLASVKLASQLNIKAEELRIIPKIRERTHNLLMGGMSNVYERWKEFYEDAISRDIPGVKTAEKIAYFGIGGSGIPGEVLKLLDLPVEYKLFRSYKVNVDSKTTVVAVSYSGNTAETLAGVKRAQELGVKEIIVITSGGKLKEIAESKGYPLLSLPQGYQTRFIFPYIFTYLVRILNQSTGSNYRVQDLVDGIQDNFTMLSEVSTRIANRITGKVPIFYASDLLPIAERFKQEVNENAKYPAFFSQLPEANHNEIELYSSQQGNQFIPIVIPSDKIDEATASLINAELIYPPYKSILKNISGMFLIAGLASVKLASQLNIKAEELRIIPKIRERTHNLLMGG

Radius of gyration: 23.82 Å; Cα contacts (8 Å, |Δi|>4): 1235; chains: 2; bounding box: 51×64×63 Å